Protein AF-A0A960WEB8-F1 (afdb_monomer)

Mean predicted aligned error: 15.89 Å

Secondary structure (DSSP, 8-state):
---------S---S----S---------------------------------EEEES-SEEEB-TTT-SS-B--EEEEEEESS-BSSTTSB--BTTTEEEEESPPPTTEEEEEEE-SSSEEEEEEEE--S---GGG-EEEEEEEE-GGGBTTSS--SBSTT-EEEEEPPPPPEEEEEE-SEEEEPTT-SS-EE--EEEEEES--BSSSSB--BTTTEEE-TT-SPTTEEEEEEEEETTEEEEEEEE--SS-SGGG-EEEEEEEE-GGGBTT----SSSTTEEEEEEE--PPP-EEES-SEEEBPTT-SSBB--EEEEEESSS-BSSPTTPBPPBTTTEEEE--TT---SPTTEEEEEEEEETTEEEEEEEEB-S--SGGG-EEEEEEEEPGGGBSSPPP-SSTTEEEEEEE----PEEEEEEEEE-S-S-HHHHHHHHHHHT--TTT--SEEEE----BTTB-GGGHHHHH---SSSPEEETTT--EEESSHHHHHHH--SS-TTTTTSSS---S--EEE--B-TTS-B-TTSBHHHHT---TTSEEEEEESS--SSTTTTT-SEEEETTS-EEEEEEEE-

Radius of gyration: 60.45 Å; Cα contacts (8 Å, |Δi|>4): 1415; chains: 1; bounding box: 107×54×196 Å

Structure (mmCIF, N/CA/C/O backbone):
data_AF-A0A960WEB8-F1
#
_entry.id   AF-A0A960WEB8-F1
#
loop_
_atom_site.group_PDB
_atom_site.id
_atom_site.type_symbol
_atom_site.label_atom_id
_atom_site.label_alt_id
_atom_site.label_comp_id
_atom_site.label_asym_id
_atom_site.label_entity_id
_atom_site.label_seq_id
_atom_site.pdbx_PDB_ins_code
_atom_site.Cartn_x
_atom_site.Cartn_y
_atom_site.Cartn_z
_atom_site.occupancy
_atom_site.B_iso_or_equiv
_atom_site.auth_seq_id
_atom_site.auth_comp_id
_atom_site.auth_asym_id
_atom_site.auth_atom_id
_atom_site.pdbx_PDB_model_num
ATOM 1 N N . MET A 1 1 ? -35.438 -27.545 57.971 1.00 30.61 1 MET A N 1
ATOM 2 C CA . MET A 1 1 ? -35.703 -28.799 58.713 1.00 30.61 1 MET A CA 1
ATOM 3 C C . MET A 1 1 ? -35.019 -28.722 60.070 1.00 30.61 1 MET A C 1
ATOM 5 O O . MET A 1 1 ? -33.815 -28.538 60.112 1.00 30.61 1 MET A O 1
ATOM 9 N N . ASN A 1 2 ? -35.829 -28.821 61.127 1.00 32.38 2 ASN A N 1
ATOM 10 C CA . ASN A 1 2 ? -35.524 -29.119 62.533 1.00 32.38 2 ASN A CA 1
ATOM 11 C C . ASN A 1 2 ? -34.357 -28.394 63.227 1.00 32.38 2 ASN A C 1
ATOM 13 O O . ASN A 1 2 ? -33.226 -28.864 63.203 1.00 32.38 2 ASN A O 1
ATOM 17 N N . ASN A 1 3 ? -34.694 -27.369 64.019 1.00 25.25 3 ASN A N 1
ATOM 18 C CA . ASN A 1 3 ? -34.356 -27.363 65.449 1.00 25.25 3 ASN A CA 1
ATOM 19 C C . ASN A 1 3 ? -35.201 -26.325 66.203 1.00 25.25 3 ASN A C 1
ATOM 21 O O . ASN A 1 3 ? -34.857 -25.152 66.298 1.00 25.25 3 ASN A O 1
ATOM 25 N N . ILE A 1 4 ? -36.318 -26.801 66.754 1.00 27.22 4 ILE A N 1
ATOM 26 C CA . ILE A 1 4 ? -37.097 -26.119 67.786 1.00 27.22 4 ILE A CA 1
ATOM 27 C C . ILE A 1 4 ? -36.297 -26.237 69.088 1.00 27.22 4 ILE A C 1
ATOM 29 O O . ILE A 1 4 ? -36.149 -27.333 69.629 1.00 27.22 4 ILE A O 1
ATOM 33 N N . ARG A 1 5 ? -35.770 -25.118 69.591 1.00 26.83 5 ARG A N 1
ATOM 34 C CA . ARG A 1 5 ? -35.387 -24.973 71.000 1.00 26.83 5 ARG A CA 1
ATOM 35 C C . ARG A 1 5 ? -36.355 -24.000 71.657 1.00 26.83 5 ARG A C 1
ATOM 37 O O . ARG A 1 5 ? -36.309 -22.798 71.441 1.00 26.83 5 ARG A O 1
ATOM 44 N N . THR A 1 6 ? -37.237 -24.589 72.448 1.00 27.61 6 THR A N 1
ATOM 45 C CA . THR A 1 6 ? -38.124 -23.965 73.423 1.00 27.61 6 THR A CA 1
ATOM 46 C C . THR A 1 6 ? -37.350 -23.074 74.398 1.00 27.61 6 THR A C 1
ATOM 48 O O . THR A 1 6 ? -36.546 -23.579 75.184 1.00 27.61 6 THR A O 1
ATOM 51 N N . TYR A 1 7 ? -37.652 -21.776 74.396 1.00 27.28 7 TYR A N 1
ATOM 52 C CA . TYR A 1 7 ? -37.424 -20.876 75.524 1.00 27.28 7 TYR A CA 1
ATOM 53 C C . TYR A 1 7 ? -38.786 -20.517 76.119 1.00 27.28 7 TYR A C 1
ATOM 55 O O . TYR A 1 7 ? -39.431 -19.563 75.710 1.00 27.28 7 TYR A O 1
ATOM 63 N N . THR A 1 8 ? -39.240 -21.311 77.084 1.00 29.34 8 THR A N 1
ATOM 64 C CA . THR A 1 8 ? -40.312 -20.925 78.006 1.00 29.34 8 THR A CA 1
ATOM 65 C C . THR A 1 8 ? -39.700 -20.888 79.387 1.00 29.34 8 THR A C 1
ATOM 67 O O . THR A 1 8 ? -39.464 -21.943 79.974 1.00 29.34 8 THR A O 1
ATOM 70 N N . ASN A 1 9 ? -39.393 -19.695 79.887 1.00 28.92 9 ASN A N 1
ATOM 71 C CA . ASN A 1 9 ? -39.291 -19.455 81.318 1.00 28.92 9 ASN A CA 1
ATOM 72 C C . ASN A 1 9 ? -39.294 -17.960 81.619 1.00 28.92 9 ASN A C 1
ATOM 74 O O . ASN A 1 9 ? -38.601 -17.190 80.964 1.00 28.92 9 ASN A O 1
ATOM 78 N N . ILE A 1 10 ? -39.989 -17.650 82.714 1.00 29.81 10 ILE A N 1
ATOM 79 C CA . ILE A 1 10 ? -40.100 -16.365 83.410 1.00 29.81 10 ILE A CA 1
ATOM 80 C C . ILE A 1 10 ? -41.269 -15.511 82.908 1.00 29.81 10 ILE A C 1
ATOM 82 O O . ILE A 1 10 ? -41.151 -14.775 81.939 1.00 29.81 10 ILE A O 1
ATOM 86 N N . LEU A 1 11 ? -42.394 -15.632 83.627 1.00 25.94 11 LEU A N 1
ATOM 87 C CA . LEU A 1 11 ? -43.092 -14.538 84.328 1.00 25.94 11 LEU A CA 1
ATOM 88 C C . LEU A 1 11 ? -44.610 -14.787 84.447 1.00 25.94 11 LEU A C 1
ATOM 90 O O . LEU A 1 11 ? -45.409 -13.996 83.976 1.00 25.94 11 LEU A O 1
ATOM 94 N N . TRP A 1 12 ? -45.021 -15.858 85.132 1.00 26.42 12 TRP A N 1
ATOM 95 C CA . TRP A 1 12 ? -46.357 -15.942 85.745 1.00 26.42 12 TRP A CA 1
ATOM 96 C C . TRP A 1 12 ? -46.245 -16.612 87.118 1.00 26.42 12 TRP A C 1
ATOM 98 O O . TRP A 1 12 ? -46.559 -17.783 87.297 1.00 26.42 12 TRP A O 1
ATOM 108 N N . VAL A 1 13 ? -45.749 -15.859 88.101 1.00 28.42 13 VAL A N 1
ATOM 109 C CA . VAL A 1 13 ? -46.033 -16.101 89.522 1.00 28.42 13 VAL A CA 1
ATOM 110 C C . VAL A 1 13 ? -46.246 -14.739 90.159 1.00 28.42 13 VAL A C 1
ATOM 112 O O . VAL A 1 13 ? -45.296 -14.116 90.607 1.00 28.42 13 VAL A O 1
ATOM 115 N N . ILE A 1 14 ? -47.488 -14.271 90.136 1.00 31.83 14 ILE A N 1
ATOM 116 C CA . ILE A 1 14 ? -48.151 -13.467 91.168 1.00 31.83 14 ILE A CA 1
ATOM 117 C C . ILE A 1 14 ? -49.648 -13.567 90.828 1.00 31.83 14 ILE A C 1
ATOM 119 O O . ILE A 1 14 ? -50.030 -13.499 89.666 1.00 31.83 14 ILE A O 1
ATOM 123 N N . ILE A 1 15 ? -50.470 -13.765 91.861 1.00 30.16 15 ILE A N 1
ATOM 124 C CA . ILE A 1 15 ? -51.908 -14.103 91.849 1.00 30.16 15 ILE A CA 1
ATOM 125 C C . ILE A 1 15 ? -52.190 -15.618 91.820 1.00 30.16 15 ILE A C 1
ATOM 127 O O . ILE A 1 15 ? -52.879 -16.162 90.966 1.00 30.16 15 ILE A O 1
ATOM 131 N N . LEU A 1 16 ? -51.723 -16.300 92.867 1.00 28.66 16 LEU A N 1
ATOM 132 C CA . LEU A 1 16 ? -52.507 -17.369 93.491 1.00 28.66 16 LEU A CA 1
ATOM 133 C C . LEU A 1 16 ? -52.384 -17.248 95.013 1.00 28.66 16 LEU A C 1
ATOM 135 O O . LEU A 1 16 ? -51.761 -18.056 95.692 1.00 28.66 16 LEU A O 1
ATOM 139 N N . ALA A 1 17 ? -52.954 -16.174 95.549 1.00 30.06 17 ALA A N 1
ATOM 140 C CA . ALA A 1 17 ? -53.193 -16.025 96.975 1.00 30.06 17 ALA A CA 1
ATOM 141 C C . ALA A 1 17 ? -54.653 -15.637 97.159 1.00 30.06 17 ALA A C 1
ATOM 143 O O . ALA A 1 17 ? -54.950 -14.464 97.303 1.00 30.06 17 ALA A O 1
ATOM 144 N N . LEU A 1 18 ? -55.547 -16.622 97.068 1.00 29.75 18 LEU A N 1
ATOM 145 C CA . LEU A 1 18 ? -56.852 -16.689 97.736 1.00 29.75 18 LEU A CA 1
ATOM 146 C C . LEU A 1 18 ? -57.626 -17.850 97.110 1.00 29.75 18 LEU A C 1
ATOM 148 O O . LEU A 1 18 ? -58.288 -17.673 96.102 1.00 29.75 18 LEU A O 1
ATOM 152 N N . GLN A 1 19 ? -57.488 -19.048 97.681 1.00 28.28 19 GLN A N 1
ATOM 153 C CA . GLN A 1 19 ? -58.632 -19.883 98.059 1.00 28.28 19 GLN A CA 1
ATOM 154 C C . GLN A 1 19 ? -58.118 -21.123 98.824 1.00 28.28 19 GLN A C 1
ATOM 156 O O . GLN A 1 19 ? -57.594 -22.060 98.239 1.00 28.28 19 GLN A O 1
ATOM 161 N N . ILE A 1 20 ? -58.316 -21.094 100.146 1.00 33.22 20 ILE A N 1
ATOM 162 C CA . ILE A 1 20 ? -58.666 -22.239 101.008 1.00 33.22 20 ILE A CA 1
ATOM 163 C C . ILE A 1 20 ? -57.638 -23.380 101.119 1.00 33.22 20 ILE A C 1
ATOM 165 O O . ILE A 1 20 ? -57.519 -24.236 100.250 1.00 33.22 20 ILE A O 1
ATOM 169 N N . GLY A 1 21 ? -57.015 -23.483 102.297 1.00 31.48 21 GLY A N 1
ATOM 170 C CA . GLY A 1 21 ? -56.318 -24.709 102.689 1.00 31.48 21 GLY A CA 1
ATOM 171 C C . GLY A 1 21 ? -55.399 -24.595 103.900 1.00 31.48 21 GLY A C 1
ATOM 172 O O . GLY A 1 21 ? -54.303 -25.137 103.863 1.00 31.48 21 GLY A O 1
ATOM 173 N N . CYS A 1 22 ? -55.802 -23.904 104.973 1.00 29.31 22 CYS A N 1
ATOM 174 C CA . CYS A 1 22 ? -55.112 -24.048 106.257 1.00 29.31 22 CYS A CA 1
ATOM 175 C C . CYS A 1 22 ? -55.366 -25.462 106.802 1.00 29.31 22 CYS A C 1
ATOM 177 O O . CYS A 1 22 ? -56.405 -25.710 107.413 1.00 29.31 22 CYS A O 1
ATOM 179 N N . SER A 1 23 ? -54.427 -26.385 106.597 1.00 32.59 23 SER A N 1
ATOM 180 C CA . SER A 1 23 ? -54.306 -27.576 107.435 1.00 32.59 23 SER A CA 1
ATOM 181 C C . SER A 1 23 ? -53.511 -27.213 108.685 1.00 32.59 23 SER A C 1
ATOM 183 O O . SER A 1 23 ? -52.345 -26.823 108.614 1.00 32.59 23 SER A O 1
ATOM 185 N N . TYR A 1 24 ? -54.179 -27.329 109.826 1.00 32.78 24 TYR A N 1
ATOM 186 C CA . TYR A 1 24 ? -53.577 -27.350 111.149 1.00 32.78 24 TYR A CA 1
ATOM 187 C C . TYR A 1 24 ? -52.563 -28.499 111.239 1.00 32.78 24 TYR A C 1
ATOM 189 O O . TYR A 1 24 ? -52.911 -29.633 110.931 1.00 32.78 24 TYR A O 1
ATOM 197 N N . GLU A 1 25 ? -51.328 -28.212 111.648 1.00 33.31 25 GLU A N 1
ATOM 198 C CA . GLU A 1 25 ? -50.754 -28.650 112.931 1.00 33.31 25 GLU A CA 1
ATOM 199 C C . GLU A 1 25 ? -49.258 -28.284 113.010 1.00 33.31 25 GLU A C 1
ATOM 201 O O . GLU A 1 25 ? -48.499 -28.470 112.063 1.00 33.31 25 GLU A O 1
ATOM 206 N N . ASN A 1 26 ? -48.860 -27.803 114.196 1.00 37.53 26 ASN A N 1
ATOM 207 C CA . ASN A 1 26 ? -47.494 -27.620 114.716 1.00 37.53 26 ASN A CA 1
ATOM 208 C C . ASN A 1 26 ? -46.785 -26.268 114.488 1.00 37.53 26 ASN A C 1
ATOM 210 O O . ASN A 1 26 ? -45.844 -26.162 113.708 1.00 37.53 26 ASN A O 1
ATOM 214 N N . ASN A 1 27 ? -47.120 -25.267 115.316 1.00 36.06 27 ASN A N 1
ATOM 215 C CA . ASN A 1 27 ? -46.116 -24.318 115.827 1.00 36.06 27 ASN A CA 1
ATOM 216 C C . ASN A 1 27 ? -46.504 -23.801 117.238 1.00 36.06 27 ASN A C 1
ATOM 218 O O . ASN A 1 27 ? -47.595 -23.244 117.391 1.00 36.06 27 ASN A O 1
ATOM 222 N N . PRO A 1 28 ? -45.661 -23.990 118.275 1.00 39.88 28 PRO A N 1
ATOM 223 C CA . PRO A 1 28 ? -45.987 -23.651 119.655 1.00 39.88 28 PRO A CA 1
ATOM 224 C C . PRO A 1 28 ? -45.503 -22.244 120.022 1.00 39.88 28 PRO A C 1
ATOM 226 O O . PRO A 1 28 ? -44.426 -22.106 120.579 1.00 39.88 28 PRO A O 1
ATOM 229 N N . TRP A 1 29 ? -46.304 -21.204 119.789 1.00 36.00 29 TRP A N 1
ATOM 230 C CA . TRP A 1 29 ? -46.131 -19.912 120.472 1.00 36.00 29 TRP A CA 1
ATOM 231 C C . TRP A 1 29 ? -47.493 -19.249 120.693 1.00 36.00 29 TRP A C 1
ATOM 233 O O . TRP A 1 29 ? -48.044 -18.583 119.821 1.00 36.00 29 TRP A O 1
ATOM 243 N N . GLN A 1 30 ? -48.048 -19.460 121.887 1.00 36.44 30 GLN A N 1
ATOM 244 C CA . GLN A 1 30 ? -49.101 -18.608 122.429 1.00 36.44 30 GLN A CA 1
ATOM 245 C C . GLN A 1 30 ? -48.492 -17.305 122.957 1.00 36.44 30 GLN A C 1
ATOM 247 O O . GLN A 1 30 ? -47.491 -17.337 123.669 1.00 36.44 30 GLN A O 1
ATOM 252 N N . GLY A 1 31 ? -49.188 -16.193 122.711 1.00 35.47 31 GLY A N 1
ATOM 253 C CA . GLY A 1 31 ? -49.184 -15.044 123.616 1.00 35.47 31 GLY A CA 1
ATOM 254 C C . GLY A 1 31 ? -48.669 -13.733 123.031 1.00 35.47 31 GLY A C 1
ATOM 255 O O . GLY A 1 31 ? -47.515 -13.389 123.241 1.00 35.47 31 GLY A O 1
ATOM 256 N N . ALA A 1 32 ? -49.559 -12.957 122.406 1.00 35.25 32 ALA A N 1
ATOM 257 C CA . ALA A 1 32 ? -49.603 -11.499 122.565 1.00 35.25 32 ALA A CA 1
ATOM 258 C C . ALA A 1 32 ? -50.881 -10.932 121.929 1.00 35.25 32 ALA A C 1
ATOM 260 O O . ALA A 1 32 ? -51.061 -10.938 120.713 1.00 35.25 32 ALA A O 1
ATOM 261 N N . SER A 1 33 ? -51.771 -10.424 122.775 1.00 42.84 33 SER A N 1
ATOM 262 C CA . SER A 1 33 ? -52.917 -9.609 122.389 1.00 42.84 33 SER A CA 1
ATOM 263 C C . SER A 1 33 ? -52.420 -8.238 121.924 1.00 42.84 33 SER A C 1
ATOM 265 O O . SER A 1 33 ? -51.788 -7.534 122.708 1.00 42.84 33 SER A O 1
ATOM 267 N N . TYR A 1 34 ? -52.732 -7.830 120.691 1.00 36.78 34 TYR A N 1
ATOM 268 C CA . TYR A 1 34 ? -52.603 -6.434 120.267 1.00 36.78 34 TYR A CA 1
ATOM 269 C C . TYR A 1 34 ? -53.976 -5.888 119.867 1.00 36.78 34 TYR A C 1
ATOM 271 O O . TYR A 1 34 ? -54.580 -6.297 118.879 1.00 36.78 34 TYR A O 1
ATOM 279 N N . THR A 1 35 ? -54.475 -4.968 120.688 1.00 47.44 35 THR A N 1
ATOM 280 C CA . THR A 1 35 ? -55.669 -4.152 120.466 1.00 47.44 35 THR A CA 1
ATOM 281 C C . THR A 1 35 ? -55.253 -2.848 119.786 1.00 47.44 35 THR A C 1
ATOM 283 O O . THR A 1 35 ? -54.746 -1.940 120.442 1.00 47.44 35 THR A O 1
ATOM 286 N N . GLY A 1 36 ? -55.464 -2.756 118.473 1.00 41.81 36 GLY A N 1
ATOM 287 C CA . GLY A 1 36 ? -55.382 -1.523 117.684 1.00 41.81 36 GLY A CA 1
ATOM 288 C C . GLY A 1 36 ? -56.623 -1.392 116.788 1.00 41.81 36 GLY A C 1
ATOM 289 O O . GLY A 1 36 ? -57.265 -2.407 116.507 1.00 41.81 36 GLY A O 1
ATOM 290 N N . PRO A 1 37 ? -57.025 -0.175 116.381 1.00 39.12 37 PRO A N 1
ATOM 291 C CA . PRO A 1 37 ? -58.306 0.048 115.721 1.00 39.12 37 PRO A CA 1
ATOM 292 C C . PRO A 1 37 ? -58.357 -0.641 114.355 1.00 39.12 37 PRO A C 1
ATOM 294 O O . PRO A 1 37 ? -57.418 -0.576 113.563 1.00 39.12 37 PRO A O 1
ATOM 297 N N . LYS A 1 38 ? -59.495 -1.280 114.076 1.00 38.66 38 LYS A N 1
ATOM 298 C CA . LYS A 1 38 ? -59.843 -1.865 112.781 1.00 38.66 38 LYS A CA 1
ATOM 299 C C . LYS A 1 38 ? -59.913 -0.727 111.752 1.00 38.66 38 LYS A C 1
ATOM 301 O O . LYS A 1 38 ? -60.907 -0.007 111.706 1.00 38.66 38 LYS A O 1
ATOM 306 N N . LYS A 1 39 ? -58.859 -0.532 110.954 1.00 39.34 39 LYS A N 1
ATOM 307 C CA . LYS A 1 39 ? -58.954 0.273 109.730 1.00 39.34 39 LYS A CA 1
ATOM 308 C C . LYS A 1 39 ? -59.847 -0.503 108.763 1.00 39.34 39 LYS A C 1
ATOM 310 O O . LYS A 1 39 ? -59.510 -1.610 108.354 1.00 39.34 39 LYS A O 1
ATOM 315 N N . THR A 1 40 ? -61.014 0.051 108.464 1.00 47.84 40 THR A N 1
ATOM 316 C CA . THR A 1 40 ? -61.787 -0.290 107.272 1.00 47.84 40 THR A CA 1
ATOM 317 C C . THR A 1 40 ? -60.961 0.145 106.074 1.00 47.84 40 THR A C 1
ATOM 319 O O . THR A 1 40 ? -60.964 1.330 105.741 1.00 47.84 40 THR A O 1
ATOM 322 N N . ASP A 1 41 ? -60.200 -0.780 105.496 1.00 45.84 41 ASP A N 1
ATOM 323 C CA . ASP A 1 41 ? -59.578 -0.532 104.206 1.00 45.84 41 ASP A CA 1
ATOM 324 C C . ASP A 1 41 ? -60.636 -0.743 103.127 1.00 45.84 41 ASP A C 1
ATOM 326 O O . ASP A 1 41 ? -61.292 -1.789 103.048 1.00 45.84 41 ASP A O 1
ATOM 330 N N . THR A 1 42 ? -60.884 0.328 102.391 1.00 45.38 42 THR A N 1
ATOM 331 C CA . THR A 1 42 ? -61.705 0.351 101.193 1.00 45.38 42 THR A CA 1
ATOM 332 C C . THR A 1 42 ? -61.142 -0.645 100.192 1.00 45.38 42 THR A C 1
ATOM 334 O O . THR A 1 42 ? -59.937 -0.819 100.082 1.00 45.38 42 THR A O 1
ATOM 337 N N . LYS A 1 43 ? -62.038 -1.321 99.478 1.00 48.00 43 LYS A N 1
ATOM 338 C CA . LYS A 1 43 ? -61.722 -2.207 98.363 1.00 48.00 43 LYS A CA 1
ATOM 339 C C . LYS A 1 43 ? -60.887 -1.429 97.333 1.00 48.00 43 LYS A C 1
ATOM 341 O O . LYS A 1 43 ? -61.466 -0.710 96.525 1.00 48.00 43 LYS A O 1
ATOM 346 N N . ASP A 1 44 ? -59.563 -1.554 97.394 1.00 49.84 44 ASP A N 1
ATOM 347 C CA . ASP A 1 44 ? -58.680 -1.212 96.284 1.00 49.84 44 ASP A CA 1
ATOM 348 C C . ASP A 1 44 ? -59.048 -2.159 95.142 1.00 49.84 44 ASP A C 1
ATOM 350 O O . ASP A 1 44 ? -58.821 -3.372 95.192 1.00 49.84 44 ASP A O 1
ATOM 354 N N . ASP A 1 45 ? -59.743 -1.604 94.157 1.00 54.59 45 ASP A N 1
ATOM 355 C CA . ASP A 1 45 ? -60.099 -2.286 92.927 1.00 54.59 45 ASP A CA 1
ATOM 356 C C . ASP A 1 45 ? -58.803 -2.461 92.128 1.00 54.59 45 ASP A C 1
ATOM 358 O O . ASP A 1 45 ? -58.294 -1.525 91.515 1.00 54.59 45 ASP A O 1
ATOM 362 N N . PHE A 1 46 ? -58.200 -3.647 92.214 1.00 59.88 46 PHE A N 1
ATOM 363 C CA . PHE A 1 46 ? -57.012 -3.982 91.439 1.00 59.88 46 PHE A CA 1
ATOM 364 C C . PHE A 1 46 ? -57.452 -4.200 89.985 1.00 59.88 46 PHE A C 1
ATOM 366 O O . PHE A 1 46 ? -57.797 -5.312 89.585 1.00 59.88 46 PHE A O 1
ATOM 373 N N . THR A 1 47 ? -57.506 -3.127 89.195 1.00 65.62 47 THR A N 1
ATOM 374 C CA . THR A 1 47 ? -57.761 -3.222 87.756 1.00 65.62 47 THR A CA 1
ATOM 375 C C . THR A 1 47 ? -56.554 -3.868 87.087 1.00 65.62 47 THR A C 1
ATOM 377 O O . THR A 1 47 ? -55.506 -3.243 86.924 1.00 65.62 47 THR A O 1
ATOM 380 N N . LEU A 1 48 ? -56.697 -5.142 86.721 1.00 76.94 48 LEU A N 1
ATOM 381 C CA . LEU A 1 48 ? -55.733 -5.856 85.894 1.00 76.94 48 LEU A CA 1
ATOM 382 C C . LEU A 1 48 ? -55.756 -5.256 84.483 1.00 76.94 48 LEU A C 1
ATOM 384 O O . LEU A 1 48 ? -56.697 -5.482 83.725 1.00 76.94 48 LEU A O 1
ATOM 388 N N . VAL A 1 49 ? -54.722 -4.493 84.134 1.00 80.88 49 VAL A N 1
ATOM 389 C CA . VAL A 1 49 ? -54.514 -4.013 82.765 1.00 80.88 49 VAL A CA 1
ATOM 390 C C . VAL A 1 49 ? -53.831 -5.127 81.978 1.00 80.88 49 VAL A C 1
ATOM 392 O O . VAL A 1 49 ? -52.672 -5.453 82.232 1.00 80.88 49 VAL A O 1
ATOM 395 N N . VAL A 1 50 ? -54.563 -5.742 81.051 1.00 84.50 50 VAL A N 1
ATOM 396 C CA . VAL A 1 50 ? -54.003 -6.720 80.108 1.00 84.50 50 VAL A CA 1
ATOM 397 C C . VAL A 1 50 ? -53.417 -5.942 78.926 1.00 84.50 50 VAL A C 1
ATOM 399 O O . VAL A 1 50 ? -54.192 -5.228 78.285 1.00 84.50 50 VAL A O 1
ATOM 402 N N . PRO A 1 51 ? -52.103 -6.019 78.646 1.00 88.44 51 PRO A N 1
ATOM 403 C CA . PRO A 1 51 ? -51.503 -5.326 77.506 1.00 88.44 51 PRO A CA 1
ATOM 404 C C . PRO A 1 51 ? -52.049 -5.877 76.182 1.00 88.44 51 PRO A C 1
ATOM 406 O O . PRO A 1 51 ? -52.445 -7.041 76.122 1.00 88.44 51 PRO A O 1
ATOM 409 N N . GLY A 1 52 ? -52.070 -5.045 75.137 1.00 92.12 52 GLY A N 1
ATOM 410 C CA . GLY A 1 52 ? -52.376 -5.504 73.779 1.00 92.12 52 GLY A CA 1
ATOM 411 C C . GLY A 1 52 ? -51.290 -6.420 73.203 1.00 92.12 52 GLY A C 1
ATOM 412 O O . GLY A 1 52 ? -50.253 -6.665 73.833 1.00 92.12 52 GLY A O 1
ATOM 413 N N . THR A 1 53 ? -51.508 -6.894 71.981 1.00 95.50 53 THR A N 1
ATOM 414 C CA . THR A 1 53 ? -50.544 -7.698 71.210 1.00 95.50 53 THR A CA 1
ATOM 415 C C . THR A 1 53 ? -50.295 -7.060 69.846 1.00 95.50 53 THR A C 1
ATOM 417 O O . THR A 1 53 ? -51.213 -6.539 69.213 1.00 95.50 53 THR A O 1
ATOM 420 N N . LEU A 1 54 ? -49.039 -7.070 69.391 1.00 97.44 54 LEU A N 1
ATOM 421 C CA . LEU A 1 54 ? -48.670 -6.620 68.049 1.00 97.44 54 LEU A CA 1
ATOM 422 C C . LEU A 1 54 ? -48.369 -7.817 67.156 1.00 97.44 54 LEU A C 1
ATOM 424 O O . LEU A 1 54 ? -47.655 -8.739 67.545 1.00 97.44 54 LEU A O 1
ATOM 428 N N . SER A 1 55 ? -48.865 -7.764 65.926 1.00 96.44 55 SER A N 1
ATOM 429 C CA . SER A 1 55 ? -48.516 -8.706 64.866 1.00 96.44 55 SER A CA 1
ATOM 430 C C . SER A 1 55 ? -48.091 -7.966 63.601 1.00 96.44 55 SER A C 1
ATOM 432 O O . SER A 1 55 ? -48.514 -6.836 63.350 1.00 96.44 55 SER A O 1
ATOM 434 N N . TYR A 1 56 ? -47.243 -8.615 62.802 1.00 97.56 56 TYR A N 1
ATOM 435 C CA . TYR A 1 56 ? -46.670 -8.053 61.581 1.00 97.56 56 TYR A CA 1
ATOM 436 C C . TYR A 1 56 ? -46.838 -9.049 60.441 1.00 97.56 56 TYR A C 1
ATOM 438 O O . TYR A 1 56 ? -46.604 -10.246 60.613 1.00 97.56 56 TYR A O 1
ATOM 446 N N . ASN A 1 57 ? -47.220 -8.563 59.263 1.00 97.06 57 ASN A N 1
ATOM 447 C CA . ASN A 1 57 ? -47.326 -9.410 58.072 1.00 97.06 57 ASN A CA 1
ATOM 448 C C . ASN A 1 57 ? -45.954 -9.829 57.510 1.00 97.06 57 ASN A C 1
ATOM 450 O O . ASN A 1 57 ? -45.863 -10.845 56.823 1.00 97.06 57 ASN A O 1
ATOM 454 N N . LEU A 1 58 ? -44.910 -9.040 57.775 1.00 94.19 58 LEU A N 1
ATOM 455 C CA . LEU A 1 58 ? -43.553 -9.201 57.264 1.00 94.19 58 LEU A CA 1
ATOM 456 C C . LEU A 1 58 ? -42.537 -8.781 58.334 1.00 94.19 58 LEU A C 1
ATOM 458 O O . LEU A 1 58 ? -42.821 -7.941 59.182 1.00 94.19 58 LEU A O 1
ATOM 462 N N . GLN A 1 59 ? -41.337 -9.354 58.265 1.00 94.06 59 GLN A N 1
ATOM 463 C CA . GLN A 1 59 ? -40.200 -9.024 59.142 1.00 94.06 59 GLN A CA 1
ATOM 464 C C . GLN A 1 59 ? -38.928 -8.717 58.337 1.00 94.06 59 GLN A C 1
ATOM 466 O O . GLN A 1 59 ? -37.813 -8.703 58.857 1.00 94.06 59 GLN A O 1
ATOM 471 N N . THR A 1 60 ? -39.062 -8.527 57.027 1.00 94.94 60 THR A N 1
ATOM 472 C CA . THR A 1 60 ? -37.942 -8.256 56.129 1.00 94.94 60 THR A CA 1
ATOM 473 C C . THR A 1 60 ? -38.379 -7.242 55.091 1.00 94.94 60 THR A C 1
ATOM 475 O O . THR A 1 60 ? -39.439 -7.407 54.496 1.00 94.94 60 THR A O 1
ATOM 478 N N . PHE A 1 61 ? -37.555 -6.218 54.901 1.00 96.19 61 PHE A N 1
ATOM 479 C CA . PHE A 1 61 ? -37.611 -5.326 53.753 1.00 96.19 61 PHE A CA 1
ATOM 480 C C . PHE A 1 61 ? -36.602 -5.827 52.728 1.00 96.19 61 PHE A C 1
ATOM 482 O O . PHE A 1 61 ? -35.434 -6.024 53.078 1.00 96.19 61 PHE A O 1
ATOM 489 N N . LEU A 1 62 ? -37.038 -6.041 51.492 1.00 93.50 62 LEU A N 1
ATOM 490 C CA . LEU A 1 62 ? -36.156 -6.334 50.373 1.00 93.50 62 LEU A CA 1
ATOM 491 C C . LEU A 1 62 ? -36.028 -5.099 49.491 1.00 93.50 62 LEU A C 1
ATOM 493 O O . LEU A 1 62 ? -36.996 -4.376 49.232 1.00 93.50 62 LEU A O 1
ATOM 497 N N . GLU A 1 63 ? -34.802 -4.840 49.062 1.00 92.31 63 GLU A N 1
ATOM 498 C CA . GLU A 1 63 ? -34.517 -3.786 48.108 1.00 92.31 63 GLU A CA 1
ATOM 499 C C . GLU A 1 63 ? -35.336 -3.981 46.829 1.00 92.31 63 GLU A C 1
ATOM 501 O O . GLU A 1 63 ? -35.588 -5.096 46.367 1.00 92.31 63 GLU A O 1
ATOM 506 N N . ASN A 1 64 ? -35.761 -2.866 46.239 1.00 86.44 64 ASN A N 1
ATOM 507 C CA . ASN A 1 64 ? -36.463 -2.888 44.972 1.00 86.44 64 ASN A CA 1
ATOM 508 C C . ASN A 1 64 ? -35.539 -3.395 43.856 1.00 86.44 64 ASN A C 1
ATOM 510 O O . ASN A 1 64 ? -34.748 -2.636 43.297 1.00 86.44 64 ASN A O 1
ATOM 514 N N . SER A 1 65 ? -35.701 -4.661 43.479 1.00 77.88 65 SER A N 1
ATOM 515 C CA . SER A 1 65 ? -34.915 -5.314 42.428 1.00 77.88 65 SER A CA 1
ATOM 516 C C . SER A 1 65 ? -35.030 -4.648 41.053 1.00 77.88 65 SER A C 1
ATOM 518 O O . SER A 1 65 ? -34.113 -4.768 40.247 1.00 77.88 65 SER A O 1
ATOM 520 N N . ALA A 1 66 ? -36.111 -3.905 40.780 1.00 73.38 66 ALA A N 1
ATOM 521 C CA . ALA A 1 66 ? -36.278 -3.184 39.518 1.00 73.38 66 ALA A CA 1
ATOM 522 C C . ALA A 1 66 ? -35.400 -1.929 39.412 1.00 73.38 66 ALA A C 1
ATOM 524 O O . ALA A 1 66 ? -35.215 -1.406 38.318 1.00 73.38 66 ALA A O 1
ATOM 525 N N . THR A 1 67 ? -34.910 -1.402 40.536 1.00 77.00 67 THR A N 1
ATOM 526 C CA . THR A 1 67 ? -34.051 -0.211 40.546 1.00 77.00 67 THR A CA 1
ATOM 527 C C . THR A 1 67 ? -32.673 -0.474 41.130 1.00 77.00 67 THR A C 1
ATOM 529 O O . THR A 1 67 ? -31.753 0.238 40.743 1.00 77.00 67 THR A O 1
ATOM 532 N N . ASN A 1 68 ? -32.538 -1.452 42.037 1.00 81.75 68 ASN A N 1
ATOM 533 C CA . ASN A 1 68 ? -31.291 -1.888 42.680 1.00 81.75 68 ASN A CA 1
ATOM 534 C C . ASN A 1 68 ? -30.361 -0.706 43.022 1.00 81.75 68 ASN A C 1
ATOM 536 O O . ASN A 1 68 ? -29.221 -0.619 42.569 1.00 81.75 68 ASN A O 1
ATOM 540 N N . ASN A 1 69 ? -30.942 0.301 43.679 1.00 82.38 69 ASN A N 1
ATOM 541 C CA . ASN A 1 69 ? -30.340 1.611 43.933 1.00 82.38 69 ASN A CA 1
ATOM 542 C C . ASN A 1 69 ? -30.432 2.023 45.411 1.00 82.38 69 ASN A C 1
ATOM 544 O O . ASN A 1 69 ? -30.404 3.207 45.743 1.00 82.38 69 ASN A O 1
ATOM 548 N N . GLY A 1 70 ? -30.591 1.054 46.302 1.00 88.88 70 GLY A N 1
ATOM 549 C CA . GLY A 1 70 ? -30.761 1.215 47.737 1.00 88.88 70 GLY A CA 1
ATOM 550 C C . GLY A 1 70 ? -32.149 1.691 48.157 1.00 88.88 70 GLY A C 1
ATOM 551 O O . GLY A 1 70 ? -32.294 2.122 49.300 1.00 88.88 70 GLY A O 1
ATOM 552 N N . SER A 1 71 ? -33.149 1.673 47.265 1.00 91.94 71 SER A N 1
ATOM 553 C CA . SER A 1 71 ? -34.537 2.040 47.588 1.00 91.94 71 SER A CA 1
ATOM 554 C C . SER A 1 71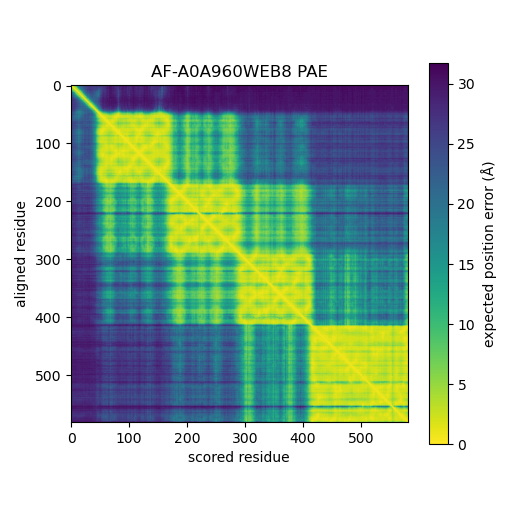 ? -35.416 0.823 47.878 1.00 91.94 71 SER A C 1
ATOM 556 O O . SER A 1 71 ? -35.193 -0.270 47.360 1.00 91.94 71 SER A O 1
ATOM 558 N N . PHE A 1 72 ? -36.450 1.030 48.694 1.00 94.25 72 PHE A N 1
ATOM 559 C CA . PHE A 1 72 ? -37.378 -0.008 49.137 1.00 94.25 72 PHE A CA 1
ATOM 560 C C . PHE A 1 72 ? -38.806 0.380 48.758 1.00 94.25 72 PHE A C 1
ATOM 562 O O . PHE A 1 72 ? -39.179 1.551 48.815 1.00 94.25 72 PHE A O 1
ATOM 569 N N . THR A 1 73 ? -39.605 -0.610 48.364 1.00 92.69 73 THR A N 1
ATOM 570 C CA . THR A 1 73 ? -41.049 -0.431 48.108 1.00 92.69 73 THR A CA 1
ATOM 571 C C . THR A 1 73 ? -41.922 -1.282 49.029 1.00 92.69 73 THR A C 1
ATOM 573 O O . THR A 1 73 ? -43.134 -1.075 49.093 1.00 92.69 73 THR A O 1
ATOM 576 N N . ASP A 1 74 ? -41.304 -2.197 49.779 1.00 92.38 74 ASP A N 1
ATOM 577 C CA . ASP A 1 74 ? -41.973 -3.024 50.772 1.00 92.38 74 ASP A CA 1
ATOM 578 C C . ASP A 1 74 ? -42.520 -2.185 51.927 1.00 92.38 74 ASP A C 1
ATOM 580 O O . ASP A 1 74 ? -41.903 -1.224 52.394 1.00 92.38 74 ASP A O 1
ATOM 584 N N . THR A 1 75 ? -43.677 -2.604 52.433 1.00 95.56 75 THR A N 1
ATOM 585 C CA . THR A 1 75 ? -44.289 -2.033 53.631 1.00 95.56 75 THR A CA 1
ATOM 586 C C . THR A 1 75 ? -44.722 -3.145 54.576 1.00 95.56 75 THR A C 1
ATOM 588 O O . THR A 1 75 ? -45.230 -4.186 54.150 1.00 95.56 75 THR A O 1
ATOM 591 N N . VAL A 1 76 ? -44.528 -2.930 55.875 1.00 97.31 76 VAL A N 1
ATOM 592 C CA . VAL A 1 76 ? -44.994 -3.845 56.920 1.00 97.31 76 VAL A CA 1
ATOM 593 C C . VAL A 1 76 ? -46.297 -3.304 57.489 1.00 97.31 76 VAL A C 1
ATOM 595 O O . VAL A 1 76 ? -46.344 -2.190 58.008 1.00 97.31 76 VAL A O 1
ATOM 598 N N . LEU A 1 77 ? -47.354 -4.107 57.426 1.00 97.62 77 LEU A N 1
ATOM 599 C CA . LEU A 1 77 ? -48.601 -3.859 58.134 1.00 97.62 77 LEU A CA 1
ATOM 600 C C . LEU A 1 77 ? -48.474 -4.396 59.562 1.00 97.62 77 LEU A C 1
ATOM 602 O O . LEU A 1 77 ? -48.388 -5.607 59.777 1.00 97.62 77 LEU A O 1
ATOM 606 N N . MET A 1 78 ? -48.498 -3.480 60.523 1.00 97.38 78 MET A N 1
ATOM 607 C CA . MET A 1 78 ? -48.589 -3.753 61.950 1.00 97.38 78 MET A CA 1
ATOM 608 C C . MET A 1 78 ? -50.060 -3.735 62.381 1.00 97.38 78 MET A C 1
ATOM 610 O O . MET A 1 78 ? -50.769 -2.765 62.105 1.00 97.38 78 MET A O 1
ATOM 614 N N . THR A 1 79 ? -50.511 -4.783 63.073 1.00 97.62 79 THR A N 1
ATOM 615 C CA . THR A 1 79 ? -51.864 -4.878 63.647 1.00 97.62 79 THR A CA 1
ATOM 616 C C . THR A 1 79 ? -51.782 -4.995 65.164 1.00 97.62 79 THR A C 1
ATOM 618 O O . THR A 1 79 ? -51.059 -5.847 65.679 1.00 97.62 79 THR A O 1
ATOM 621 N N . LEU A 1 80 ? -52.522 -4.130 65.855 1.00 96.94 80 LEU A N 1
ATOM 622 C CA . LEU A 1 80 ? -52.697 -4.118 67.301 1.00 96.94 80 LEU A CA 1
ATOM 623 C C . LEU A 1 80 ? -54.024 -4.789 67.657 1.00 96.94 80 LEU A C 1
ATOM 625 O O . LEU A 1 80 ? -55.079 -4.373 67.178 1.00 96.94 80 LEU A O 1
ATOM 629 N N . GLU A 1 81 ? -53.969 -5.805 68.510 1.00 96.06 81 GLU A N 1
ATOM 630 C CA . GLU A 1 81 ? -55.153 -6.445 69.082 1.00 96.06 81 GLU A CA 1
ATOM 631 C C . GLU A 1 81 ? -55.282 -6.114 70.572 1.00 96.06 81 GLU A C 1
ATOM 633 O O . GLU A 1 81 ? -54.299 -5.834 71.266 1.00 96.06 81 GLU A O 1
ATOM 638 N N . ASP A 1 82 ? -56.527 -6.131 71.052 1.00 94.06 82 ASP A N 1
ATOM 639 C CA . ASP A 1 82 ? -56.906 -5.867 72.441 1.00 94.06 82 ASP A CA 1
ATOM 640 C C . ASP A 1 82 ? -56.463 -4.502 73.002 1.00 94.06 82 ASP A C 1
ATOM 642 O O . ASP A 1 82 ? -56.454 -4.318 74.214 1.00 94.06 82 ASP A O 1
ATOM 646 N N . ASP A 1 83 ? -56.144 -3.515 72.168 1.00 95.12 83 ASP A N 1
ATOM 647 C CA . ASP A 1 83 ? -55.853 -2.127 72.557 1.00 95.12 83 ASP A CA 1
ATOM 648 C C . ASP A 1 83 ? -56.091 -1.192 71.352 1.00 95.12 83 ASP A C 1
ATOM 650 O O . ASP A 1 83 ? -56.410 -1.665 70.259 1.00 95.12 83 ASP A O 1
ATOM 654 N N . ILE A 1 84 ? -55.948 0.121 71.533 1.00 95.19 84 ILE A N 1
ATOM 655 C CA . ILE A 1 84 ? -55.987 1.107 70.445 1.00 95.19 84 ILE A CA 1
ATOM 656 C C . ILE A 1 84 ? -54.786 2.055 70.510 1.00 95.19 84 ILE A C 1
ATOM 658 O O . ILE A 1 84 ? -54.255 2.359 71.581 1.00 95.19 84 ILE A O 1
ATOM 662 N N . PHE A 1 85 ? -54.372 2.558 69.349 1.00 97.25 85 PHE A N 1
ATOM 663 C CA . PHE A 1 85 ? -53.369 3.609 69.247 1.00 97.25 85 PHE A CA 1
ATOM 664 C C . PHE A 1 85 ? -53.943 4.952 69.712 1.00 97.25 85 PHE A C 1
ATOM 666 O O . PHE A 1 85 ? -54.959 5.417 69.194 1.00 97.25 85 PHE A O 1
ATOM 673 N N . THR A 1 86 ? -53.238 5.641 70.612 1.00 95.44 86 THR A N 1
ATOM 674 C CA . THR A 1 86 ? -53.600 7.000 71.071 1.00 95.44 86 THR A CA 1
ATOM 675 C C . THR A 1 86 ? -53.440 8.055 69.971 1.00 95.44 86 THR A C 1
ATOM 677 O O . THR A 1 86 ? -54.020 9.140 70.035 1.00 95.44 86 THR A O 1
ATOM 680 N N . LYS A 1 87 ? -52.671 7.725 68.928 1.00 93.12 87 LYS A N 1
ATOM 681 C CA . LYS A 1 87 ? -52.424 8.543 67.740 1.00 93.12 87 LYS A CA 1
ATOM 682 C C . LYS A 1 87 ? -52.935 7.823 66.498 1.00 93.12 87 LYS A C 1
ATOM 684 O O . LYS A 1 87 ? -52.145 7.196 65.806 1.00 93.12 87 LYS A O 1
ATOM 689 N N . SER A 1 88 ? -54.229 7.893 66.196 1.00 90.12 88 SER A N 1
ATOM 690 C CA . SER A 1 88 ? -54.776 7.335 64.949 1.00 90.12 88 SER A CA 1
ATOM 691 C C . SER A 1 88 ? -54.559 8.282 63.759 1.00 90.12 88 SER A C 1
ATOM 693 O O . SER A 1 88 ? -54.611 9.505 63.917 1.00 90.12 88 SER A O 1
ATOM 695 N N . ASN A 1 89 ? -54.323 7.716 62.568 1.00 92.94 89 ASN A N 1
ATOM 696 C CA . ASN A 1 89 ? -54.099 8.445 61.308 1.00 92.94 89 ASN A CA 1
ATOM 697 C C . ASN A 1 89 ? -52.940 9.457 61.355 1.00 92.94 89 ASN A C 1
ATOM 699 O O . ASN A 1 89 ? -53.052 10.560 60.816 1.00 92.94 89 ASN A O 1
ATOM 703 N N . GLN A 1 90 ? -51.847 9.112 62.037 1.00 95.94 90 GLN A N 1
ATOM 704 C CA . GLN A 1 90 ? -50.718 10.011 62.286 1.00 95.94 90 GLN A CA 1
ATOM 705 C C . GLN A 1 90 ? -49.372 9.304 62.100 1.00 95.94 90 GLN A C 1
ATOM 707 O O . GLN A 1 90 ? -49.231 8.112 62.368 1.00 95.94 90 GLN A O 1
ATOM 712 N N . THR A 1 91 ? -48.364 10.067 61.675 1.00 96.75 91 THR A N 1
ATOM 713 C CA . THR A 1 91 ? -46.966 9.622 61.656 1.00 96.75 91 THR A CA 1
ATOM 714 C C . THR A 1 91 ? -46.413 9.596 63.078 1.00 96.75 91 THR A C 1
ATOM 716 O O . THR A 1 91 ? -46.557 10.564 63.829 1.00 96.75 91 THR A O 1
ATOM 719 N N . LEU A 1 92 ? -45.771 8.491 63.442 1.00 97.50 92 LEU A N 1
ATOM 720 C CA . LEU A 1 92 ? -45.116 8.316 64.731 1.00 97.50 92 LEU A CA 1
ATOM 721 C C . LEU A 1 92 ? -43.722 8.950 64.720 1.00 97.50 92 LEU A C 1
ATOM 723 O O . LEU A 1 92 ? -43.020 8.928 63.710 1.00 97.50 92 LEU A O 1
ATOM 727 N N . ILE A 1 93 ? -43.309 9.494 65.861 1.00 96.25 93 ILE A N 1
ATOM 728 C CA . ILE A 1 93 ? -42.050 10.223 66.025 1.00 96.25 93 ILE A CA 1
ATOM 729 C C . ILE A 1 93 ? -41.057 9.360 66.811 1.00 96.25 93 ILE A C 1
ATOM 731 O O . ILE A 1 93 ? -41.331 8.975 67.951 1.00 96.25 93 ILE A O 1
ATOM 735 N N . GLU A 1 94 ? -39.886 9.092 66.230 1.00 95.38 94 GLU A N 1
ATOM 736 C CA . GLU A 1 94 ? -38.791 8.399 66.921 1.00 95.38 94 GLU A CA 1
ATOM 737 C C . GLU A 1 94 ? -38.326 9.188 68.161 1.00 95.38 94 GLU A C 1
ATOM 739 O O . GLU A 1 94 ? -38.250 10.417 68.151 1.00 95.38 94 GLU A O 1
ATOM 744 N N . GLY A 1 95 ? -38.036 8.482 69.254 1.00 93.19 95 GLY A N 1
ATOM 745 C CA . GLY A 1 95 ? -37.688 9.037 70.564 1.00 93.19 95 GLY A CA 1
ATOM 746 C C . GLY A 1 95 ? -38.890 9.490 71.400 1.00 93.19 95 GLY A C 1
ATOM 747 O O . GLY A 1 95 ? -38.723 9.805 72.578 1.00 93.19 95 GLY A O 1
ATOM 748 N N . LEU A 1 96 ? -40.097 9.514 70.823 1.00 95.31 96 LEU A N 1
ATOM 749 C CA . LEU A 1 96 ? -41.345 9.795 71.539 1.00 95.31 96 LEU A CA 1
ATOM 750 C C . LEU A 1 96 ? -42.286 8.586 71.518 1.00 95.31 96 LEU A C 1
ATOM 752 O O . LEU A 1 96 ? -42.694 8.098 72.569 1.00 95.31 96 LEU A O 1
ATOM 756 N N . ASP A 1 97 ? -42.621 8.109 70.323 1.00 96.88 97 ASP A N 1
ATOM 757 C CA . ASP A 1 97 ? -43.599 7.038 70.101 1.00 96.88 97 ASP A CA 1
ATOM 758 C C . ASP A 1 97 ? -42.939 5.662 69.999 1.00 96.88 97 ASP A C 1
ATOM 760 O O . ASP A 1 97 ? -43.537 4.640 70.335 1.00 96.88 97 ASP A O 1
ATOM 764 N N . TYR A 1 98 ? -41.688 5.633 69.548 1.00 96.38 98 TYR A N 1
ATOM 765 C CA . TYR A 1 98 ? -40.876 4.430 69.454 1.00 96.38 98 TYR A CA 1
ATOM 766 C C . TYR A 1 98 ? -39.388 4.769 69.543 1.00 96.38 98 TYR A C 1
ATOM 768 O O . TYR A 1 98 ? -38.986 5.904 69.303 1.00 96.38 98 TYR A O 1
ATOM 776 N N . GLU A 1 99 ? -38.569 3.771 69.845 1.00 96.06 99 GLU A N 1
ATOM 777 C CA . GLU A 1 99 ? -37.112 3.828 69.760 1.00 96.06 99 GLU A CA 1
ATOM 778 C C . GLU A 1 99 ? -36.609 2.717 68.838 1.00 96.06 99 GLU A C 1
ATOM 780 O O . GLU A 1 99 ? -37.098 1.582 68.887 1.00 96.06 99 GLU A O 1
ATOM 785 N N . VAL A 1 100 ? -35.609 3.027 68.011 1.00 95.75 100 VAL A N 1
ATOM 786 C CA . VAL A 1 100 ? -34.888 2.018 67.232 1.00 95.75 100 VAL A CA 1
ATOM 787 C C . VAL A 1 100 ? -33.660 1.557 68.014 1.00 95.75 100 VAL A C 1
ATOM 789 O O . VAL A 1 100 ? -32.891 2.351 68.552 1.00 95.75 100 VAL A O 1
ATOM 792 N N . SER A 1 101 ? -33.465 0.245 68.092 1.00 94.12 101 SER A N 1
ATOM 793 C CA . SER A 1 101 ? -32.321 -0.377 68.760 1.00 94.12 101 SER A CA 1
ATOM 794 C C . SER A 1 101 ? -31.817 -1.594 67.980 1.00 94.12 101 SER A C 1
ATOM 796 O O . SER A 1 101 ? -32.388 -1.985 66.965 1.00 94.12 101 SER A O 1
ATOM 798 N N . GLY A 1 102 ? -30.731 -2.213 68.448 1.00 94.75 102 GLY A N 1
ATOM 799 C CA . GLY A 1 102 ? -30.110 -3.345 67.759 1.00 94.75 102 GLY A CA 1
ATOM 800 C C . GLY A 1 102 ? -29.213 -2.889 66.608 1.00 94.75 102 GLY A C 1
ATOM 801 O O . GLY A 1 102 ? -28.318 -2.071 66.822 1.00 94.75 102 GLY A O 1
ATOM 802 N N . SER A 1 103 ? -29.417 -3.450 65.417 1.00 95.19 103 SER A N 1
ATOM 803 C CA . SER A 1 103 ? -28.657 -3.071 64.221 1.00 95.19 103 SER A CA 1
ATOM 804 C C . SER A 1 103 ? -29.112 -1.704 63.701 1.00 95.19 103 SER A C 1
ATOM 806 O O . SER A 1 103 ? -30.314 -1.428 63.705 1.00 95.19 103 SER A O 1
ATOM 808 N N . PRO A 1 104 ? -28.182 -0.841 63.256 1.00 93.44 104 PRO A N 1
ATOM 809 C CA . PRO A 1 104 ? -28.538 0.478 62.754 1.00 93.44 104 PRO A CA 1
ATOM 810 C C . PRO A 1 104 ? -29.307 0.370 61.435 1.00 93.44 104 PRO A C 1
ATOM 812 O O . PRO A 1 104 ? -29.030 -0.506 60.613 1.00 93.44 104 PRO A O 1
ATOM 815 N N . ILE A 1 105 ? -30.232 1.305 61.212 1.00 95.12 105 ILE A N 1
ATOM 816 C CA . ILE A 1 105 ? -30.796 1.539 59.880 1.00 95.12 105 ILE A CA 1
ATOM 817 C C . ILE A 1 105 ? -29.650 1.994 58.954 1.00 95.12 105 ILE A C 1
ATOM 819 O O . ILE A 1 105 ? -28.890 2.887 59.349 1.00 95.12 105 ILE A O 1
ATOM 823 N N . PRO A 1 106 ? -29.487 1.402 57.754 1.00 96.62 106 PRO A N 1
ATOM 824 C CA . PRO A 1 106 ? -28.454 1.811 56.808 1.00 96.62 106 PRO A CA 1
ATOM 825 C C . PRO A 1 106 ? -28.494 3.313 56.511 1.00 96.62 106 PRO A C 1
ATOM 827 O O . PRO A 1 106 ? -29.562 3.912 56.373 1.00 96.62 106 PRO A O 1
ATOM 830 N N . ALA A 1 107 ? -27.317 3.933 56.407 1.00 95.62 107 ALA A N 1
ATOM 831 C CA . ALA A 1 107 ? -27.207 5.366 56.155 1.00 95.62 107 ALA A CA 1
ATOM 832 C C . ALA A 1 107 ? -27.937 5.756 54.858 1.00 95.62 107 ALA A C 1
ATOM 834 O O . ALA A 1 107 ? -27.791 5.075 53.847 1.00 95.62 107 ALA A O 1
ATOM 835 N N . GLY A 1 108 ? -28.696 6.854 54.891 1.00 94.75 108 GLY A N 1
ATOM 836 C CA . GLY A 1 108 ? -29.511 7.321 53.759 1.00 94.75 108 GLY A CA 1
ATOM 837 C C . GLY A 1 108 ? -30.957 6.807 53.764 1.00 94.75 108 GLY A C 1
ATOM 838 O O . GLY A 1 108 ? -31.803 7.372 53.069 1.00 94.75 108 GLY A O 1
ATOM 839 N N . LEU A 1 109 ? -31.264 5.810 54.600 1.00 96.88 109 LEU A N 1
ATOM 840 C CA . LEU A 1 109 ? -32.629 5.381 54.889 1.00 96.88 109 LEU A CA 1
ATOM 841 C C . LEU A 1 109 ? -33.142 6.003 56.190 1.00 96.88 109 LEU A C 1
ATOM 843 O O . LEU A 1 109 ? -32.382 6.373 57.087 1.00 96.88 109 LEU A O 1
ATOM 847 N N . SER A 1 110 ? -34.458 6.105 56.307 1.00 95.19 110 SER A N 1
ATOM 848 C CA . SER A 1 110 ? -35.158 6.466 57.538 1.00 95.19 110 SER A CA 1
ATOM 849 C C . SER A 1 110 ? -36.404 5.606 57.683 1.00 95.19 110 SER A C 1
ATOM 851 O O . SER A 1 110 ? -36.986 5.172 56.689 1.00 95.19 110 SER A O 1
ATOM 853 N N . LEU A 1 111 ? -36.799 5.341 58.923 1.00 96.12 111 LEU A N 1
ATOM 854 C CA . LEU A 1 111 ? -38.019 4.607 59.213 1.00 96.12 111 LEU A CA 1
ATOM 855 C C . LEU A 1 111 ? -39.201 5.579 59.228 1.00 96.12 111 LEU A C 1
ATOM 857 O O . LEU A 1 111 ? -39.166 6.591 59.926 1.00 96.12 111 LEU A O 1
ATOM 861 N N . GLU A 1 112 ? -40.256 5.262 58.489 1.00 97.38 112 GLU A N 1
ATOM 862 C CA . GLU A 1 112 ? -41.528 5.971 58.560 1.00 97.38 112 GLU A CA 1
ATOM 863 C C . GLU A 1 112 ? -42.604 5.007 59.062 1.00 97.38 112 GLU A C 1
ATOM 865 O O . GLU A 1 112 ? -42.851 3.968 58.451 1.00 97.38 112 GLU A O 1
ATOM 870 N N . ILE A 1 113 ? -43.237 5.338 60.193 1.00 97.81 113 ILE A N 1
ATOM 871 C CA . ILE A 1 113 ? -44.354 4.568 60.749 1.00 97.81 113 ILE A CA 1
ATOM 872 C C . ILE A 1 113 ? -45.584 5.464 60.796 1.00 97.81 113 ILE A C 1
ATOM 874 O O . ILE A 1 113 ? -45.560 6.508 61.446 1.00 97.81 113 ILE A O 1
ATOM 878 N N . VAL A 1 114 ? -46.666 5.051 60.143 1.00 97.94 114 VAL A N 1
ATOM 879 C CA . VAL A 1 114 ? -47.926 5.803 60.085 1.00 97.94 114 VAL A CA 1
ATOM 880 C C . VAL A 1 114 ? -49.059 4.914 60.563 1.00 97.94 114 VAL A C 1
ATOM 882 O O . VAL A 1 114 ? -49.313 3.866 59.973 1.00 97.94 114 VAL A O 1
ATOM 885 N N . THR A 1 115 ? -49.770 5.317 61.613 1.00 97.81 115 THR A N 1
ATOM 886 C CA . THR A 1 115 ? -51.017 4.641 61.989 1.00 97.81 115 THR A CA 1
ATOM 887 C C . THR A 1 115 ? -52.070 4.927 60.925 1.00 97.81 115 THR A C 1
ATOM 889 O O . THR A 1 115 ? -52.268 6.069 60.523 1.00 97.81 115 THR A O 1
ATOM 892 N N . THR A 1 116 ? -52.744 3.896 60.432 1.00 96.75 116 THR A N 1
ATOM 893 C CA . THR A 1 116 ? -53.770 3.999 59.378 1.00 96.75 116 THR A CA 1
ATOM 894 C C . THR A 1 116 ? -55.182 3.801 59.921 1.00 96.75 116 THR A C 1
ATOM 896 O O . THR A 1 116 ? -56.165 4.067 59.234 1.00 96.75 116 THR A O 1
ATOM 899 N N . SER A 1 117 ? -55.298 3.330 61.163 1.00 96.56 117 SER A N 1
ATOM 900 C CA . SER A 1 117 ? -56.536 3.280 61.936 1.00 96.56 117 SER A CA 1
ATOM 901 C C . SER A 1 117 ? -56.211 3.251 63.434 1.00 96.56 117 SER A C 1
ATOM 903 O O . SER A 1 117 ? -55.059 3.426 63.830 1.00 96.56 117 SER A O 1
ATOM 905 N N . GLU A 1 118 ? -57.216 3.034 64.282 1.00 96.50 118 GLU A N 1
ATOM 906 C CA . GLU A 1 118 ? -57.018 2.838 65.725 1.00 96.50 118 GLU A CA 1
ATOM 907 C C . GLU A 1 118 ? -56.276 1.531 66.055 1.00 96.50 118 GLU A C 1
ATOM 909 O O . GLU A 1 118 ? -55.715 1.424 67.138 1.00 96.50 118 GLU A O 1
ATOM 914 N N . THR A 1 119 ? -56.218 0.562 65.135 1.00 96.75 119 THR A N 1
ATOM 915 C CA . THR A 1 119 ? -55.609 -0.762 65.372 1.00 96.75 119 THR A CA 1
ATOM 916 C C . THR A 1 119 ? -54.588 -1.176 64.314 1.00 96.75 119 THR A C 1
ATOM 918 O O . THR A 1 119 ? -54.053 -2.280 64.372 1.00 96.75 119 THR A O 1
ATOM 921 N N . GLN A 1 120 ? -54.284 -0.318 63.337 1.00 98.12 120 GLN A N 1
ATOM 922 C CA . GLN A 1 120 ? -53.319 -0.628 62.279 1.00 98.12 120 GLN A CA 1
ATOM 923 C C . GLN A 1 120 ? -52.315 0.497 62.064 1.0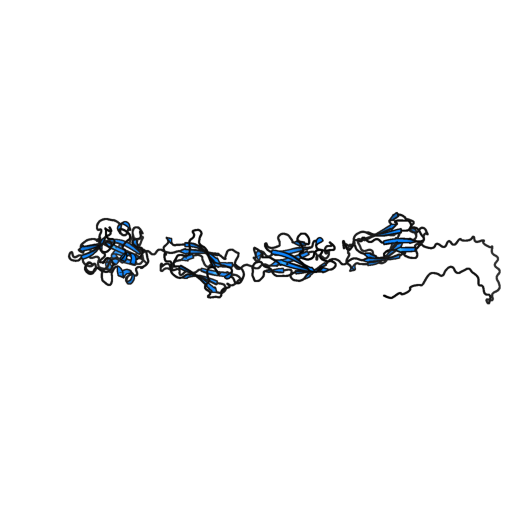0 98.12 120 GLN A C 1
ATOM 925 O O . GLN A 1 120 ? -52.657 1.677 62.158 1.00 98.12 120 GLN A O 1
ATOM 930 N N . ALA A 1 121 ? -51.088 0.117 61.716 1.00 97.88 121 ALA A N 1
ATOM 931 C CA . ALA A 1 121 ? -50.057 1.023 61.238 1.00 97.88 121 ALA A CA 1
ATOM 932 C C . ALA A 1 121 ? -49.254 0.398 60.099 1.00 97.88 121 ALA A C 1
ATOM 934 O O . ALA A 1 121 ? -49.163 -0.821 59.977 1.00 97.88 121 ALA A O 1
ATOM 935 N N . VAL A 1 122 ? -48.654 1.245 59.276 1.00 97.88 122 VAL A N 1
ATOM 936 C CA . VAL A 1 122 ? -47.761 0.859 58.189 1.00 97.88 122 VAL A CA 1
ATOM 937 C C . VAL A 1 122 ? -46.359 1.340 58.523 1.00 97.88 122 VAL A C 1
ATOM 939 O O . VAL A 1 122 ? -46.179 2.502 58.878 1.00 97.88 122 VAL A O 1
ATOM 942 N N . ILE A 1 123 ? -45.383 0.446 58.408 1.00 97.75 123 ILE A N 1
ATOM 943 C CA . ILE A 1 123 ? -43.956 0.729 58.562 1.00 97.75 123 ILE A CA 1
ATOM 944 C C . ILE A 1 123 ? -43.316 0.652 57.174 1.00 97.75 123 ILE A C 1
ATOM 946 O O . ILE A 1 123 ? -43.488 -0.342 56.465 1.00 97.75 123 ILE A O 1
ATOM 950 N N . ALA A 1 124 ? -42.565 1.680 56.798 1.00 97.12 124 ALA A N 1
ATOM 951 C CA . ALA A 1 124 ? -41.837 1.769 55.540 1.00 97.12 124 ALA A CA 1
ATOM 952 C C . ALA A 1 124 ? -40.404 2.268 55.770 1.00 97.12 124 ALA A C 1
ATOM 954 O O . ALA A 1 124 ? -40.124 2.978 56.738 1.00 97.12 124 ALA A O 1
ATOM 955 N N . LEU A 1 125 ? -39.503 1.918 54.852 1.00 97.62 125 LEU A N 1
ATOM 956 C CA . LEU A 1 125 ? -38.194 2.557 54.731 1.00 97.62 125 LEU A CA 1
ATOM 957 C C . LEU A 1 125 ? -38.273 3.615 53.634 1.00 97.62 125 LEU A C 1
ATOM 959 O O . LEU A 1 125 ? -38.642 3.311 52.502 1.00 97.62 125 LEU A O 1
ATOM 963 N N . VAL A 1 126 ? -37.909 4.849 53.967 1.00 95.94 126 VAL A N 1
ATOM 964 C CA . VAL A 1 126 ? -37.881 5.974 53.027 1.00 95.94 126 VAL A CA 1
ATOM 965 C C . VAL A 1 126 ? -36.456 6.463 52.804 1.00 95.94 126 VAL A C 1
ATOM 967 O O . VAL A 1 126 ? -35.618 6.398 53.702 1.00 95.94 126 VAL A O 1
ATOM 970 N N . GLY A 1 127 ? -36.186 6.967 51.600 1.00 95.56 127 GLY A N 1
ATOM 97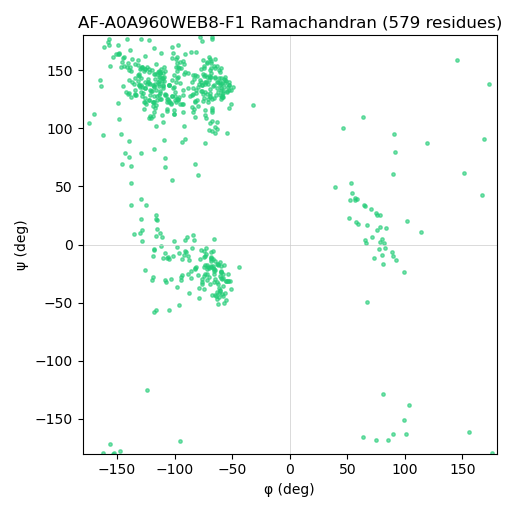1 C CA . GLY A 1 127 ? -34.852 7.389 51.169 1.00 95.56 127 GLY A CA 1
ATOM 972 C C . GLY A 1 127 ? -34.156 6.359 50.276 1.00 95.56 127 GLY A C 1
ATOM 973 O O . GLY A 1 127 ? -34.796 5.483 49.696 1.00 95.56 127 GLY A O 1
ATOM 974 N N . GLN A 1 128 ? -32.840 6.509 50.134 1.00 93.25 128 GLN A N 1
ATOM 975 C CA . GLN A 1 128 ? -31.966 5.598 49.391 1.00 93.25 128 GLN A CA 1
ATOM 976 C C . GLN A 1 128 ? -30.727 5.336 50.234 1.00 93.25 128 GLN A C 1
ATOM 978 O O . GLN A 1 128 ? -30.091 6.281 50.704 1.00 93.25 128 GLN A O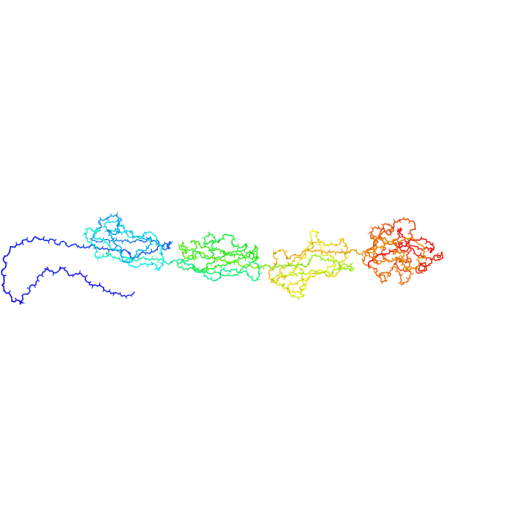 1
ATOM 983 N N . ALA A 1 129 ? -30.380 4.067 50.423 1.00 94.19 129 ALA A N 1
ATOM 984 C CA . ALA A 1 129 ? -29.167 3.713 51.139 1.00 94.19 129 ALA A CA 1
ATOM 985 C C . ALA A 1 129 ? -27.922 4.220 50.393 1.00 94.19 129 ALA A C 1
ATOM 987 O O . ALA A 1 129 ? -27.793 4.038 49.183 1.00 94.19 129 ALA A O 1
ATOM 988 N N . THR A 1 130 ? -26.979 4.821 51.122 1.00 89.25 130 THR A N 1
ATOM 989 C CA . THR A 1 130 ? -25.709 5.312 50.560 1.00 89.25 130 THR A CA 1
ATOM 990 C C . THR A 1 130 ? -24.829 4.169 50.039 1.00 89.25 130 THR A C 1
ATOM 992 O O . THR A 1 130 ? -24.047 4.369 49.114 1.00 89.25 130 THR A O 1
ATOM 995 N N . SER A 1 131 ? -24.950 2.982 50.641 1.00 86.88 131 SER A N 1
ATOM 996 C CA . SER A 1 131 ? -24.332 1.727 50.202 1.00 86.88 131 SER A CA 1
ATOM 997 C C . SER A 1 131 ? -25.388 0.628 50.268 1.00 86.88 131 SER A C 1
ATOM 999 O O . SER A 1 131 ? -26.115 0.553 51.260 1.00 86.88 131 SER A O 1
ATOM 1001 N N . HIS A 1 132 ? -25.491 -0.173 49.211 1.00 88.75 132 HIS A N 1
ATOM 1002 C CA . HIS A 1 132 ? -26.522 -1.203 49.038 1.00 88.75 132 HIS A CA 1
ATOM 1003 C C . HIS A 1 132 ? -25.945 -2.503 48.461 1.00 88.75 132 HIS A C 1
ATOM 1005 O O . HIS A 1 132 ? -26.576 -3.184 47.669 1.00 88.75 132 HIS A O 1
ATOM 1011 N N . GLN A 1 133 ? -24.707 -2.859 48.795 1.00 87.06 133 GLN A N 1
ATOM 1012 C CA . GLN A 1 133 ? -24.184 -4.163 48.392 1.00 87.06 133 GLN A CA 1
ATOM 1013 C C . GLN A 1 133 ? -24.920 -5.266 49.158 1.00 87.06 133 GLN A C 1
ATOM 1015 O O . GLN A 1 133 ? -25.294 -5.069 50.311 1.00 87.06 133 GLN A O 1
ATOM 1020 N N . ALA A 1 134 ? -25.036 -6.472 48.597 1.00 87.62 134 ALA A N 1
ATOM 1021 C CA . ALA A 1 134 ? -25.630 -7.606 49.318 1.00 87.62 134 ALA A CA 1
ATOM 1022 C C . ALA A 1 134 ? -24.984 -7.843 50.705 1.00 87.62 134 ALA A C 1
ATOM 1024 O O . ALA A 1 134 ? -25.660 -8.252 51.652 1.00 87.62 134 ALA A O 1
ATOM 1025 N N . SER A 1 135 ? -23.686 -7.540 50.851 1.00 88.06 135 SER A N 1
ATOM 1026 C CA . SER A 1 135 ? -22.947 -7.584 52.123 1.00 88.06 135 SER A CA 1
ATOM 1027 C C . SER A 1 135 ? -23.358 -6.521 53.147 1.00 88.06 135 SER A C 1
ATOM 1029 O O . SER A 1 135 ? -23.065 -6.690 54.327 1.00 88.06 135 SER A O 1
ATOM 1031 N N . ASP A 1 136 ? -24.015 -5.448 52.709 1.00 91.06 136 ASP A N 1
ATOM 1032 C CA . ASP A 1 136 ? -24.513 -4.350 53.546 1.00 91.06 136 ASP A CA 1
ATOM 1033 C C . ASP A 1 136 ? -25.889 -4.665 54.152 1.00 91.06 136 ASP A C 1
ATOM 1035 O O . ASP A 1 136 ? -26.424 -3.873 54.929 1.00 91.06 136 ASP A O 1
ATOM 1039 N N . SER A 1 137 ? -26.468 -5.824 53.815 1.00 95.00 137 SER A N 1
ATOM 1040 C CA . SER A 1 137 ? -27.723 -6.294 54.398 1.00 95.00 137 SER A CA 1
ATOM 1041 C C . SER A 1 137 ? -27.596 -6.398 55.916 1.00 95.00 137 SER A C 1
ATOM 1043 O O . SER A 1 137 ? -26.672 -7.026 56.440 1.00 95.00 137 SER A O 1
ATOM 1045 N N . VAL A 1 138 ? -28.557 -5.825 56.638 1.00 95.62 138 VAL A N 1
ATOM 1046 C CA . VAL A 1 138 ? -28.572 -5.842 58.102 1.00 95.62 138 VAL A CA 1
ATOM 1047 C C . VAL A 1 138 ? -29.684 -6.739 58.624 1.00 95.62 138 VAL A C 1
ATOM 1049 O O . VAL A 1 138 ? -30.822 -6.708 58.166 1.00 95.62 138 VAL A O 1
ATOM 1052 N N . ASN A 1 139 ? -29.359 -7.525 59.643 1.00 95.62 139 ASN A N 1
ATOM 1053 C CA . ASN A 1 139 ? -30.331 -8.247 60.456 1.00 95.62 139 ASN A CA 1
ATOM 1054 C C . ASN A 1 139 ? -30.226 -7.716 61.887 1.00 95.62 139 ASN A C 1
ATOM 1056 O O . ASN A 1 139 ? -29.115 -7.484 62.368 1.00 95.62 139 ASN A O 1
ATOM 1060 N N . GLY A 1 140 ? -31.352 -7.504 62.567 1.00 93.81 140 GLY A N 1
ATOM 1061 C CA . GLY A 1 140 ? -31.355 -7.088 63.970 1.00 93.81 140 GLY A CA 1
ATOM 1062 C C . GLY A 1 140 ? -31.914 -5.696 64.234 1.00 93.81 140 GLY A C 1
ATOM 1063 O O . GLY A 1 140 ? -31.734 -5.208 65.348 1.00 93.81 140 GLY A O 1
ATOM 1064 N N . VAL A 1 141 ? -32.551 -5.046 63.255 1.00 96.69 141 VAL A N 1
ATOM 1065 C CA . VAL A 1 141 ? -33.213 -3.751 63.468 1.00 96.69 141 VAL A CA 1
ATOM 1066 C C . VAL A 1 141 ? -34.408 -3.985 64.383 1.00 96.69 141 VAL A C 1
ATOM 1068 O O . VAL A 1 141 ? -35.315 -4.731 64.031 1.00 96.69 141 VAL A O 1
ATOM 1071 N N . ARG A 1 142 ? -34.416 -3.383 65.569 1.00 96.44 142 ARG A N 1
ATOM 1072 C CA . ARG A 1 142 ? -35.478 -3.571 66.559 1.00 96.44 142 ARG A CA 1
ATOM 1073 C C . ARG A 1 142 ? -36.257 -2.281 66.751 1.00 96.44 142 ARG A C 1
ATOM 1075 O O . ARG A 1 142 ? -35.655 -1.259 67.062 1.00 96.44 142 ARG A O 1
ATOM 1082 N N . ILE A 1 143 ? -37.581 -2.357 66.652 1.00 96.12 143 ILE A N 1
ATOM 1083 C CA . ILE A 1 143 ? -38.485 -1.226 66.906 1.00 96.12 143 ILE A CA 1
ATOM 1084 C C . ILE A 1 143 ? -39.194 -1.462 68.239 1.00 96.12 143 ILE A C 1
ATOM 1086 O O . ILE A 1 143 ? -39.931 -2.437 68.382 1.00 96.12 143 ILE A O 1
ATOM 1090 N N . LEU A 1 144 ? -38.962 -0.589 69.218 1.00 95.56 144 LEU A N 1
ATOM 1091 C CA . LEU A 1 144 ? -39.589 -0.651 70.536 1.00 95.56 144 LEU A CA 1
ATOM 1092 C C . LEU A 1 144 ? -40.566 0.515 70.705 1.00 95.56 144 LEU A C 1
ATOM 1094 O O . LEU A 1 144 ? -40.146 1.661 70.817 1.00 95.56 144 LEU A O 1
ATOM 1098 N N . PHE A 1 145 ? -41.861 0.230 70.759 1.00 96.81 145 PHE A N 1
ATOM 1099 C CA . PHE A 1 145 ? -42.901 1.234 70.965 1.00 96.81 145 PHE A CA 1
ATOM 1100 C C . PHE A 1 145 ? -43.003 1.640 72.436 1.00 96.81 145 PHE A C 1
ATOM 1102 O O . PHE A 1 145 ? -42.950 0.795 73.340 1.00 96.81 145 PHE A O 1
ATOM 1109 N N . THR A 1 146 ? -43.167 2.941 72.678 1.00 96.25 146 THR A N 1
ATOM 1110 C CA . THR A 1 146 ? -43.330 3.481 74.028 1.00 96.25 146 THR A CA 1
ATOM 1111 C C . THR A 1 146 ? -44.748 3.234 74.533 1.00 96.25 146 THR A C 1
ATOM 1113 O O . THR A 1 146 ? -45.713 3.158 73.776 1.00 96.25 146 THR A O 1
ATOM 1116 N N . LYS A 1 147 ? -44.898 3.104 75.854 1.00 94.81 147 LYS A N 1
ATOM 1117 C CA . LYS A 1 147 ? -46.193 2.807 76.487 1.00 94.81 147 LYS A CA 1
ATOM 1118 C C . LYS A 1 147 ? -47.279 3.862 76.216 1.00 94.81 147 LYS A C 1
ATOM 1120 O O . LYS A 1 147 ? -48.454 3.542 76.322 1.00 94.81 147 LYS A O 1
ATOM 1125 N N . ASP A 1 148 ? -46.887 5.100 75.903 1.00 94.25 148 ASP A N 1
ATOM 1126 C CA . ASP A 1 148 ? -47.803 6.236 75.715 1.00 94.25 148 ASP A CA 1
ATOM 1127 C C . ASP A 1 148 ? -48.500 6.203 74.340 1.00 94.25 148 ASP A C 1
ATOM 1129 O O . ASP A 1 148 ? -49.489 6.907 74.119 1.00 94.25 148 ASP A O 1
ATOM 1133 N N . LEU A 1 149 ? -48.020 5.354 73.426 1.00 96.69 149 LEU A N 1
ATOM 1134 C CA . LEU A 1 149 ? -48.661 5.098 72.138 1.00 96.69 149 LEU A CA 1
ATOM 1135 C C . LEU A 1 149 ? -49.966 4.285 72.272 1.00 96.69 149 LEU A C 1
ATOM 1137 O O . LEU A 1 149 ? -50.782 4.283 71.351 1.00 96.69 149 LEU A O 1
ATOM 1141 N N . PHE A 1 150 ? -50.180 3.620 73.409 1.00 96.31 150 PHE A N 1
ATOM 1142 C CA . PHE A 1 150 ? -51.281 2.683 73.641 1.00 96.31 150 PHE A CA 1
ATOM 1143 C C . PHE A 1 150 ? -52.255 3.232 74.690 1.00 96.31 150 PHE A C 1
ATOM 1145 O O . PHE A 1 150 ? -51.821 3.757 75.717 1.00 96.31 150 PHE A O 1
ATOM 1152 N N . ASP A 1 151 ? -53.565 3.120 74.453 1.00 95.31 151 ASP A N 1
ATOM 1153 C CA . ASP A 1 151 ? -54.600 3.721 75.317 1.00 95.31 151 ASP A CA 1
ATOM 1154 C C . ASP A 1 151 ? -54.581 3.149 76.738 1.00 95.31 151 ASP A C 1
ATOM 1156 O O . ASP A 1 151 ? -54.737 3.874 77.723 1.00 95.31 151 ASP A O 1
ATOM 1160 N N . LYS A 1 152 ? -54.249 1.861 76.875 1.00 93.12 152 LYS A N 1
ATOM 1161 C CA . LYS A 1 152 ? -54.059 1.223 78.185 1.00 93.12 152 LYS A CA 1
ATOM 1162 C C . LYS A 1 152 ? -52.828 1.718 78.955 1.00 93.12 152 LYS A C 1
ATOM 1164 O O . LYS A 1 152 ? -52.630 1.314 80.103 1.00 93.12 152 LYS A O 1
ATOM 1169 N N . GLY A 1 153 ? -51.983 2.558 78.354 1.00 91.94 153 GLY A N 1
ATOM 1170 C CA . GLY A 1 153 ? -50.794 3.139 78.983 1.00 91.94 153 GLY A CA 1
ATOM 1171 C C . GLY A 1 153 ? -49.693 2.124 79.311 1.00 91.94 153 GLY A C 1
ATOM 1172 O O . GLY A 1 153 ? -48.802 2.415 80.116 1.00 91.94 153 GLY A O 1
ATOM 1173 N N . VAL A 1 154 ? -49.758 0.932 78.712 1.00 92.12 154 VAL A N 1
ATOM 1174 C CA . VAL A 1 154 ? -48.772 -0.149 78.812 1.00 92.12 154 VAL A CA 1
ATOM 1175 C C . VAL A 1 154 ? -48.429 -0.623 77.406 1.00 92.12 154 VAL A C 1
ATOM 1177 O O . VAL A 1 154 ? -49.315 -0.800 76.578 1.00 92.12 154 VAL A O 1
ATOM 1180 N N . ALA A 1 155 ? -47.143 -0.827 77.120 1.00 92.44 155 ALA A N 1
ATOM 1181 C CA . ALA A 1 155 ? -46.750 -1.340 75.815 1.00 92.44 155 ALA A CA 1
ATOM 1182 C C . ALA A 1 155 ? -47.102 -2.840 75.690 1.00 92.44 155 ALA A C 1
ATOM 1184 O O . ALA A 1 155 ? -46.986 -3.563 76.687 1.00 92.44 155 ALA A O 1
ATOM 1185 N N . PRO A 1 156 ? -47.487 -3.320 74.494 1.00 93.81 156 PRO A N 1
ATOM 1186 C CA . PRO A 1 156 ? -47.725 -4.730 74.211 1.00 93.81 156 PRO A CA 1
ATOM 1187 C C . PRO A 1 156 ? -46.579 -5.622 74.692 1.00 93.81 156 PRO A C 1
ATOM 1189 O O . PRO A 1 156 ? -45.406 -5.298 74.499 1.00 93.81 156 PRO A O 1
ATOM 1192 N N . SER A 1 157 ? -46.904 -6.744 75.336 1.00 83.06 157 SER A N 1
ATOM 1193 C CA . SER A 1 157 ? -45.896 -7.711 75.801 1.00 83.06 157 SER A CA 1
ATOM 1194 C C . SER A 1 157 ? -45.434 -8.663 74.698 1.00 83.06 157 SER A C 1
ATOM 1196 O O . SER A 1 157 ? -44.371 -9.266 74.811 1.00 83.06 157 SER A O 1
ATOM 1198 N N . GLU A 1 158 ? -46.240 -8.804 73.647 1.00 90.81 158 GLU A N 1
ATOM 1199 C CA . GLU A 1 158 ? -45.970 -9.633 72.477 1.00 90.81 158 GLU A CA 1
ATOM 1200 C C . GLU A 1 158 ? -45.899 -8.747 71.230 1.00 90.81 158 GLU A C 1
ATOM 1202 O O . GLU A 1 158 ? -46.693 -7.817 71.073 1.00 90.81 158 GLU A O 1
ATOM 1207 N N . GLY A 1 159 ? -44.897 -8.994 70.385 1.00 89.25 159 GLY A N 1
ATOM 1208 C CA . GLY A 1 159 ? -44.626 -8.230 69.165 1.00 89.25 159 GLY A CA 1
ATOM 1209 C C . GLY A 1 159 ? -44.036 -6.829 69.374 1.00 89.25 159 GLY A C 1
ATOM 1210 O O . GLY A 1 159 ? -43.556 -6.225 68.416 1.00 89.25 159 GLY A O 1
ATOM 1211 N N . ASN A 1 160 ? -44.006 -6.284 70.594 1.00 94.38 160 ASN A N 1
ATOM 1212 C CA . ASN A 1 160 ? -43.231 -5.071 70.858 1.00 94.38 160 ASN A CA 1
ATOM 1213 C C . ASN A 1 160 ? -41.735 -5.401 70.934 1.00 94.38 160 ASN A C 1
ATOM 1215 O O . ASN A 1 160 ? -41.330 -6.304 71.668 1.00 94.38 160 ASN A O 1
ATOM 1219 N N . GLY A 1 161 ? -40.903 -4.665 70.197 1.00 92.50 161 GLY A N 1
ATOM 1220 C CA . GLY A 1 161 ? -39.494 -5.012 70.062 1.00 92.50 161 GLY A CA 1
ATOM 1221 C C . GLY A 1 161 ? -39.243 -6.146 69.070 1.00 92.50 161 GLY A C 1
ATOM 1222 O O . GLY A 1 161 ? -38.239 -6.840 69.228 1.00 92.50 161 GLY A O 1
ATOM 1223 N N . GLU A 1 162 ? -40.112 -6.365 68.081 1.00 94.88 162 GLU A N 1
ATOM 1224 C CA . GLU A 1 162 ? -39.862 -7.339 67.009 1.00 94.88 162 GLU A CA 1
ATOM 1225 C C . GLU A 1 162 ? -38.584 -6.987 66.223 1.00 94.88 162 GLU A C 1
ATOM 1227 O O . GLU A 1 162 ? -38.169 -5.823 66.166 1.00 94.88 162 GLU A O 1
ATOM 1232 N N . ILE A 1 163 ? -37.924 -8.004 65.657 1.00 95.00 163 ILE A N 1
ATOM 1233 C CA . ILE A 1 163 ? -36.687 -7.839 64.886 1.00 95.00 163 ILE A CA 1
ATOM 1234 C C . ILE A 1 163 ? -37.004 -7.849 63.392 1.00 95.00 163 ILE A C 1
ATOM 1236 O O . ILE A 1 163 ? -37.585 -8.799 62.877 1.00 95.00 163 ILE A O 1
ATOM 1240 N N . PHE A 1 164 ? -36.519 -6.830 62.695 1.00 96.44 164 PHE A N 1
ATOM 1241 C CA . PHE A 1 164 ? -36.598 -6.684 61.253 1.00 96.44 164 PHE A CA 1
ATOM 1242 C C . PHE A 1 164 ? -35.226 -6.881 60.606 1.00 96.44 164 PHE A C 1
ATOM 1244 O O . PHE A 1 164 ? -34.172 -6.579 61.182 1.00 96.44 164 PHE A O 1
ATOM 1251 N N . SER A 1 165 ? -35.254 -7.393 59.379 1.00 96.88 165 SER A N 1
ATOM 1252 C CA . SER A 1 165 ? -34.102 -7.449 58.480 1.00 96.88 165 SER A CA 1
ATOM 1253 C C . SER A 1 165 ? -34.292 -6.487 57.310 1.00 96.88 165 SER A C 1
ATOM 1255 O O . SER A 1 165 ? -35.411 -6.274 56.850 1.00 96.88 165 SER A O 1
ATOM 1257 N N . ILE A 1 166 ? -33.194 -5.923 56.824 1.00 97.19 166 ILE A N 1
ATOM 1258 C CA . ILE A 1 166 ? -33.138 -5.092 55.622 1.00 97.19 166 ILE A CA 1
ATOM 1259 C C . ILE A 1 166 ? -32.145 -5.777 54.687 1.00 97.19 166 ILE A C 1
ATOM 1261 O O . ILE A 1 166 ? -30.956 -5.857 55.002 1.00 97.19 166 ILE A O 1
ATOM 1265 N N . GLY A 1 167 ? -32.650 -6.339 53.593 1.00 94.25 167 GLY A N 1
ATOM 1266 C CA . GLY A 1 167 ? -31.862 -7.052 52.594 1.00 94.25 167 GLY A CA 1
ATOM 1267 C C . GLY A 1 167 ? -31.618 -6.191 51.361 1.00 94.25 167 GLY A C 1
ATOM 1268 O O . GLY A 1 167 ? -32.577 -5.685 50.780 1.00 94.25 167 GLY A O 1
ATOM 1269 N N . PHE A 1 168 ? -30.353 -6.064 50.969 1.00 92.00 168 PHE A N 1
ATOM 1270 C CA . PHE A 1 168 ? -29.943 -5.487 49.690 1.00 92.00 168 PHE A CA 1
ATOM 1271 C C . PHE A 1 168 ? -29.649 -6.584 48.668 1.00 92.00 168 PHE A C 1
ATOM 1273 O O . PHE A 1 168 ? -29.209 -7.684 49.025 1.00 92.00 168 PHE A O 1
ATOM 1280 N N . GLU A 1 169 ? -29.884 -6.275 47.400 1.00 85.62 169 GLU A N 1
ATOM 1281 C CA . GLU A 1 169 ? -29.606 -7.169 46.285 1.00 85.62 169 GLU A CA 1
ATOM 1282 C C . GLU A 1 169 ? -28.118 -7.119 45.893 1.00 85.62 169 GLU A C 1
ATOM 1284 O O . GLU A 1 169 ? -27.333 -6.267 46.318 1.00 85.62 169 GLU A O 1
ATOM 1289 N N . ALA A 1 170 ? -27.671 -8.094 45.104 1.00 82.06 170 ALA A N 1
ATOM 1290 C CA . ALA A 1 170 ? -26.325 -8.039 44.541 1.00 82.06 170 ALA A CA 1
ATOM 1291 C C . ALA A 1 170 ? -26.253 -6.941 43.464 1.00 82.06 170 ALA A C 1
ATOM 1293 O O . ALA A 1 170 ? -27.159 -6.823 42.638 1.00 82.06 170 ALA A O 1
ATOM 1294 N N . THR A 1 171 ? -25.171 -6.158 43.428 1.00 80.75 171 THR A N 1
ATOM 1295 C CA . THR A 1 171 ? -25.004 -5.138 42.385 1.00 80.75 171 THR A CA 1
ATOM 1296 C C . THR A 1 171 ? -24.561 -5.753 41.067 1.00 80.75 171 THR A C 1
ATOM 1298 O O . THR A 1 171 ? -23.716 -6.650 41.041 1.00 80.75 171 THR A O 1
ATOM 1301 N N . LEU A 1 172 ? -25.102 -5.228 39.967 1.00 86.38 172 LEU A N 1
ATOM 1302 C CA . LEU A 1 172 ? -24.678 -5.586 38.619 1.00 86.38 172 LEU A CA 1
ATOM 1303 C C . LEU A 1 172 ? -23.192 -5.258 38.422 1.00 86.38 172 LEU A C 1
ATOM 1305 O O . LEU A 1 172 ? -22.777 -4.113 38.588 1.00 86.38 172 LEU A O 1
ATOM 1309 N N . THR A 1 173 ? -22.420 -6.259 38.005 1.00 91.56 173 THR A N 1
ATOM 1310 C CA . THR A 1 173 ? -21.007 -6.124 37.629 1.00 91.56 173 THR A CA 1
ATOM 1311 C C . THR A 1 173 ? -20.775 -6.764 36.267 1.00 91.56 173 THR A C 1
ATOM 1313 O O . THR A 1 173 ? -21.246 -7.874 36.002 1.00 91.56 173 THR A O 1
ATOM 1316 N N . ILE A 1 174 ? -19.992 -6.092 35.421 1.00 96.44 174 ILE A N 1
ATOM 1317 C CA . ILE A 1 174 ? -19.520 -6.623 34.142 1.00 96.44 174 ILE A CA 1
ATOM 1318 C C . ILE A 1 174 ? -18.080 -7.106 34.307 1.00 96.44 174 ILE A C 1
ATOM 1320 O O . ILE A 1 174 ? -17.151 -6.331 34.537 1.00 96.44 174 ILE A O 1
ATOM 1324 N N . VAL A 1 175 ? -17.868 -8.408 34.151 1.00 96.88 175 VAL A N 1
ATOM 1325 C CA . VAL A 1 175 ? -16.536 -9.009 34.184 1.00 96.88 175 VAL A CA 1
ATOM 1326 C C . VAL A 1 175 ? -16.010 -9.148 32.761 1.00 96.88 175 VAL A C 1
ATOM 1328 O O . VAL A 1 175 ? -16.600 -9.847 31.939 1.00 96.88 175 VAL A O 1
ATOM 1331 N N . TYR A 1 176 ? -14.870 -8.517 32.484 1.00 97.19 176 TYR A N 1
ATOM 1332 C CA . TYR A 1 176 ? -14.199 -8.568 31.185 1.00 97.19 176 TYR A CA 1
ATOM 1333 C C . TYR A 1 176 ? -13.059 -9.590 31.184 1.00 97.19 176 TYR A C 1
ATOM 1335 O O . TYR A 1 176 ? -12.274 -9.663 32.128 1.00 97.19 176 TYR A O 1
ATOM 1343 N N . SER A 1 177 ? -12.915 -10.338 30.092 1.00 96.56 177 SER A N 1
ATOM 1344 C CA . SER A 1 177 ? -11.779 -11.237 29.851 1.00 96.56 177 SER A CA 1
ATOM 1345 C C . SER A 1 177 ? -11.387 -11.251 28.371 1.00 96.56 177 SER A C 1
ATOM 1347 O O . SER A 1 177 ? -12.170 -10.841 27.521 1.00 96.56 177 SER A O 1
ATOM 1349 N N . GLY A 1 178 ? -10.174 -11.704 28.045 1.00 95.50 178 GLY A N 1
ATOM 1350 C CA . GLY A 1 178 ? -9.628 -11.635 26.683 1.00 95.50 178 GLY A CA 1
ATOM 1351 C C . GLY A 1 178 ? -8.679 -10.449 26.492 1.00 95.50 178 GLY A C 1
ATOM 1352 O O . GLY A 1 178 ? -8.014 -10.039 27.443 1.00 95.50 178 GLY A O 1
ATOM 1353 N N . THR A 1 179 ? -8.586 -9.927 25.266 1.00 94.50 179 THR A N 1
ATOM 1354 C CA . THR A 1 179 ? -7.727 -8.774 24.941 1.00 94.50 179 THR A CA 1
ATOM 1355 C C . THR A 1 179 ? -8.532 -7.482 24.862 1.00 94.50 179 THR A C 1
ATOM 1357 O O . THR A 1 179 ? -9.673 -7.478 24.406 1.00 94.50 179 THR A O 1
ATOM 1360 N N . THR A 1 180 ? -7.917 -6.377 25.276 1.00 94.50 180 THR A N 1
ATOM 1361 C CA . THR A 1 180 ? -8.417 -5.018 25.029 1.00 94.50 180 THR A CA 1
ATOM 1362 C C . THR A 1 180 ? -7.688 -4.335 23.878 1.00 94.50 180 THR A C 1
ATOM 1364 O O . THR A 1 180 ? -8.146 -3.295 23.436 1.00 94.50 180 THR A O 1
ATOM 1367 N N . ASN A 1 181 ? -6.591 -4.909 23.373 1.00 95.38 181 ASN A N 1
ATOM 1368 C CA . ASN A 1 181 ? -5.897 -4.417 22.187 1.00 95.38 181 ASN A CA 1
ATOM 1369 C C . ASN A 1 181 ? -6.165 -5.358 21.006 1.00 95.38 181 ASN A C 1
ATOM 1371 O O . ASN A 1 181 ? -5.770 -6.531 21.035 1.00 95.38 181 ASN A O 1
ATOM 1375 N N . PHE A 1 182 ? -6.857 -4.841 19.996 1.00 96.88 182 PHE A N 1
ATOM 1376 C CA . PHE A 1 182 ? -7.125 -5.515 18.734 1.00 96.88 182 PHE A CA 1
ATOM 1377 C C . PHE A 1 182 ? -6.038 -5.128 17.741 1.00 96.88 182 PHE A C 1
ATOM 1379 O O . PHE A 1 182 ? -5.920 -3.972 17.347 1.00 96.88 182 PHE A O 1
ATOM 1386 N N . ILE A 1 183 ? -5.228 -6.103 17.346 1.00 95.62 183 ILE A N 1
ATOM 1387 C CA . ILE A 1 183 ? -4.045 -5.867 16.517 1.00 95.62 183 ILE A CA 1
ATOM 1388 C C . ILE A 1 183 ? -4.371 -6.275 15.086 1.00 95.62 183 ILE A C 1
ATOM 1390 O O . ILE A 1 183 ? -5.055 -7.276 14.872 1.00 95.62 183 ILE A O 1
ATOM 1394 N N . GLU A 1 184 ? -3.893 -5.522 14.107 1.00 94.62 184 GLU A N 1
ATOM 1395 C CA . GLU A 1 184 ? -3.992 -5.887 12.700 1.00 94.62 184 GLU A CA 1
ATOM 1396 C C . GLU A 1 184 ? -3.380 -7.266 12.429 1.00 94.62 184 GLU A C 1
ATOM 1398 O O . GLU A 1 184 ? -2.371 -7.680 13.009 1.00 94.62 184 GLU A O 1
ATOM 1403 N N . LYS A 1 185 ? -4.042 -8.032 11.567 1.00 91.44 185 LYS A N 1
ATOM 1404 C CA . LYS A 1 185 ? -3.576 -9.354 11.166 1.00 91.44 185 LYS A CA 1
ATOM 1405 C C . LYS A 1 185 ? -2.304 -9.233 10.320 1.00 91.44 185 LYS A C 1
ATOM 1407 O O . LYS A 1 185 ? -2.130 -8.237 9.626 1.00 91.44 185 LYS A O 1
ATOM 1412 N N . PRO A 1 186 ? -1.491 -10.301 10.231 1.00 83.94 186 PRO A N 1
ATOM 1413 C CA . PRO A 1 186 ? -0.309 -10.322 9.364 1.00 83.94 186 PRO A CA 1
ATOM 1414 C C . PRO A 1 186 ? -0.579 -10.042 7.877 1.00 83.94 186 PRO A C 1
ATOM 1416 O O . PRO A 1 186 ? 0.349 -9.732 7.147 1.00 83.94 186 PRO A O 1
ATOM 1419 N N . ALA A 1 187 ? -1.832 -10.160 7.420 1.00 82.69 187 ALA A N 1
ATOM 1420 C CA . ALA A 1 187 ? -2.222 -9.795 6.059 1.00 82.69 187 ALA A CA 1
ATOM 1421 C C . ALA A 1 187 ? -2.155 -8.278 5.782 1.00 82.69 187 ALA A C 1
ATOM 1423 O O . ALA A 1 187 ? -2.230 -7.901 4.617 1.00 82.69 187 ALA A O 1
ATOM 1424 N N . ASN A 1 188 ? -2.047 -7.440 6.826 1.00 87.50 188 ASN A N 1
ATOM 1425 C CA . ASN A 1 188 ? -1.837 -5.989 6.746 1.00 87.50 188 ASN A CA 1
ATOM 1426 C C . ASN A 1 188 ? -2.851 -5.254 5.840 1.00 87.50 188 ASN A C 1
ATOM 1428 O O . ASN A 1 188 ? -2.521 -4.372 5.058 1.00 87.50 188 ASN A O 1
ATOM 1432 N N . ASN A 1 189 ? -4.109 -5.693 5.878 1.00 85.62 189 ASN A N 1
ATOM 1433 C CA . ASN A 1 189 ? -5.191 -5.215 5.011 1.00 85.62 189 ASN A CA 1
ATOM 1434 C C . ASN A 1 189 ? -6.315 -4.518 5.795 1.00 85.62 189 ASN A C 1
ATOM 1436 O O . ASN A 1 189 ? -7.482 -4.563 5.411 1.00 85.62 189 ASN A O 1
ATOM 1440 N N . GLY A 1 190 ? -5.993 -3.981 6.964 1.00 91.88 190 GLY A N 1
ATOM 1441 C CA . GLY A 1 190 ? -6.906 -3.329 7.888 1.00 91.88 190 GLY A CA 1
ATOM 1442 C C . GLY A 1 190 ? -7.772 -4.280 8.710 1.00 91.88 190 GLY A C 1
ATOM 1443 O O . GLY A 1 190 ? -8.527 -3.808 9.557 1.00 91.88 190 GLY A O 1
ATOM 1444 N N . GLN A 1 191 ? -7.717 -5.603 8.502 1.00 94.38 191 GLN A N 1
ATOM 1445 C CA . GLN A 1 191 ? -8.429 -6.549 9.368 1.00 94.38 191 GLN A CA 1
ATOM 1446 C C . GLN A 1 191 ? -7.708 -6.720 10.699 1.00 94.38 191 GLN A C 1
ATOM 1448 O O . GLN A 1 191 ? -6.530 -7.063 10.727 1.00 94.38 191 GLN A O 1
ATOM 1453 N N . VAL A 1 192 ? -8.445 -6.633 11.802 1.00 96.38 192 VAL A N 1
ATOM 1454 C CA . VAL A 1 192 ? -7.895 -6.847 13.146 1.00 96.38 192 VAL A CA 1
ATOM 1455 C C . VAL A 1 192 ? -8.246 -8.222 13.712 1.00 96.38 192 VAL A C 1
ATOM 1457 O O . VAL A 1 192 ? -9.160 -8.911 13.249 1.00 96.38 192 VAL A O 1
ATOM 1460 N N . GLN A 1 193 ? -7.483 -8.647 14.712 1.00 95.06 193 GLN A N 1
ATOM 1461 C CA . GLN A 1 193 ? -7.700 -9.860 15.488 1.00 95.06 193 GLN A CA 1
ATOM 1462 C C . GLN A 1 193 ? -7.739 -9.549 16.984 1.00 95.06 193 GLN A C 1
ATOM 1464 O O . GLN A 1 193 ? -7.071 -8.641 17.475 1.00 95.06 193 GLN A O 1
ATOM 1469 N N . GLY A 1 194 ? -8.519 -10.342 17.707 1.00 92.56 194 GLY A N 1
ATOM 1470 C CA . GLY A 1 194 ? -8.761 -10.177 19.132 1.00 92.56 194 GLY A CA 1
ATOM 1471 C C . GLY A 1 194 ? -10.189 -10.580 19.472 1.00 92.56 194 GLY A C 1
ATOM 1472 O O . GLY A 1 194 ? -11.059 -10.619 18.602 1.00 92.56 194 GLY A O 1
ATOM 1473 N N . ALA A 1 195 ? -10.416 -10.905 20.736 1.00 90.69 195 ALA A N 1
ATOM 1474 C CA . ALA A 1 195 ? -11.744 -11.125 21.280 1.00 90.69 195 ALA A CA 1
ATOM 1475 C C . ALA A 1 195 ? -11.772 -10.612 22.719 1.00 90.69 195 ALA A C 1
ATOM 1477 O O . ALA A 1 195 ? -10.846 -10.871 23.498 1.00 90.69 195 ALA A O 1
ATOM 1478 N N . LEU A 1 196 ? -12.848 -9.906 23.048 1.00 97.00 196 LEU A N 1
ATOM 1479 C CA . LEU A 1 196 ? -13.173 -9.499 24.406 1.00 97.00 196 LEU A CA 1
ATOM 1480 C C . LEU A 1 196 ? -14.474 -10.195 24.800 1.00 97.00 196 LEU A C 1
ATOM 1482 O O . LEU A 1 196 ? -15.470 -10.127 24.083 1.00 97.00 196 LEU A O 1
ATOM 1486 N N . HIS A 1 197 ? -14.467 -10.869 25.937 1.00 97.12 197 HIS A N 1
ATOM 1487 C CA . HIS A 1 197 ? -15.623 -11.560 26.486 1.00 97.12 197 HIS A CA 1
ATOM 1488 C C . HIS A 1 197 ? -16.121 -10.833 27.726 1.00 97.12 197 HIS A C 1
ATOM 1490 O O . HIS A 1 197 ? -15.328 -10.334 28.526 1.00 97.12 197 HIS A O 1
ATOM 1496 N N . LEU A 1 198 ? -17.437 -10.816 27.886 1.00 97.44 198 LEU A N 1
ATOM 1497 C CA . LEU A 1 198 ? -18.141 -10.181 28.983 1.00 97.44 198 LEU A CA 1
ATOM 1498 C C . LEU A 1 198 ? -18.991 -11.222 29.705 1.00 97.44 198 LEU A C 1
ATOM 1500 O O . LEU A 1 198 ? -19.646 -12.042 29.057 1.00 97.44 198 LEU A O 1
ATOM 1504 N N . ALA A 1 199 ? -19.007 -11.163 31.031 1.00 97.38 199 ALA A N 1
ATOM 1505 C CA . ALA A 1 199 ? -19.923 -11.917 31.873 1.00 97.38 199 ALA A CA 1
ATOM 1506 C C . ALA A 1 199 ? -20.634 -10.967 32.839 1.00 97.38 199 ALA A C 1
ATOM 1508 O O . ALA A 1 199 ? -19.982 -10.167 33.508 1.00 97.38 199 ALA A O 1
ATOM 1509 N N . LEU A 1 200 ? -21.959 -11.062 32.903 1.00 95.31 200 LEU A N 1
ATOM 1510 C CA . LEU A 1 200 ? -22.776 -10.324 33.857 1.00 95.31 200 LEU A CA 1
ATOM 1511 C C . LEU A 1 200 ? -22.909 -11.124 35.150 1.00 95.31 200 LEU A C 1
ATOM 1513 O O . LEU A 1 200 ? -23.187 -12.327 35.131 1.00 95.31 200 LEU A O 1
ATOM 1517 N N . LEU A 1 201 ? -22.735 -10.436 36.272 1.00 91.00 201 LEU A N 1
ATOM 1518 C CA . LEU A 1 201 ? -23.089 -10.921 37.599 1.00 91.00 201 LEU A CA 1
ATOM 1519 C C . LEU A 1 201 ? -24.298 -10.128 38.099 1.00 91.00 201 LEU A C 1
ATOM 1521 O O . LEU A 1 201 ? -24.366 -8.925 37.870 1.00 91.00 201 LEU A O 1
ATOM 1525 N N . ALA A 1 202 ? -25.227 -10.812 38.772 1.00 87.56 202 ALA A N 1
ATOM 1526 C CA . ALA A 1 202 ? -26.458 -10.253 39.350 1.00 87.56 202 ALA A CA 1
ATOM 1527 C C . ALA A 1 202 ? -27.524 -9.710 38.366 1.00 87.56 202 ALA A C 1
ATOM 1529 O O . ALA A 1 202 ? -28.585 -9.297 38.818 1.00 87.56 202 ALA A O 1
ATOM 1530 N N . ASP A 1 203 ? -27.311 -9.787 37.046 1.00 89.44 203 ASP A N 1
ATOM 1531 C CA . ASP A 1 203 ? -28.337 -9.495 36.027 1.00 89.44 203 ASP A CA 1
ATOM 1532 C C . ASP A 1 203 ? -28.144 -10.369 34.766 1.00 89.44 203 ASP A C 1
ATOM 1534 O O . ASP A 1 203 ? -27.268 -11.238 34.696 1.00 89.44 203 ASP A O 1
ATOM 1538 N N . THR A 1 204 ? -28.986 -10.148 33.761 1.00 92.88 204 THR A N 1
ATOM 1539 C CA . THR A 1 204 ? -28.994 -10.782 32.442 1.00 92.88 204 THR A CA 1
ATOM 1540 C C . THR A 1 204 ? -29.119 -9.722 31.348 1.00 92.88 204 THR A C 1
ATOM 1542 O O . THR A 1 204 ? -29.592 -8.615 31.595 1.00 92.88 204 THR A O 1
ATOM 1545 N N . PHE A 1 205 ? -28.715 -10.054 30.123 1.00 96.06 205 PHE A N 1
ATOM 1546 C CA . PHE A 1 205 ? -28.944 -9.196 28.965 1.00 96.06 205 PHE A CA 1
ATOM 1547 C C . PHE A 1 205 ? -30.437 -9.153 28.618 1.00 96.06 205 PHE A C 1
ATOM 1549 O O . PHE A 1 205 ? -31.080 -10.201 28.523 1.00 96.06 205 PHE A O 1
ATOM 1556 N N . ALA A 1 206 ? -30.967 -7.951 28.376 1.00 94.31 206 ALA A N 1
ATOM 1557 C CA . ALA A 1 206 ? -32.372 -7.747 28.012 1.00 94.31 206 ALA A CA 1
ATOM 1558 C C . ALA A 1 206 ? -32.718 -8.367 26.647 1.00 94.31 206 ALA A C 1
ATOM 1560 O O . ALA A 1 206 ? -33.831 -8.850 26.433 1.00 94.31 206 ALA A O 1
ATOM 1561 N N . ASN A 1 207 ? -31.747 -8.375 25.729 1.00 92.81 207 ASN A N 1
ATOM 1562 C CA . ASN A 1 207 ? -31.882 -8.888 24.372 1.00 92.81 207 ASN A CA 1
ATOM 1563 C C . ASN A 1 207 ? -30.866 -10.004 24.110 1.00 92.81 207 ASN A C 1
ATOM 1565 O O . ASN A 1 207 ? -29.695 -9.895 24.468 1.00 92.81 207 ASN A O 1
ATOM 1569 N N . GLN A 1 208 ? -31.310 -11.068 23.435 1.00 94.50 208 GLN A N 1
ATOM 1570 C CA . GLN A 1 208 ? -30.436 -12.146 22.972 1.00 94.50 208 GLN A CA 1
ATOM 1571 C C . GLN A 1 208 ? -30.005 -11.911 21.520 1.00 94.50 208 GLN A C 1
ATOM 1573 O O . GLN A 1 208 ? -30.831 -11.562 20.678 1.00 94.50 208 GLN A O 1
ATOM 1578 N N . GLY A 1 209 ? -28.735 -12.169 21.209 1.00 95.38 209 GLY A N 1
ATOM 1579 C CA . GLY A 1 209 ? -28.157 -11.949 19.885 1.00 95.38 209 GLY A CA 1
ATOM 1580 C C . GLY A 1 209 ? -27.292 -10.692 19.833 1.00 95.38 209 GLY A C 1
ATOM 1581 O O . GLY A 1 209 ? -26.475 -10.471 20.720 1.00 95.38 209 GLY A O 1
ATOM 1582 N N . VAL A 1 210 ? -27.408 -9.910 18.759 1.00 95.62 210 VAL A N 1
ATOM 1583 C CA . VAL A 1 210 ? -26.577 -8.716 18.544 1.00 95.62 210 VAL A CA 1
ATOM 1584 C C . VAL A 1 210 ? -27.133 -7.547 19.354 1.00 95.62 210 VAL A C 1
ATOM 1586 O O . VAL A 1 210 ? -28.295 -7.187 19.176 1.00 95.62 210 VAL A O 1
ATOM 1589 N N . LEU A 1 211 ? -26.299 -6.951 20.204 1.00 96.25 211 LEU A N 1
ATOM 1590 C CA . LEU A 1 211 ? -26.623 -5.703 20.894 1.00 96.25 211 LEU A CA 1
ATOM 1591 C C . LEU A 1 211 ? -26.512 -4.521 19.921 1.00 96.25 211 LEU A C 1
ATOM 1593 O O . LEU A 1 211 ? -25.669 -4.522 19.022 1.00 96.25 211 LEU A O 1
ATOM 1597 N N . VAL A 1 212 ? -27.349 -3.506 20.104 1.00 95.56 212 VAL A N 1
ATOM 1598 C CA . VAL A 1 212 ? -27.502 -2.372 19.189 1.00 95.56 212 VAL A CA 1
ATOM 1599 C C . VAL A 1 212 ? -26.832 -1.122 19.759 1.00 95.56 212 VAL A C 1
ATOM 1601 O O . VAL A 1 212 ? -27.180 -0.640 20.839 1.00 95.56 212 VAL A O 1
ATOM 1604 N N . GLU A 1 213 ? -25.896 -0.548 19.003 1.00 94.69 213 GLU A N 1
ATOM 1605 C CA . GLU A 1 213 ? -25.271 0.734 19.342 1.00 94.69 213 GLU A CA 1
ATOM 1606 C C . GLU A 1 213 ? -26.319 1.862 19.438 1.00 94.69 213 GLU A C 1
ATOM 1608 O O . GLU A 1 213 ? -27.279 1.921 18.671 1.00 94.69 213 GLU A O 1
ATOM 1613 N N . ASN A 1 214 ? -26.126 2.778 20.385 1.00 94.56 214 ASN A N 1
ATOM 1614 C CA . ASN A 1 214 ? -27.039 3.846 20.802 1.00 94.56 214 ASN A CA 1
ATOM 1615 C C . ASN A 1 214 ? -28.354 3.372 21.445 1.00 94.56 214 ASN A C 1
ATOM 1617 O O . ASN A 1 214 ? -29.191 4.205 21.785 1.00 94.56 214 ASN A O 1
ATOM 1621 N N . THR A 1 215 ? -28.532 2.063 21.641 1.00 95.88 215 THR A N 1
ATOM 1622 C CA . THR A 1 215 ? -29.650 1.492 22.411 1.00 95.88 215 THR A CA 1
ATOM 1623 C C . THR A 1 215 ? -29.129 0.738 23.629 1.00 95.88 215 THR A C 1
ATOM 1625 O O . THR A 1 215 ? -29.439 1.112 24.755 1.00 95.88 215 THR A O 1
ATOM 1628 N N . ASP A 1 216 ? -28.283 -0.266 23.408 1.00 96.69 216 ASP A N 1
ATOM 1629 C CA . ASP A 1 216 ? -27.713 -1.117 24.456 1.00 96.69 216 ASP A CA 1
ATOM 1630 C C . ASP A 1 216 ? -26.339 -0.604 24.923 1.00 96.69 216 ASP A C 1
ATOM 1632 O O . ASP A 1 216 ? -25.954 -0.754 26.078 1.00 96.69 216 ASP A O 1
ATOM 1636 N N . TYR A 1 217 ? -25.571 0.031 24.040 1.00 95.81 217 TYR A N 1
ATOM 1637 C CA . TYR A 1 217 ? -24.257 0.590 24.364 1.00 95.81 217 TYR A CA 1
ATOM 1638 C C . TYR A 1 217 ? -23.946 1.803 23.492 1.00 95.81 217 TYR A C 1
ATOM 1640 O O . TYR A 1 217 ? -24.565 1.996 22.450 1.00 95.81 217 TYR A O 1
ATOM 1648 N N . VAL A 1 218 ? -22.963 2.605 23.888 1.00 95.50 218 VAL A N 1
ATOM 1649 C CA . VAL A 1 218 ? -22.396 3.689 23.072 1.00 95.50 218 VAL A CA 1
ATOM 1650 C C . VAL A 1 218 ? -20.888 3.526 22.952 1.00 95.50 218 VAL A C 1
ATOM 1652 O O . VAL A 1 218 ? -20.246 2.977 23.850 1.00 95.50 218 VAL A O 1
ATOM 1655 N N . ILE A 1 219 ? -20.333 4.013 21.845 1.00 93.69 219 ILE A N 1
ATOM 1656 C CA . ILE A 1 219 ? -18.891 4.092 21.604 1.00 93.69 219 ILE A CA 1
ATOM 1657 C C . ILE A 1 219 ? -18.475 5.567 21.623 1.00 93.69 219 ILE A C 1
ATOM 1659 O O . ILE A 1 219 ? -19.218 6.433 21.152 1.00 93.69 219 ILE A O 1
ATOM 1663 N N . SER A 1 220 ? -17.296 5.882 22.163 1.00 89.25 220 SER A N 1
ATOM 1664 C CA . SER A 1 220 ? -16.760 7.246 22.114 1.00 89.25 220 SER A CA 1
ATOM 1665 C C . SER A 1 220 ? -16.612 7.734 20.661 1.00 89.25 220 SER A C 1
ATOM 1667 O O . SER A 1 220 ? -16.026 7.066 19.809 1.00 89.25 220 SER A O 1
ATOM 1669 N N . ALA A 1 221 ? -17.176 8.904 20.344 1.00 70.25 221 ALA A N 1
ATOM 1670 C CA . ALA A 1 221 ? -17.282 9.386 18.966 1.00 70.25 221 ALA A CA 1
ATOM 1671 C C . ALA A 1 221 ? -15.912 9.556 18.276 1.00 70.25 221 ALA A C 1
ATOM 1673 O O . ALA A 1 221 ? -14.980 10.103 18.860 1.00 70.25 221 ALA A O 1
ATOM 1674 N N . GLY A 1 222 ? -15.819 9.144 17.004 1.00 65.69 222 GLY A N 1
ATOM 1675 C CA . GLY A 1 222 ? -14.644 9.374 16.148 1.00 65.69 222 GLY A CA 1
ATOM 1676 C C . GLY A 1 222 ? -13.448 8.446 16.394 1.00 65.69 222 GLY A C 1
ATOM 1677 O O . GLY A 1 222 ? -12.354 8.754 15.934 1.00 65.69 222 GLY A O 1
ATOM 1678 N N . THR A 1 223 ? -13.640 7.336 17.112 1.00 77.56 223 THR A N 1
ATOM 1679 C CA . THR A 1 223 ? -12.553 6.437 17.540 1.00 77.56 223 THR A CA 1
ATOM 1680 C C . THR A 1 223 ? -12.517 5.090 16.811 1.00 77.56 223 THR A C 1
ATOM 1682 O O . THR A 1 223 ? -11.568 4.335 16.972 1.00 77.56 223 THR A O 1
ATOM 1685 N N . VAL A 1 224 ? -13.510 4.748 15.986 1.00 91.56 224 VAL A N 1
ATOM 1686 C CA . VAL A 1 224 ? -13.436 3.526 15.165 1.00 91.56 224 VAL A CA 1
ATOM 1687 C C . VAL A 1 224 ? -12.854 3.895 13.797 1.00 91.56 224 VAL A C 1
ATOM 1689 O O . VAL A 1 224 ? -13.461 4.724 13.112 1.00 91.56 224 VAL A O 1
ATOM 1692 N N . PRO A 1 225 ? -11.717 3.307 13.370 1.00 94.19 225 PRO A N 1
ATOM 1693 C CA . PRO A 1 225 ? -11.199 3.501 12.020 1.00 94.19 225 PRO A CA 1
ATOM 1694 C C . PRO A 1 225 ? -12.266 3.202 10.965 1.00 94.19 225 PRO A C 1
ATOM 1696 O O . PRO A 1 225 ? -13.009 2.223 11.069 1.00 94.19 225 PRO A O 1
ATOM 1699 N N . SER A 1 226 ? -12.344 4.047 9.937 1.00 92.56 226 SER A N 1
ATOM 1700 C CA . SER A 1 226 ? -13.323 3.890 8.859 1.00 92.56 226 SER A CA 1
ATOM 1701 C C . SER A 1 226 ? -13.220 2.495 8.233 1.00 92.56 226 SER A C 1
ATOM 1703 O O . SER A 1 226 ? -12.126 2.037 7.917 1.00 92.56 226 SER A O 1
ATOM 1705 N N . GLY A 1 227 ? -14.361 1.821 8.066 1.00 93.69 227 GLY A N 1
ATOM 1706 C CA . GLY A 1 227 ? -14.450 0.456 7.534 1.00 93.69 227 GLY A CA 1
ATOM 1707 C C . GLY A 1 227 ? -14.373 -0.663 8.582 1.00 93.69 227 GLY A C 1
ATOM 1708 O O . GLY A 1 227 ? -14.680 -1.812 8.254 1.00 93.69 227 GLY A O 1
ATOM 1709 N N . LEU A 1 228 ? -14.041 -0.347 9.840 1.00 95.31 228 LEU A N 1
ATOM 1710 C CA . LEU A 1 228 ? -14.210 -1.263 10.968 1.00 95.31 228 LEU A CA 1
ATOM 1711 C C . LEU A 1 228 ? -15.576 -1.088 11.639 1.00 95.31 228 LEU A C 1
ATOM 1713 O O . LEU A 1 228 ? -16.130 0.009 11.714 1.00 95.31 228 LEU A O 1
ATOM 1717 N N . HIS A 1 229 ? -16.103 -2.190 12.170 1.00 92.69 229 HIS A N 1
ATOM 1718 C CA . HIS A 1 229 ? -17.361 -2.228 12.909 1.00 92.69 229 HIS A CA 1
ATOM 1719 C C . HIS A 1 229 ? -17.210 -3.057 14.180 1.00 92.69 229 HIS A C 1
ATOM 1721 O O . HIS A 1 229 ? -16.776 -4.210 14.133 1.00 92.69 229 HIS A O 1
ATOM 1727 N N . ILE A 1 230 ? -17.611 -2.484 15.312 1.00 93.06 230 ILE A N 1
ATOM 1728 C CA . ILE A 1 230 ? -17.707 -3.201 16.583 1.00 93.06 230 ILE A CA 1
ATOM 1729 C C . ILE A 1 230 ? -19.032 -3.963 16.608 1.00 93.06 230 ILE A C 1
ATOM 1731 O O . ILE A 1 230 ? -20.091 -3.408 16.328 1.00 93.06 230 ILE A O 1
ATOM 1735 N N . THR A 1 231 ? -18.978 -5.247 16.942 1.00 92.88 231 THR A N 1
ATOM 1736 C CA . THR A 1 231 ? -20.154 -6.104 17.094 1.00 92.88 231 THR A CA 1
ATOM 1737 C C . THR A 1 231 ? -20.107 -6.772 18.458 1.00 92.88 231 THR A C 1
ATOM 1739 O O . THR A 1 231 ? -19.149 -7.482 18.763 1.00 92.88 231 THR A O 1
ATOM 1742 N N . LEU A 1 232 ? -21.147 -6.569 19.268 1.00 95.88 232 LEU A N 1
ATOM 1743 C CA . LEU A 1 232 ? -21.354 -7.291 20.522 1.00 95.88 232 LEU A CA 1
ATOM 1744 C C . LEU A 1 232 ? -22.472 -8.310 20.333 1.00 95.88 232 LEU A C 1
ATOM 1746 O O . LEU A 1 232 ? -23.577 -7.952 19.931 1.00 95.88 232 LEU A O 1
ATOM 1750 N N . VAL A 1 233 ? -22.192 -9.574 20.638 1.00 96.62 233 VAL A N 1
ATOM 1751 C CA . VAL A 1 233 ? -23.155 -10.671 20.513 1.00 96.62 233 VAL A CA 1
ATOM 1752 C C . VAL A 1 233 ? -23.268 -11.404 21.837 1.00 96.62 233 VAL A C 1
ATOM 1754 O O . VAL A 1 233 ? -22.259 -11.869 22.371 1.00 96.62 233 VAL A O 1
ATOM 1757 N N . THR A 1 234 ? -24.481 -11.549 22.364 1.00 97.31 234 THR A N 1
ATOM 1758 C CA . THR A 1 234 ? -24.721 -12.378 23.543 1.00 97.31 234 THR A CA 1
ATOM 1759 C C . THR A 1 234 ? -24.564 -13.855 23.175 1.00 97.31 234 THR A C 1
ATOM 1761 O O . THR A 1 234 ? -25.161 -14.366 22.227 1.00 97.31 234 THR A O 1
ATOM 1764 N N . ALA A 1 235 ? -23.700 -14.554 23.908 1.00 94.88 235 ALA A N 1
ATOM 1765 C CA . ALA A 1 235 ? -23.498 -15.995 23.781 1.00 94.88 235 ALA A CA 1
ATOM 1766 C C . ALA A 1 235 ? -24.472 -16.774 24.682 1.00 94.88 235 ALA A C 1
ATOM 1768 O O . ALA A 1 235 ? -24.809 -17.924 24.404 1.00 94.88 235 ALA A O 1
ATOM 1769 N N . SER A 1 236 ? -24.932 -16.144 25.762 1.00 96.31 236 SER A N 1
ATOM 1770 C CA . SER A 1 236 ? -25.978 -16.637 26.654 1.00 96.31 236 SER A CA 1
ATOM 1771 C C . SER A 1 236 ? -26.671 -15.453 27.334 1.00 96.31 236 SER A C 1
ATOM 1773 O O . SER A 1 236 ? -26.287 -14.307 27.120 1.00 96.31 236 SER A O 1
ATOM 1775 N N . ILE A 1 237 ? -27.660 -15.720 28.190 1.00 95.44 237 ILE A N 1
ATOM 1776 C CA . ILE A 1 237 ? -28.376 -14.667 28.927 1.00 95.44 237 ILE A CA 1
ATOM 1777 C C . ILE A 1 237 ? -27.469 -13.818 29.831 1.00 95.44 237 ILE A C 1
ATOM 1779 O O . ILE A 1 237 ? -27.868 -12.732 30.222 1.00 95.44 237 ILE A O 1
ATOM 1783 N N . ASN A 1 238 ? -26.268 -14.285 30.184 1.00 95.56 238 ASN A N 1
ATOM 1784 C CA . ASN A 1 238 ? -25.339 -13.561 31.053 1.00 95.56 238 ASN A CA 1
ATOM 1785 C C . ASN A 1 238 ? -23.916 -13.472 30.485 1.00 95.56 238 ASN A C 1
ATOM 1787 O O . ASN A 1 238 ? -23.010 -13.046 31.195 1.00 95.56 238 ASN A O 1
ATOM 1791 N N . THR A 1 239 ? -23.689 -13.854 29.224 1.00 97.75 239 THR A N 1
ATOM 1792 C CA . THR A 1 239 ? -22.374 -13.709 28.584 1.00 97.75 239 THR A CA 1
ATOM 1793 C C . THR A 1 239 ? -22.485 -13.128 27.188 1.00 97.75 239 THR A C 1
ATOM 1795 O O . THR A 1 239 ? -23.402 -13.457 26.438 1.00 97.75 239 THR A O 1
ATOM 1798 N N . ALA A 1 240 ? -21.521 -12.290 26.818 1.00 97.94 240 ALA A N 1
ATOM 1799 C CA . ALA A 1 240 ? -21.406 -11.711 25.488 1.00 97.94 240 ALA A CA 1
ATOM 1800 C C . ALA A 1 240 ? -19.957 -11.721 25.000 1.00 97.94 240 ALA A C 1
ATOM 1802 O O . ALA A 1 240 ? -19.012 -11.835 25.782 1.00 97.94 240 ALA A O 1
ATOM 1803 N N . ALA A 1 241 ? -19.782 -11.619 23.691 1.00 96.56 241 ALA A N 1
ATOM 1804 C CA . ALA A 1 241 ? -18.492 -11.468 23.050 1.00 96.56 241 ALA A CA 1
ATOM 1805 C C . ALA A 1 241 ? -18.516 -10.237 22.152 1.00 96.56 241 ALA A C 1
ATOM 1807 O O . ALA A 1 241 ? -19.456 -10.027 21.387 1.00 96.56 241 ALA A O 1
ATOM 1808 N N . LEU A 1 242 ? -17.455 -9.450 22.244 1.00 96.25 242 LEU A N 1
ATOM 1809 C CA . LEU A 1 242 ? -17.168 -8.349 21.353 1.00 96.25 242 LEU A CA 1
ATOM 1810 C C . LEU A 1 242 ? -16.147 -8.796 20.311 1.00 96.25 242 LEU A C 1
ATOM 1812 O O . LEU A 1 242 ? -15.092 -9.345 20.645 1.00 96.25 242 LEU A O 1
ATOM 1816 N N . ALA A 1 243 ? -16.454 -8.501 19.054 1.00 92.44 243 ALA A N 1
ATOM 1817 C CA . ALA A 1 243 ? -15.549 -8.640 17.928 1.00 92.44 243 ALA A CA 1
ATOM 1818 C C . ALA A 1 243 ? -15.503 -7.337 17.124 1.00 92.44 243 ALA A C 1
ATOM 1820 O O . ALA A 1 243 ? -16.478 -6.587 17.077 1.00 92.44 243 ALA A O 1
ATOM 1821 N N . ILE A 1 244 ? -14.376 -7.098 16.457 1.00 95.12 244 ILE A N 1
ATOM 1822 C CA . ILE A 1 244 ? -14.242 -6.045 15.451 1.00 95.12 244 ILE A CA 1
ATOM 1823 C C . ILE A 1 244 ? -14.196 -6.723 14.084 1.00 95.12 244 ILE A C 1
ATOM 1825 O O . ILE A 1 244 ? -13.404 -7.638 13.856 1.00 95.12 244 ILE A O 1
ATOM 1829 N N . THR A 1 245 ? -15.081 -6.302 13.191 1.00 93.25 245 THR A N 1
ATOM 1830 C CA . THR A 1 245 ? -15.211 -6.826 11.827 1.00 93.25 245 THR A CA 1
ATOM 1831 C C . THR A 1 245 ? -14.939 -5.726 10.804 1.00 93.25 245 THR A C 1
ATOM 1833 O O . THR A 1 245 ? -14.834 -4.556 11.165 1.00 93.25 245 THR A O 1
ATOM 1836 N N . GLY A 1 246 ? -14.808 -6.095 9.528 1.00 95.44 246 GLY A N 1
ATOM 1837 C CA . GLY A 1 246 ? -14.475 -5.156 8.453 1.00 95.44 246 GLY A CA 1
ATOM 1838 C C . GLY A 1 246 ? -12.969 -5.003 8.218 1.00 95.44 246 GLY A C 1
ATOM 1839 O O . GLY A 1 246 ? -12.183 -5.867 8.614 1.00 95.44 246 GLY A O 1
ATOM 1840 N N . GLN A 1 247 ? -12.594 -3.936 7.512 1.00 94.25 247 GLN A N 1
ATOM 1841 C CA . GLN A 1 247 ? -11.217 -3.571 7.156 1.00 94.25 247 GLN A CA 1
ATOM 1842 C C . GLN A 1 247 ? -11.045 -2.066 7.343 1.00 94.25 247 GLN A C 1
ATOM 1844 O O . GLN A 1 247 ? -11.837 -1.300 6.797 1.00 94.25 247 GLN A O 1
ATOM 1849 N N . ALA A 1 248 ? -10.028 -1.648 8.094 1.00 94.62 248 ALA A N 1
ATOM 1850 C CA . ALA A 1 248 ? -9.677 -0.238 8.204 1.00 94.62 248 ALA A CA 1
ATOM 1851 C C . ALA A 1 248 ? -9.265 0.341 6.836 1.00 94.62 248 ALA A C 1
ATOM 1853 O O . ALA A 1 248 ? -8.574 -0.311 6.057 1.00 94.62 248 ALA A O 1
ATOM 1854 N N . SER A 1 249 ? -9.694 1.567 6.546 1.00 89.88 249 SER A N 1
ATOM 1855 C CA . SER A 1 249 ? -9.285 2.340 5.374 1.00 89.88 249 SER A CA 1
ATOM 1856 C C . SER A 1 249 ? -9.293 3.833 5.724 1.00 89.88 249 SER A C 1
ATOM 1858 O O . SER A 1 249 ? -10.382 4.415 5.812 1.00 89.88 249 SER A O 1
ATOM 1860 N N . PRO A 1 250 ? -8.127 4.489 5.868 1.00 88.75 250 PRO A N 1
ATOM 1861 C CA . PRO A 1 250 ? -6.765 3.947 5.724 1.00 88.75 250 PRO A CA 1
ATOM 1862 C C . PRO A 1 250 ? -6.365 2.975 6.856 1.00 88.75 250 PRO A C 1
ATOM 1864 O O . PRO A 1 250 ? -7.014 2.948 7.902 1.00 88.75 250 PRO A O 1
ATOM 1867 N N . ASN A 1 251 ? -5.333 2.151 6.627 1.00 89.31 251 ASN A N 1
ATOM 1868 C CA . ASN A 1 251 ? -4.857 1.126 7.570 1.00 89.31 251 ASN A CA 1
ATOM 1869 C C . ASN A 1 251 ? -3.363 1.231 7.934 1.00 89.31 251 ASN A C 1
ATOM 1871 O O . ASN A 1 251 ? -2.713 0.209 8.092 1.00 89.31 251 ASN A O 1
ATOM 1875 N N . ASN A 1 252 ? -2.780 2.428 8.023 1.00 89.62 252 ASN A N 1
ATOM 1876 C CA . ASN A 1 252 ? -1.388 2.558 8.469 1.00 89.62 252 ASN A CA 1
ATOM 1877 C C . ASN A 1 252 ? -1.294 2.626 9.997 1.00 89.62 252 ASN A C 1
ATOM 1879 O O . ASN A 1 252 ? -2.268 2.931 10.682 1.00 89.62 252 ASN A O 1
ATOM 1883 N N . ALA A 1 253 ? -0.091 2.455 10.556 1.00 91.69 253 ALA A N 1
ATOM 1884 C CA . ALA A 1 253 ? 0.102 2.543 12.005 1.00 91.69 253 ALA A CA 1
ATOM 1885 C C . ALA A 1 253 ? -0.316 3.906 12.588 1.00 91.69 253 ALA A C 1
ATOM 1887 O O . ALA A 1 253 ? -0.760 3.973 13.733 1.00 91.69 253 ALA A O 1
ATOM 1888 N N . ALA A 1 254 ? -0.215 4.980 11.796 1.00 91.06 254 ALA A N 1
ATOM 1889 C CA . ALA A 1 254 ? -0.679 6.319 12.165 1.00 91.06 254 ALA A CA 1
ATOM 1890 C C . ALA A 1 254 ? -2.207 6.417 12.339 1.00 91.06 254 ALA A C 1
ATOM 1892 O O . ALA A 1 254 ? -2.674 7.318 13.030 1.00 91.06 254 ALA A O 1
ATOM 1893 N N . ASP A 1 255 ? -2.961 5.485 11.753 1.00 91.50 255 ASP A N 1
ATOM 1894 C CA . ASP A 1 255 ? -4.422 5.401 11.828 1.00 91.50 255 ASP A CA 1
ATOM 1895 C C . ASP A 1 255 ? -4.898 4.527 13.008 1.00 91.50 255 ASP A C 1
ATOM 1897 O O . ASP A 1 255 ? -6.096 4.294 13.180 1.00 91.50 255 ASP A O 1
ATOM 1901 N N . SER A 1 256 ? -3.963 4.034 13.832 1.00 94.69 256 SER A N 1
ATOM 1902 C CA . SER A 1 256 ? -4.269 3.316 15.073 1.00 94.69 256 SER A CA 1
ATOM 1903 C C . SER A 1 256 ? -5.048 4.200 16.043 1.00 94.69 256 SER A C 1
ATOM 1905 O O . SER A 1 256 ? -4.819 5.408 16.138 1.00 94.69 256 SER A O 1
ATOM 1907 N N . VAL A 1 257 ? -5.915 3.580 16.841 1.00 94.56 257 VAL A N 1
ATOM 1908 C CA . VAL A 1 257 ? -6.697 4.279 17.860 1.00 94.56 257 VAL A CA 1
ATOM 1909 C C . VAL A 1 257 ? -6.388 3.716 19.233 1.00 94.56 257 VAL A C 1
ATOM 1911 O O . VAL A 1 257 ? -6.426 2.509 19.440 1.00 94.56 257 VAL A O 1
ATOM 1914 N N . ASN A 1 258 ? -6.138 4.615 20.182 1.00 92.94 258 ASN A N 1
ATOM 1915 C CA . ASN A 1 258 ? -5.956 4.277 21.586 1.00 92.94 258 ASN A CA 1
ATOM 1916 C C . ASN A 1 258 ? -7.102 4.864 22.412 1.00 92.94 258 ASN A C 1
ATOM 1918 O O . ASN A 1 258 ? -7.511 6.005 22.178 1.00 92.94 258 ASN A O 1
ATOM 1922 N N . GLY A 1 259 ? -7.584 4.112 23.398 1.00 90.62 259 GLY A N 1
ATOM 1923 C CA . GLY A 1 259 ? -8.600 4.582 24.339 1.00 90.62 259 GLY A CA 1
ATOM 1924 C C . GLY A 1 259 ? -9.998 4.746 23.736 1.00 90.62 259 GLY A C 1
ATOM 1925 O O . GLY A 1 259 ? -10.762 5.597 24.196 1.00 90.62 259 GLY A O 1
ATOM 1926 N N . LEU A 1 260 ? -10.354 3.943 22.727 1.00 93.12 260 LEU A N 1
ATOM 1927 C CA . LEU A 1 260 ? -11.751 3.791 22.315 1.00 93.12 260 LEU A CA 1
ATOM 1928 C C . LEU A 1 260 ? -12.545 3.276 23.515 1.00 93.12 260 LEU A C 1
ATOM 1930 O O . LEU A 1 260 ? -12.171 2.271 24.107 1.00 93.12 260 LEU A O 1
ATOM 1934 N N . GLU A 1 261 ? -13.636 3.933 23.889 1.00 94.62 261 GLU A N 1
ATOM 1935 C CA . 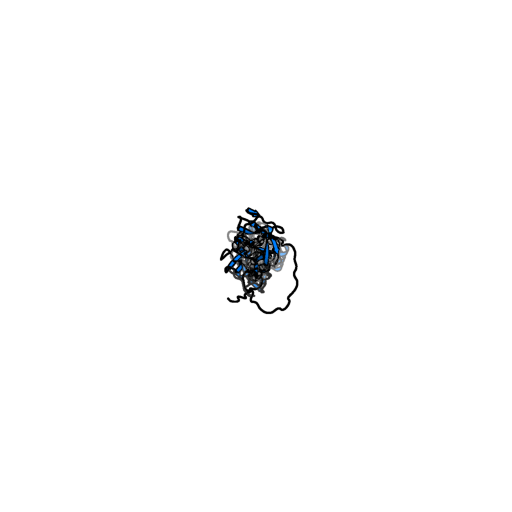GLU A 1 261 ? -14.410 3.562 25.073 1.00 94.62 261 GLU A CA 1
ATOM 1936 C C . GLU A 1 261 ? -15.777 3.027 24.668 1.00 94.62 261 GLU A C 1
ATOM 1938 O O . GLU A 1 261 ? -16.477 3.638 23.862 1.00 94.62 261 GLU A O 1
ATOM 1943 N N . ILE A 1 262 ? -16.154 1.893 25.253 1.00 95.62 262 ILE A N 1
ATOM 1944 C CA . ILE A 1 262 ? -17.499 1.327 25.164 1.00 95.62 262 ILE A CA 1
ATOM 1945 C C . ILE A 1 262 ? -18.167 1.501 26.512 1.00 95.62 262 ILE A C 1
ATOM 1947 O O . ILE A 1 262 ? -17.596 1.091 27.519 1.00 95.62 262 ILE A O 1
ATOM 1951 N N . THR A 1 263 ? -19.378 2.050 26.518 1.00 95.75 263 THR A N 1
ATOM 1952 C CA . THR A 1 263 ? -20.181 2.265 27.727 1.00 95.75 263 THR A CA 1
ATOM 1953 C C . THR A 1 263 ? -21.549 1.621 27.553 1.00 95.75 263 THR A C 1
ATOM 1955 O O . THR A 1 263 ? -22.275 1.952 26.614 1.00 95.75 263 THR A O 1
ATOM 1958 N N . PHE A 1 264 ? -21.911 0.706 28.453 1.00 96.25 264 PHE A N 1
ATOM 1959 C CA . PHE A 1 264 ? -23.223 0.058 28.429 1.00 96.25 264 PHE A CA 1
ATOM 1960 C C . PHE A 1 264 ? -24.324 0.987 28.946 1.00 96.25 264 PHE A C 1
ATOM 1962 O O . PHE A 1 264 ? -24.167 1.676 29.958 1.00 96.25 264 PHE A O 1
ATOM 1969 N N . LEU A 1 265 ? -25.456 0.986 28.248 1.00 95.69 265 LEU A N 1
ATOM 1970 C CA . LEU A 1 265 ? -26.661 1.719 28.613 1.00 95.69 265 LEU A CA 1
ATOM 1971 C C . LEU A 1 265 ? -27.589 0.829 29.458 1.00 95.69 265 LEU A C 1
ATOM 1973 O O . LEU A 1 265 ? -27.544 -0.392 29.319 1.00 95.69 265 LEU A O 1
ATOM 1977 N N . PRO A 1 266 ? -28.474 1.415 30.290 1.00 91.75 266 PRO A N 1
ATOM 1978 C CA . PRO A 1 266 ? -29.418 0.652 31.112 1.00 91.75 266 PRO A CA 1
ATOM 1979 C C . PRO A 1 266 ? -30.226 -0.391 30.325 1.00 91.75 266 PRO A C 1
ATOM 1981 O O . PRO A 1 266 ? -30.434 -1.500 30.803 1.00 91.75 266 PRO A O 1
ATOM 1984 N N . ALA A 1 267 ? -30.627 -0.056 29.093 1.00 93.81 267 ALA A N 1
ATOM 1985 C CA . ALA A 1 267 ? -31.458 -0.913 28.248 1.00 93.81 267 ALA A CA 1
ATOM 1986 C C . ALA A 1 267 ? -30.778 -2.227 27.817 1.00 93.81 267 ALA A C 1
ATOM 1988 O O . ALA A 1 267 ? -31.474 -3.144 27.386 1.00 93.81 267 ALA A O 1
ATOM 1989 N N . ALA A 1 268 ? -29.453 -2.353 27.971 1.00 95.62 268 ALA A N 1
ATOM 1990 C CA . ALA A 1 268 ? -28.756 -3.615 27.728 1.00 95.62 268 ALA A CA 1
ATOM 1991 C C . ALA A 1 268 ? -29.126 -4.712 28.736 1.00 95.62 268 ALA A C 1
ATOM 1993 O O . ALA A 1 268 ? -28.900 -5.893 28.455 1.00 95.62 268 ALA A O 1
ATOM 1994 N N . PHE A 1 269 ? -29.664 -4.347 29.902 1.00 93.44 269 PHE A N 1
ATOM 1995 C CA . PHE A 1 269 ? -29.849 -5.241 31.042 1.00 93.44 269 PHE A CA 1
ATOM 1996 C C . PHE A 1 269 ? -31.325 -5.413 31.394 1.00 93.44 269 PHE A C 1
ATOM 1998 O O . PHE A 1 269 ? -32.104 -4.460 31.344 1.00 93.44 269 PHE A O 1
ATOM 2005 N N . THR A 1 270 ? -31.722 -6.626 31.783 1.00 91.06 270 THR A N 1
ATOM 2006 C CA . THR A 1 270 ? -33.115 -6.935 32.141 1.00 91.06 270 THR A CA 1
ATOM 2007 C C . THR A 1 270 ? -33.594 -6.093 33.326 1.00 91.06 270 THR A C 1
ATOM 2009 O O . THR A 1 270 ? -34.731 -5.616 33.315 1.00 91.06 270 THR A O 1
ATOM 2012 N N . GLY A 1 271 ? -32.732 -5.860 34.322 1.00 82.69 271 GLY A N 1
ATOM 2013 C CA . GLY A 1 271 ? -33.031 -5.009 35.472 1.00 82.69 271 GLY A CA 1
ATOM 2014 C C . GLY A 1 271 ? -33.060 -3.508 35.169 1.00 82.69 271 GLY A C 1
ATOM 2015 O O . GLY A 1 271 ? -33.457 -2.735 36.032 1.00 82.69 271 GLY A O 1
ATOM 2016 N N . ASN A 1 272 ? -32.657 -3.065 33.968 1.00 83.75 272 ASN A N 1
ATOM 2017 C CA . ASN A 1 272 ? -32.462 -1.649 33.619 1.00 83.75 272 ASN A CA 1
ATOM 2018 C C . ASN A 1 272 ? -31.563 -0.870 34.607 1.00 83.75 272 ASN A C 1
ATOM 2020 O O . ASN A 1 272 ? -31.635 0.358 34.689 1.00 83.75 272 ASN A O 1
ATOM 2024 N N . ALA A 1 273 ? -30.709 -1.573 35.354 1.00 81.44 273 ALA A N 1
ATOM 2025 C CA . ALA A 1 273 ? -29.716 -0.990 36.246 1.00 81.44 273 ALA A CA 1
ATOM 2026 C C . ALA A 1 273 ? -28.373 -0.831 35.518 1.00 81.44 273 ALA A C 1
ATOM 2028 O O . ALA A 1 273 ? -28.100 -1.523 34.541 1.00 81.44 273 ALA A O 1
ATOM 2029 N N . ILE A 1 274 ? -27.515 0.071 35.997 1.00 84.75 274 ILE A N 1
ATOM 2030 C CA . ILE A 1 274 ? -26.136 0.214 35.504 1.00 84.75 274 ILE A CA 1
ATOM 2031 C C . ILE A 1 274 ? -25.140 -0.201 36.592 1.00 84.75 274 ILE A C 1
ATOM 2033 O O . ILE A 1 274 ? -25.415 0.030 37.771 1.00 84.75 274 ILE A O 1
ATOM 2037 N N . PRO A 1 275 ? -23.977 -0.772 36.228 1.00 86.56 275 PRO A N 1
ATOM 2038 C CA . PRO A 1 275 ? -22.933 -1.064 37.202 1.00 86.56 275 PRO A CA 1
ATOM 2039 C C . PRO A 1 275 ? -22.436 0.207 37.899 1.00 86.56 275 PRO A C 1
ATOM 2041 O O . PRO A 1 275 ? -22.048 1.172 37.240 1.00 86.56 275 PRO A O 1
ATOM 2044 N N . THR A 1 276 ? -22.398 0.201 39.231 1.00 82.31 276 THR A N 1
ATOM 2045 C CA . THR A 1 276 ? -21.888 1.317 40.054 1.00 82.31 276 THR A CA 1
ATOM 2046 C C . THR A 1 276 ? -20.426 1.137 40.469 1.00 82.31 276 THR A C 1
ATOM 2048 O O . THR A 1 276 ? -19.801 2.061 40.985 1.00 82.31 276 THR A O 1
ATOM 2051 N N . ASP A 1 277 ? -19.849 -0.030 40.188 1.00 82.06 277 ASP A N 1
ATOM 2052 C CA . ASP A 1 277 ? -18.461 -0.400 40.480 1.00 82.06 277 ASP A CA 1
ATOM 2053 C C . ASP A 1 277 ? -17.448 0.097 39.426 1.00 82.06 277 ASP A C 1
ATOM 2055 O O . ASP A 1 277 ? -16.259 -0.219 39.495 1.00 82.06 277 ASP A O 1
ATOM 2059 N N . GLY A 1 278 ? -17.912 0.864 38.433 1.00 87.00 278 GLY A N 1
ATOM 2060 C CA . GLY A 1 278 ? -17.104 1.357 37.316 1.00 87.00 278 GLY A CA 1
ATOM 2061 C C . GLY A 1 278 ? -16.915 0.353 36.174 1.00 87.00 278 GLY A C 1
ATOM 2062 O O . GLY A 1 278 ? -16.276 0.689 35.180 1.00 87.00 278 GLY A O 1
ATOM 2063 N N . SER A 1 279 ? -17.491 -0.852 36.256 1.00 93.44 279 SER A N 1
ATOM 2064 C CA . SER A 1 279 ? -17.430 -1.846 35.174 1.00 93.44 279 SER A CA 1
ATOM 2065 C C . SER A 1 279 ? -18.337 -1.526 33.979 1.00 93.44 279 SER A C 1
ATOM 2067 O O . SER A 1 279 ? -18.258 -2.201 32.951 1.00 93.44 279 SER A O 1
ATOM 2069 N N . GLN A 1 280 ? -19.162 -0.475 34.078 1.00 94.44 280 GLN A N 1
ATOM 2070 C CA . GLN A 1 280 ? -20.051 -0.007 33.009 1.00 94.44 280 GLN A CA 1
ATOM 2071 C C . GLN A 1 280 ? -19.310 0.301 31.702 1.00 94.44 280 GLN A C 1
ATOM 2073 O O . GLN A 1 280 ? -19.883 0.124 30.623 1.00 94.44 280 GLN A O 1
ATOM 2078 N N . SER A 1 281 ? -18.053 0.741 31.801 1.00 94.94 281 SER A N 1
ATOM 2079 C CA . SER A 1 281 ? -17.260 1.167 30.653 1.00 94.94 281 SER A CA 1
ATOM 2080 C C . SER A 1 281 ? -15.964 0.380 30.514 1.00 94.94 281 SER A C 1
ATOM 2082 O O . SER A 1 281 ? -15.346 -0.039 31.498 1.00 94.94 281 SER A O 1
ATOM 2084 N N . LYS A 1 282 ? -15.518 0.199 29.269 1.00 95.44 282 LYS A N 1
ATOM 2085 C CA . LYS A 1 282 ? -14.241 -0.441 28.959 1.00 95.44 282 LYS A CA 1
ATOM 2086 C C . LYS A 1 282 ? -13.524 0.255 27.812 1.00 95.44 282 LYS A C 1
ATOM 2088 O O . LYS A 1 282 ? -14.099 0.449 26.745 1.00 95.44 282 LYS A O 1
ATOM 2093 N N . GLN A 1 283 ? -12.247 0.563 28.036 1.00 95.12 283 GLN A N 1
ATOM 2094 C CA . GLN A 1 283 ? -11.351 1.063 26.999 1.00 95.12 283 GLN A CA 1
ATOM 2095 C C . GLN A 1 283 ? -10.729 -0.079 26.197 1.00 95.12 283 GLN A C 1
ATOM 2097 O O . GLN A 1 283 ? -10.332 -1.104 26.764 1.00 95.12 283 GLN A O 1
ATOM 2102 N N . LEU A 1 284 ? -10.641 0.140 24.891 1.00 95.12 284 LEU A N 1
ATOM 2103 C CA . LEU A 1 284 ? -10.059 -0.724 23.884 1.00 95.12 284 LEU A CA 1
ATOM 2104 C C . LEU A 1 284 ? -9.072 0.074 23.033 1.00 95.12 284 LEU A C 1
ATOM 2106 O O . LEU A 1 284 ? -9.254 1.269 22.800 1.00 95.12 284 LEU A O 1
ATOM 2110 N N . ASP A 1 285 ? -8.084 -0.631 22.508 1.00 95.31 285 ASP A N 1
ATOM 2111 C CA . ASP A 1 285 ? -7.128 -0.113 21.544 1.00 95.31 285 ASP A CA 1
ATOM 2112 C C . ASP A 1 285 ? -7.256 -0.899 20.234 1.00 95.31 285 ASP A C 1
ATOM 2114 O O . ASP A 1 285 ? -7.556 -2.099 20.228 1.00 95.31 285 ASP A O 1
ATOM 2118 N N . ILE A 1 286 ? -7.024 -0.213 19.121 1.00 96.19 286 ILE A N 1
ATOM 2119 C CA . ILE A 1 286 ? -6.908 -0.783 17.783 1.00 96.19 286 ILE A CA 1
ATOM 2120 C C . ILE A 1 286 ? -5.518 -0.420 17.265 1.00 96.19 286 ILE A C 1
ATOM 2122 O O . ILE A 1 286 ? -5.252 0.740 16.957 1.00 96.19 286 ILE A O 1
ATOM 2126 N N . THR A 1 287 ? -4.637 -1.414 17.170 1.00 95.69 287 THR A N 1
ATOM 2127 C CA . THR A 1 287 ? -3.265 -1.241 16.679 1.00 95.69 287 THR A CA 1
ATOM 2128 C C . THR A 1 287 ? -3.170 -1.697 15.229 1.00 95.69 287 THR A C 1
ATOM 2130 O O . THR A 1 287 ? -3.263 -2.893 14.950 1.00 95.69 287 THR A O 1
ATOM 2133 N N . LEU A 1 288 ? -2.948 -0.751 14.324 1.00 94.31 288 LEU A N 1
ATOM 2134 C CA . LEU A 1 288 ? -2.657 -0.992 12.913 1.00 94.31 288 LEU A CA 1
ATOM 2135 C C . LEU A 1 288 ? -1.139 -0.983 12.686 1.00 94.31 288 LEU A C 1
ATOM 2137 O O . LEU A 1 288 ? -0.383 -0.422 13.486 1.00 94.31 288 LEU A O 1
ATOM 2141 N N . ILE A 1 289 ? -0.675 -1.630 11.624 1.00 90.38 289 ILE A N 1
ATOM 2142 C CA . ILE A 1 289 ? 0.742 -1.679 11.243 1.00 90.38 289 ILE A CA 1
ATOM 2143 C C . ILE A 1 289 ? 0.965 -0.893 9.942 1.00 90.38 289 ILE A C 1
ATOM 2145 O O . ILE A 1 289 ? 0.029 -0.462 9.284 1.00 90.38 289 ILE A O 1
ATOM 2149 N N . ASN A 1 290 ? 2.217 -0.567 9.613 1.00 88.38 290 ASN A N 1
ATOM 2150 C CA . ASN A 1 290 ? 2.500 0.213 8.404 1.00 88.38 290 ASN A CA 1
ATOM 2151 C C . ASN A 1 290 ? 2.319 -0.648 7.152 1.00 88.38 290 ASN A C 1
ATOM 2153 O O . ASN A 1 290 ? 2.795 -1.783 7.123 1.00 88.38 290 ASN A O 1
ATOM 2157 N N . ASN A 1 291 ? 1.714 -0.082 6.107 1.00 82.88 291 ASN A N 1
ATOM 2158 C CA . ASN A 1 291 ? 1.696 -0.714 4.791 1.00 82.88 291 ASN A CA 1
ATOM 2159 C C . ASN A 1 291 ? 3.103 -0.710 4.166 1.00 82.88 291 ASN A C 1
ATOM 2161 O O . ASN A 1 291 ? 3.895 0.200 4.442 1.00 82.88 291 ASN A O 1
ATOM 2165 N N . PRO A 1 292 ? 3.431 -1.710 3.328 1.00 86.88 292 PRO A N 1
ATOM 2166 C CA . PRO A 1 292 ? 4.656 -1.681 2.543 1.00 86.88 292 PRO A CA 1
ATOM 2167 C C . PRO A 1 292 ? 4.637 -0.504 1.560 1.00 86.88 292 PRO A C 1
ATOM 2169 O O . PRO A 1 292 ? 3.576 -0.071 1.115 1.00 86.88 292 PRO A O 1
ATOM 2172 N N . SER A 1 293 ? 5.819 -0.023 1.184 1.00 89.81 293 SER A N 1
ATOM 2173 C CA . SER A 1 293 ? 6.001 1.019 0.167 1.00 89.81 293 SER A CA 1
ATOM 2174 C C . SER A 1 293 ? 7.052 0.612 -0.857 1.00 89.81 293 SER A C 1
ATOM 2176 O O . SER A 1 293 ? 8.016 -0.082 -0.516 1.00 89.81 293 SER A O 1
ATOM 2178 N N . LEU A 1 294 ? 6.868 1.040 -2.109 1.00 94.38 294 LEU A N 1
ATOM 2179 C CA . LEU A 1 294 ? 7.856 0.873 -3.173 1.00 94.38 294 LEU A CA 1
ATOM 2180 C C . LEU A 1 294 ? 8.701 2.132 -3.354 1.00 94.38 294 LEU A C 1
ATOM 2182 O O . LEU A 1 294 ? 8.207 3.257 -3.279 1.00 94.38 294 LEU A O 1
ATOM 2186 N N . SER A 1 295 ? 9.977 1.932 -3.661 1.00 95.31 295 SER A N 1
ATOM 2187 C CA . SER A 1 295 ? 10.882 2.973 -4.140 1.00 95.31 295 SER A CA 1
ATOM 2188 C C . SER A 1 295 ? 11.538 2.553 -5.450 1.00 95.31 295 SER A C 1
ATOM 2190 O O . SER A 1 295 ? 11.728 1.365 -5.710 1.00 95.31 295 SER A O 1
ATOM 2192 N N . TYR A 1 296 ? 11.875 3.543 -6.273 1.00 97.00 296 TYR A N 1
ATOM 2193 C CA . TYR A 1 296 ? 12.387 3.363 -7.629 1.00 97.00 296 TYR A CA 1
ATOM 2194 C C . TYR A 1 296 ? 13.734 4.067 -7.763 1.00 97.00 296 TYR A C 1
ATOM 2196 O O . TYR A 1 296 ? 13.897 5.183 -7.267 1.00 97.00 296 TYR A O 1
ATOM 2204 N N . SER A 1 297 ? 14.701 3.435 -8.429 1.00 96.94 297 SER A N 1
ATOM 2205 C CA . SER A 1 297 ? 16.012 4.053 -8.677 1.00 96.94 297 SER A CA 1
ATOM 2206 C C . SER A 1 297 ? 15.968 5.191 -9.703 1.00 96.94 297 SER A C 1
ATOM 2208 O O . SER A 1 297 ? 16.896 5.993 -9.748 1.00 96.94 297 SER A O 1
ATOM 2210 N N . GLY A 1 298 ? 14.915 5.247 -10.518 1.00 94.94 298 GLY A N 1
ATOM 2211 C CA . GLY A 1 298 ? 14.697 6.242 -11.562 1.00 94.94 298 GLY A CA 1
ATOM 2212 C C . GLY A 1 298 ? 13.437 5.933 -12.370 1.00 94.94 298 GLY A C 1
ATOM 2213 O O . GLY A 1 298 ? 12.739 4.955 -12.095 1.00 94.94 298 GLY A O 1
ATOM 2214 N N . ASP A 1 299 ? 13.166 6.777 -13.356 1.00 95.00 299 ASP A N 1
ATOM 2215 C CA . ASP A 1 299 ? 11.985 6.758 -14.224 1.00 95.00 299 ASP A CA 1
ATOM 2216 C C . ASP A 1 299 ? 12.325 6.973 -15.713 1.00 95.00 299 ASP A C 1
ATOM 2218 O O . ASP A 1 299 ? 11.425 7.111 -16.535 1.00 95.00 299 ASP A O 1
ATOM 2222 N N . LEU A 1 300 ? 13.606 6.959 -16.084 1.00 95.31 300 LEU A N 1
ATOM 2223 C CA . LEU A 1 300 ? 14.075 7.158 -17.456 1.00 95.31 300 LEU A CA 1
ATOM 2224 C C . LEU A 1 300 ? 14.808 5.914 -17.966 1.00 95.31 300 LEU A C 1
ATOM 2226 O O . LEU A 1 300 ? 15.637 5.345 -17.256 1.00 95.31 300 LEU A O 1
ATOM 2230 N N . PHE A 1 301 ? 14.507 5.529 -19.203 1.00 96.31 301 PHE A N 1
ATOM 2231 C CA . PHE A 1 301 ? 15.238 4.531 -19.974 1.00 96.31 301 PHE A CA 1
ATOM 2232 C C . PHE A 1 301 ? 15.831 5.185 -21.224 1.00 96.31 301 PHE A C 1
ATOM 2234 O O . PHE A 1 301 ? 15.084 5.608 -22.112 1.00 96.31 301 PHE A O 1
ATOM 2241 N N . GLU A 1 302 ? 17.158 5.251 -21.303 1.00 93.31 302 GLU A N 1
ATOM 2242 C CA . GLU A 1 302 ? 17.869 5.827 -22.441 1.00 93.31 302 GLU A CA 1
ATOM 2243 C C . GLU A 1 302 ? 18.334 4.740 -23.418 1.00 93.31 302 GLU A C 1
ATOM 2245 O O . GLU A 1 302 ? 18.726 3.628 -23.044 1.00 93.31 302 GLU A O 1
ATOM 2250 N N . GLU A 1 303 ? 18.272 5.062 -24.709 1.00 91.06 303 GLU A N 1
ATOM 2251 C CA . GLU A 1 303 ? 18.871 4.237 -25.746 1.00 91.06 303 GLU A CA 1
ATOM 2252 C C . GLU A 1 303 ? 20.372 4.081 -25.519 1.00 91.06 303 GLU A C 1
ATOM 2254 O O . GLU A 1 303 ? 21.090 5.011 -25.147 1.00 91.06 303 GLU A O 1
ATOM 2259 N N . ASN A 1 304 ? 20.856 2.864 -25.742 1.00 86.69 304 ASN A N 1
ATOM 2260 C CA . ASN A 1 304 ? 22.261 2.567 -25.592 1.00 86.69 304 ASN A CA 1
ATOM 2261 C C . ASN A 1 304 ? 23.104 3.329 -26.624 1.00 86.69 304 ASN A C 1
ATOM 2263 O O . ASN A 1 304 ? 22.649 3.729 -27.694 1.00 86.69 304 ASN A O 1
ATOM 2267 N N . ALA A 1 305 ? 24.395 3.476 -26.327 1.00 78.00 305 ALA A N 1
ATOM 2268 C CA . ALA A 1 305 ? 25.314 4.247 -27.164 1.00 78.00 305 ALA A CA 1
ATOM 2269 C C . ALA A 1 305 ? 25.459 3.713 -28.605 1.00 78.00 305 ALA A C 1
ATOM 2271 O O . ALA A 1 305 ? 25.988 4.417 -29.464 1.00 78.00 305 ALA A O 1
ATOM 2272 N N . ALA A 1 306 ? 25.022 2.477 -28.880 1.00 75.69 306 ALA A N 1
ATOM 2273 C CA . ALA A 1 306 ? 25.026 1.924 -30.229 1.00 75.69 306 ALA A CA 1
ATOM 2274 C C . ALA A 1 306 ? 23.924 2.525 -31.116 1.00 75.69 306 ALA A C 1
ATOM 2276 O O . ALA A 1 306 ? 24.036 2.433 -32.335 1.00 75.69 306 ALA A O 1
ATOM 2277 N N . ASN A 1 307 ? 22.906 3.167 -30.534 1.00 74.44 307 ASN A N 1
ATOM 2278 C CA . ASN A 1 307 ? 21.854 3.881 -31.254 1.00 74.44 307 ASN A CA 1
ATOM 2279 C C . ASN A 1 307 ? 21.090 3.017 -32.278 1.00 74.44 307 ASN A C 1
ATOM 2281 O O . ASN A 1 307 ? 20.816 3.428 -33.411 1.00 74.44 307 ASN A O 1
ATOM 2285 N N . VAL A 1 308 ? 20.818 1.773 -31.889 1.00 75.50 308 VAL A N 1
ATOM 2286 C CA . VAL A 1 308 ? 20.153 0.734 -32.697 1.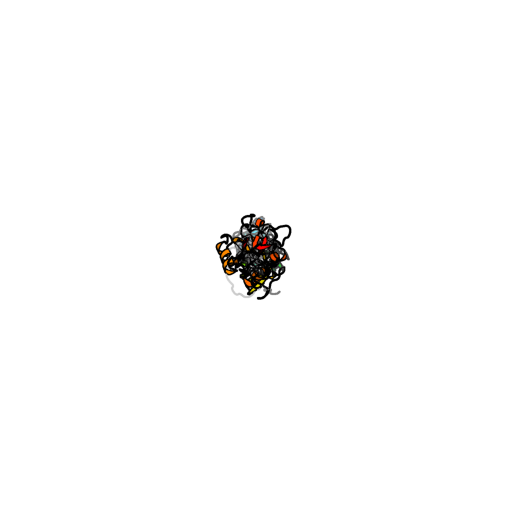00 75.50 308 VAL A CA 1
ATOM 2287 C C . VAL A 1 308 ? 18.799 0.321 -32.108 1.00 75.50 308 VAL A C 1
ATOM 2289 O O . VAL A 1 308 ? 18.325 -0.786 -32.336 1.00 75.50 308 VAL A O 1
ATOM 2292 N N . GLY A 1 309 ? 18.202 1.173 -31.282 1.00 80.94 309 GLY A N 1
ATOM 2293 C CA . GLY A 1 309 ? 16.927 0.967 -30.605 1.00 80.94 309 GLY A CA 1
ATOM 2294 C C . GLY A 1 309 ? 17.006 0.098 -29.355 1.00 80.94 309 GLY A C 1
ATOM 2295 O O . GLY A 1 309 ? 15.961 -0.221 -28.796 1.00 80.94 309 GLY A O 1
ATOM 2296 N N . GLY A 1 310 ? 18.200 -0.318 -28.925 1.00 89.62 310 GLY A N 1
ATOM 2297 C CA . GLY A 1 310 ? 18.397 -1.099 -27.700 1.00 89.62 310 GLY A CA 1
ATOM 2298 C C . GLY A 1 310 ? 18.487 -0.209 -26.461 1.00 89.62 310 GLY A C 1
ATOM 2299 O O . GLY A 1 310 ? 19.033 0.885 -26.539 1.00 89.62 310 GLY A O 1
ATOM 2300 N N . ILE A 1 311 ? 17.986 -0.689 -25.321 1.00 93.75 311 ILE A N 1
ATOM 2301 C CA . ILE A 1 311 ? 18.024 0.006 -24.026 1.00 93.75 311 ILE A CA 1
ATOM 2302 C C . ILE A 1 311 ? 18.865 -0.830 -23.053 1.00 93.75 311 ILE A C 1
ATOM 2304 O O . ILE A 1 311 ? 18.478 -1.951 -22.725 1.00 93.75 311 ILE A O 1
ATOM 2308 N N . ASP A 1 312 ? 19.987 -0.296 -22.566 1.00 89.56 312 ASP A N 1
ATOM 2309 C CA . ASP A 1 312 ? 20.850 -1.011 -21.603 1.00 89.56 312 ASP A CA 1
ATOM 2310 C C . ASP A 1 312 ? 20.514 -0.657 -20.135 1.00 89.56 312 ASP A C 1
ATOM 2312 O O . ASP A 1 312 ? 20.953 -1.336 -19.197 1.00 89.56 312 ASP A O 1
ATOM 2316 N N . ASP A 1 313 ? 19.711 0.392 -19.939 1.00 92.44 313 ASP A N 1
ATOM 2317 C CA . ASP A 1 313 ? 19.288 0.892 -18.636 1.00 92.44 313 ASP A CA 1
ATOM 2318 C C . ASP A 1 313 ? 18.325 -0.046 -17.907 1.00 92.44 313 ASP A C 1
ATOM 2320 O O . ASP A 1 313 ? 17.637 -0.901 -18.476 1.00 92.44 313 ASP A O 1
ATOM 2324 N N . PHE A 1 314 ? 18.253 0.142 -16.591 1.00 96.25 314 PHE A N 1
ATOM 2325 C CA . PHE A 1 314 ? 17.286 -0.546 -15.758 1.00 96.25 314 PHE A CA 1
ATOM 2326 C C . PHE A 1 314 ? 16.823 0.309 -14.585 1.00 96.25 314 PHE A C 1
ATOM 2328 O O . PHE A 1 314 ? 17.575 1.115 -14.038 1.00 96.25 314 PHE A O 1
ATOM 2335 N N . VAL A 1 315 ? 15.605 0.034 -14.129 1.00 97.69 315 VAL A N 1
ATOM 2336 C CA . VAL A 1 315 ? 15.067 0.566 -12.877 1.00 97.69 315 VAL A CA 1
ATOM 2337 C C . VAL A 1 315 ? 15.072 -0.541 -11.829 1.00 97.69 315 VAL A C 1
ATOM 2339 O O . VAL A 1 315 ? 14.496 -1.613 -12.029 1.00 97.69 315 VAL A O 1
ATOM 2342 N N . GLU A 1 316 ? 15.737 -0.297 -10.702 1.00 98.12 316 GLU A N 1
ATOM 2343 C CA . GLU A 1 316 ? 15.601 -1.121 -9.505 1.00 98.12 316 GLU A CA 1
ATOM 2344 C C . GLU A 1 316 ? 14.378 -0.650 -8.715 1.00 98.12 316 GLU A C 1
ATOM 2346 O O . GLU A 1 316 ? 14.233 0.540 -8.427 1.00 98.12 316 GLU A O 1
ATOM 2351 N N . VAL A 1 317 ? 13.512 -1.593 -8.351 1.00 97.69 317 VAL A N 1
ATOM 2352 C CA . VAL A 1 317 ? 12.391 -1.358 -7.437 1.00 97.69 317 VAL A CA 1
ATOM 2353 C C . VAL A 1 317 ? 12.720 -2.019 -6.113 1.00 97.69 317 VAL A C 1
ATOM 2355 O O . VAL A 1 317 ? 13.048 -3.203 -6.108 1.00 97.69 317 VAL A O 1
ATOM 2358 N N . SER A 1 318 ? 12.613 -1.295 -5.003 1.00 96.31 318 SER A N 1
ATOM 2359 C CA . SER A 1 318 ? 12.744 -1.862 -3.655 1.00 96.31 318 SER A CA 1
ATOM 2360 C C . SER A 1 318 ? 11.418 -1.782 -2.908 1.00 96.31 318 SER A C 1
ATOM 2362 O O . SER A 1 318 ? 10.696 -0.800 -3.060 1.00 96.31 318 SER A O 1
ATOM 2364 N N . ILE A 1 319 ? 11.106 -2.789 -2.093 1.00 94.00 319 ILE A N 1
ATOM 2365 C CA . ILE A 1 319 ? 9.933 -2.800 -1.206 1.00 94.00 319 ILE A CA 1
ATOM 2366 C C . ILE A 1 319 ? 10.355 -2.748 0.264 1.00 94.00 319 ILE A C 1
ATOM 2368 O O . ILE A 1 319 ? 11.373 -3.320 0.654 1.00 94.00 319 ILE A O 1
ATOM 2372 N N . THR A 1 320 ? 9.577 -2.051 1.093 1.00 90.81 320 THR A N 1
ATOM 2373 C CA . THR A 1 320 ? 9.756 -2.034 2.551 1.00 90.81 320 THR A CA 1
ATOM 2374 C C . THR A 1 320 ? 8.793 -2.991 3.256 1.00 90.81 320 THR A C 1
ATOM 2376 O O . THR A 1 320 ? 7.689 -3.227 2.778 1.00 90.81 320 THR A O 1
ATOM 2379 N N . LEU A 1 321 ? 9.204 -3.486 4.434 1.00 84.31 321 LEU A N 1
ATOM 2380 C CA . LEU A 1 321 ? 8.428 -4.310 5.384 1.00 84.31 321 LEU A CA 1
ATOM 2381 C C . LEU A 1 321 ? 8.057 -5.724 4.908 1.00 84.31 321 LEU A C 1
ATOM 2383 O O . LEU A 1 321 ? 8.347 -6.677 5.632 1.00 84.31 321 LEU A O 1
ATOM 2387 N N . ASP A 1 322 ? 7.496 -5.864 3.708 1.00 82.88 322 ASP A N 1
ATOM 2388 C CA . ASP A 1 322 ? 7.030 -7.136 3.154 1.00 82.88 322 ASP A CA 1
ATOM 2389 C C . ASP A 1 322 ? 7.874 -7.555 1.939 1.00 82.88 322 ASP A C 1
ATOM 2391 O O . ASP A 1 322 ? 8.178 -6.721 1.086 1.00 82.88 322 ASP A O 1
ATOM 2395 N N . PRO A 1 323 ? 8.248 -8.842 1.804 1.00 89.62 323 PRO A N 1
ATOM 2396 C CA . PRO A 1 323 ? 8.917 -9.324 0.605 1.00 89.62 323 PRO A CA 1
ATOM 2397 C C . PRO A 1 323 ? 7.936 -9.473 -0.566 1.00 89.62 323 PRO A C 1
ATOM 2399 O O . PRO A 1 323 ? 6.726 -9.671 -0.392 1.00 89.62 323 PRO A O 1
ATOM 2402 N N . PHE A 1 324 ? 8.470 -9.478 -1.783 1.00 94.19 324 PHE A N 1
ATOM 2403 C CA . PHE A 1 324 ? 7.737 -9.910 -2.966 1.00 94.19 324 PHE A CA 1
ATOM 2404 C C . PHE A 1 324 ? 7.355 -11.395 -2.856 1.00 94.19 324 PHE A C 1
ATOM 2406 O O . PHE A 1 324 ? 8.135 -12.222 -2.381 1.00 94.19 324 PHE A O 1
ATOM 2413 N N . ALA A 1 325 ? 6.140 -11.742 -3.289 1.00 94.69 325 ALA A N 1
ATOM 2414 C CA . ALA A 1 325 ? 5.638 -13.116 -3.264 1.00 94.69 325 ALA A CA 1
ATOM 2415 C C . ALA A 1 325 ? 6.374 -14.058 -4.233 1.00 94.69 325 ALA A C 1
ATOM 2417 O O . ALA A 1 325 ? 6.665 -15.193 -3.839 1.00 94.69 325 ALA A O 1
ATOM 2418 N N . PRO A 1 326 ? 6.676 -13.663 -5.489 1.00 96.81 326 PRO A N 1
ATOM 2419 C CA . PRO A 1 326 ? 7.381 -14.546 -6.408 1.00 96.81 326 PRO A CA 1
ATOM 2420 C C . PRO A 1 326 ? 8.835 -14.765 -5.972 1.00 96.81 326 PRO A C 1
ATOM 2422 O O . PRO A 1 326 ? 9.503 -13.860 -5.477 1.00 96.81 326 PRO A O 1
ATOM 2425 N N . ALA A 1 327 ? 9.350 -15.978 -6.183 1.00 96.19 327 ALA A N 1
ATOM 2426 C CA . ALA A 1 327 ? 10.711 -16.332 -5.788 1.00 96.19 327 ALA A CA 1
ATOM 2427 C C . ALA A 1 327 ? 11.769 -15.548 -6.586 1.00 96.19 327 ALA A C 1
ATOM 2429 O O . ALA A 1 327 ? 11.555 -15.188 -7.746 1.00 96.19 327 ALA A O 1
ATOM 2430 N N . THR A 1 328 ? 12.950 -15.354 -6.000 1.00 97.06 328 THR A N 1
ATOM 2431 C CA . THR A 1 328 ? 14.098 -14.753 -6.694 1.00 97.06 328 THR A CA 1
ATOM 2432 C C . THR A 1 328 ? 14.420 -15.494 -7.997 1.00 97.06 328 THR A C 1
ATOM 2434 O O . THR A 1 328 ? 14.432 -16.723 -8.042 1.00 97.06 328 THR A O 1
ATOM 2437 N N . GLY A 1 329 ? 14.674 -14.736 -9.064 1.00 96.12 329 GLY A N 1
ATOM 2438 C CA . GLY A 1 329 ? 14.865 -15.227 -10.430 1.00 96.12 329 GLY A CA 1
ATOM 2439 C C . GLY A 1 329 ? 13.575 -15.338 -11.249 1.00 96.12 329 GLY A C 1
ATOM 2440 O O . GLY A 1 329 ? 13.646 -15.603 -12.447 1.00 96.12 329 GLY A O 1
ATOM 2441 N N . THR A 1 330 ? 12.400 -15.122 -10.645 1.00 98.25 330 THR A N 1
ATOM 2442 C CA . THR A 1 330 ? 11.125 -15.151 -11.376 1.00 98.25 330 THR A CA 1
ATOM 2443 C C . THR A 1 330 ? 11.015 -13.951 -12.312 1.00 98.25 330 THR A C 1
ATOM 2445 O O . THR A 1 330 ? 11.141 -12.807 -11.874 1.00 98.25 330 THR A O 1
ATOM 2448 N N . ILE A 1 331 ? 10.726 -14.216 -13.589 1.00 97.81 331 ILE A N 1
ATOM 2449 C CA . ILE A 1 331 ? 10.283 -13.201 -14.551 1.00 97.81 331 ILE A CA 1
ATOM 2450 C C . ILE A 1 331 ? 8.780 -13.007 -14.355 1.00 97.81 331 ILE A C 1
ATOM 2452 O O . ILE A 1 331 ? 8.007 -13.963 -14.442 1.00 97.81 331 ILE A O 1
ATOM 2456 N N . LEU A 1 332 ? 8.369 -11.778 -14.073 1.00 98.12 332 LEU A N 1
ATOM 2457 C CA . LEU A 1 332 ? 6.976 -11.445 -13.824 1.00 98.12 332 LEU A CA 1
ATOM 2458 C C . LEU A 1 332 ? 6.168 -11.444 -15.126 1.00 98.12 332 LEU A C 1
ATOM 2460 O O . LEU A 1 332 ? 6.643 -11.034 -16.184 1.00 98.12 332 LEU A O 1
ATOM 2464 N N . SER A 1 333 ? 4.909 -11.860 -15.028 1.00 97.12 333 SER A N 1
ATOM 2465 C CA . SER A 1 333 ? 3.938 -11.846 -16.127 1.00 97.12 333 SER A CA 1
ATOM 2466 C C . SER A 1 333 ? 2.953 -10.678 -16.031 1.00 97.12 333 SER A C 1
ATOM 2468 O O . SER A 1 333 ? 2.357 -10.432 -14.972 1.00 97.12 333 SER A O 1
ATOM 2470 N N . GLN A 1 334 ? 2.730 -10.008 -17.164 1.00 96.31 334 GLN A N 1
ATOM 2471 C CA . GLN A 1 334 ? 1.673 -9.009 -17.314 1.00 96.31 334 GLN A CA 1
ATOM 2472 C C . GLN A 1 334 ? 0.286 -9.645 -17.101 1.00 96.31 334 GLN A C 1
ATOM 2474 O O . GLN A 1 334 ? 0.055 -10.797 -17.468 1.00 96.31 334 GLN A O 1
ATOM 2479 N N . GLY A 1 335 ? -0.636 -8.911 -16.477 1.00 95.00 335 GLY A N 1
ATOM 2480 C CA . GLY A 1 335 ? -1.992 -9.348 -16.130 1.00 95.00 335 GLY A CA 1
ATOM 2481 C C . GLY A 1 335 ? -2.082 -10.185 -14.849 1.00 95.00 335 GLY A C 1
ATOM 2482 O O . GLY A 1 335 ? -3.162 -10.313 -14.279 1.00 95.00 335 GLY A O 1
ATOM 2483 N N . THR A 1 336 ? -0.963 -10.733 -14.364 1.00 96.38 336 THR A N 1
ATOM 2484 C CA . THR A 1 336 ? -0.887 -11.413 -13.059 1.00 96.38 336 THR A CA 1
ATOM 2485 C C . THR A 1 336 ? -0.183 -10.543 -12.030 1.00 96.38 336 THR A C 1
ATOM 2487 O O . THR A 1 336 ? -0.755 -10.255 -10.986 1.00 96.38 336 THR A O 1
ATOM 2490 N N . HIS A 1 337 ? 1.047 -10.119 -12.327 1.00 97.25 337 HIS A N 1
ATOM 2491 C CA . HIS A 1 337 ? 1.912 -9.424 -11.370 1.00 97.25 337 HIS A CA 1
ATOM 2492 C C . HIS A 1 337 ? 1.968 -7.916 -11.613 1.00 97.25 337 HIS A C 1
ATOM 2494 O O . HIS A 1 337 ? 2.153 -7.147 -10.676 1.00 97.25 337 HIS A O 1
ATOM 2500 N N . TYR A 1 338 ? 1.809 -7.485 -12.862 1.00 97.19 338 TYR A N 1
ATOM 2501 C CA . TYR A 1 338 ? 1.787 -6.075 -13.237 1.00 97.19 338 TYR A CA 1
ATOM 2502 C C . TYR A 1 338 ? 0.867 -5.844 -14.433 1.00 97.19 338 TYR A C 1
ATOM 2504 O O . TYR A 1 338 ? 0.523 -6.775 -15.160 1.00 97.19 338 TYR A O 1
ATOM 2512 N N . GLN A 1 339 ? 0.499 -4.593 -14.662 1.00 96.31 339 GLN A N 1
ATOM 2513 C CA . GLN A 1 339 ? -0.206 -4.134 -15.846 1.00 96.31 339 GLN A CA 1
ATOM 2514 C C . GLN A 1 339 ? 0.544 -2.938 -16.430 1.00 96.31 339 GLN A C 1
ATOM 2516 O O . GLN A 1 339 ? 0.820 -1.978 -15.715 1.00 96.31 339 GLN A O 1
ATOM 2521 N N . VAL A 1 340 ? 0.854 -2.991 -17.727 1.00 95.25 340 VAL A N 1
ATOM 2522 C CA . VAL A 1 340 ? 1.318 -1.808 -18.462 1.00 95.25 340 VAL A CA 1
ATOM 2523 C C . VAL A 1 340 ? 0.109 -0.930 -18.758 1.00 95.25 340 VAL A C 1
ATOM 2525 O O . VAL A 1 340 ? -0.927 -1.427 -19.218 1.00 95.25 340 VAL A O 1
ATOM 2528 N N . VAL A 1 341 ? 0.245 0.356 -18.469 1.00 93.00 341 VAL A N 1
ATOM 2529 C CA . VAL A 1 341 ? -0.775 1.383 -18.655 1.00 93.00 341 VAL A CA 1
ATOM 2530 C C . VAL A 1 341 ? -0.262 2.359 -19.705 1.00 93.00 341 VAL A C 1
ATOM 2532 O O . VAL A 1 341 ? 0.833 2.904 -19.571 1.00 93.00 341 VAL A O 1
ATOM 2535 N N . SER A 1 342 ? -1.045 2.561 -20.763 1.00 90.69 342 SER A N 1
ATOM 2536 C CA . SER A 1 342 ? -0.752 3.587 -21.764 1.00 90.69 342 SER A CA 1
ATOM 2537 C C . SER A 1 342 ? -0.764 4.977 -21.140 1.00 90.69 342 SER A C 1
ATOM 2539 O O . SER A 1 342 ? -1.518 5.242 -20.200 1.00 90.69 342 SER A O 1
ATOM 2541 N N . ASN A 1 343 ? 0.041 5.877 -21.696 1.00 87.62 343 ASN A N 1
ATOM 2542 C CA . ASN A 1 343 ? 0.005 7.279 -21.303 1.00 87.62 343 ASN A CA 1
ATOM 2543 C C . ASN A 1 343 ? -1.321 7.942 -21.740 1.00 87.62 343 ASN A C 1
ATOM 2545 O O . ASN A 1 343 ? -2.169 7.344 -22.411 1.00 87.62 343 ASN A O 1
ATOM 2549 N N . SER A 1 344 ? -1.506 9.216 -21.388 1.00 83.56 344 SER A N 1
ATOM 2550 C CA . SER A 1 344 ? -2.703 9.987 -21.760 1.00 83.56 344 SER A CA 1
ATOM 2551 C C . SER A 1 344 ? -2.883 10.179 -23.273 1.00 83.56 344 SER A C 1
ATOM 2553 O O . SER A 1 344 ? -3.986 10.507 -23.710 1.00 83.56 344 SER A O 1
ATOM 2555 N N . MET A 1 345 ? -1.828 9.965 -24.065 1.00 83.19 345 MET A N 1
ATOM 2556 C CA . MET A 1 345 ? -1.837 10.033 -25.529 1.00 83.19 345 MET A CA 1
ATOM 2557 C C . MET A 1 345 ? -2.169 8.681 -26.184 1.00 83.19 345 MET A C 1
ATOM 2559 O O . MET A 1 345 ? -2.408 8.632 -27.388 1.00 83.19 345 MET A O 1
ATOM 2563 N N . GLY A 1 346 ? -2.282 7.606 -25.394 1.00 84.75 346 GLY A N 1
ATOM 2564 C CA . GLY A 1 346 ? -2.573 6.258 -25.879 1.00 84.75 346 GLY A CA 1
ATOM 2565 C C . GLY A 1 346 ? -1.343 5.499 -26.377 1.00 84.75 346 GLY A C 1
ATOM 2566 O O . GLY A 1 346 ? -1.506 4.464 -27.023 1.00 84.75 346 GLY A O 1
ATOM 2567 N N . ASP A 1 347 ? -0.138 5.981 -26.075 1.00 86.56 347 ASP A N 1
ATOM 2568 C CA . ASP A 1 347 ? 1.098 5.327 -26.487 1.00 86.56 347 ASP A CA 1
ATOM 2569 C C . ASP A 1 347 ? 1.288 3.991 -25.761 1.00 86.56 347 ASP A C 1
ATOM 2571 O O . ASP A 1 347 ? 0.757 3.737 -24.671 1.00 86.56 347 ASP A O 1
ATOM 2575 N N . SER A 1 348 ? 2.066 3.115 -26.385 1.00 89.56 348 SER A N 1
ATOM 2576 C CA . SER A 1 348 ? 2.484 1.830 -25.837 1.00 89.56 348 SER A CA 1
ATOM 2577 C C . SER A 1 348 ? 4.004 1.750 -25.789 1.00 89.56 348 SER A C 1
ATOM 2579 O O . SER A 1 348 ? 4.706 2.626 -26.291 1.00 89.56 348 SER A O 1
ATOM 2581 N N . ILE A 1 349 ? 4.520 0.655 -25.232 1.00 91.69 349 ILE A N 1
ATOM 2582 C CA . ILE A 1 349 ? 5.930 0.296 -25.406 1.00 91.69 349 ILE A CA 1
ATOM 2583 C C . ILE A 1 349 ? 6.247 0.283 -26.919 1.00 91.69 349 ILE A C 1
ATOM 2585 O O . ILE A 1 349 ? 5.450 -0.287 -27.678 1.00 91.69 349 ILE A O 1
ATOM 2589 N N . PRO A 1 350 ? 7.355 0.912 -27.367 1.00 90.12 350 PRO A N 1
ATOM 2590 C CA . PRO A 1 350 ? 7.765 0.908 -28.767 1.00 90.12 350 PRO A CA 1
ATOM 2591 C C . PRO A 1 350 ? 7.858 -0.507 -29.342 1.00 90.12 350 PRO A C 1
ATOM 2593 O O . PRO A 1 350 ? 8.387 -1.422 -28.710 1.00 90.12 350 PRO A O 1
ATOM 2596 N N . ASN A 1 351 ? 7.355 -0.689 -30.564 1.00 81.94 351 ASN A N 1
ATOM 2597 C CA . ASN A 1 351 ? 7.403 -1.985 -31.239 1.00 81.94 351 ASN A CA 1
ATOM 2598 C C . ASN A 1 351 ? 8.850 -2.471 -31.370 1.00 81.94 351 ASN A C 1
ATOM 2600 O O . ASN A 1 351 ? 9.713 -1.722 -31.823 1.00 81.94 351 ASN A O 1
ATOM 2604 N N . GLY A 1 352 ? 9.085 -3.732 -31.016 1.00 78.56 352 GLY A N 1
ATOM 2605 C CA . GLY A 1 352 ? 10.411 -4.347 -31.025 1.00 78.56 352 GLY A CA 1
ATOM 2606 C C . GLY A 1 352 ? 11.078 -4.391 -29.651 1.00 78.56 352 GLY A C 1
ATOM 2607 O O . GLY A 1 352 ? 11.863 -5.301 -29.421 1.00 78.56 352 GLY A O 1
ATOM 2608 N N . LEU A 1 353 ? 10.703 -3.513 -28.712 1.00 90.19 353 LEU A N 1
ATOM 2609 C CA . LEU A 1 353 ? 11.139 -3.619 -27.318 1.00 90.19 353 LEU A CA 1
ATOM 2610 C C . LEU A 1 353 ? 10.262 -4.590 -26.529 1.00 90.19 353 LEU A C 1
ATOM 2612 O O . LEU A 1 353 ? 9.036 -4.614 -26.670 1.00 90.19 353 LEU A O 1
ATOM 2616 N N . ASN A 1 354 ? 10.892 -5.349 -25.636 1.00 92.88 354 ASN A N 1
ATOM 2617 C CA . ASN A 1 354 ? 10.215 -6.307 -24.775 1.00 92.88 354 ASN A CA 1
ATOM 2618 C C . ASN A 1 354 ? 10.480 -6.002 -23.296 1.00 92.88 354 ASN A C 1
ATOM 2620 O O . ASN A 1 354 ? 11.585 -6.211 -22.799 1.00 92.88 354 ASN A O 1
ATOM 2624 N N . LEU A 1 355 ? 9.460 -5.518 -22.580 1.00 96.56 355 LEU A N 1
ATOM 2625 C CA . LEU A 1 355 ? 9.557 -5.222 -21.149 1.00 96.56 355 LEU A CA 1
ATOM 2626 C C . LEU A 1 355 ? 9.766 -6.506 -20.339 1.00 96.56 355 LEU A C 1
ATOM 2628 O O . LEU A 1 355 ? 8.942 -7.424 -20.368 1.00 96.56 355 LEU A O 1
ATOM 2632 N N . LYS A 1 356 ? 10.818 -6.527 -19.523 1.00 97.69 356 LYS A N 1
ATOM 2633 C CA . LYS A 1 356 ? 11.066 -7.565 -18.526 1.00 97.69 356 LYS A CA 1
ATOM 2634 C C . LYS A 1 356 ? 11.150 -6.979 -17.130 1.00 97.69 356 LYS A C 1
ATOM 2636 O O . LYS A 1 356 ? 11.868 -6.020 -16.868 1.00 97.69 356 LYS A O 1
ATOM 2641 N N . ILE A 1 357 ? 10.438 -7.623 -16.209 1.00 98.38 357 ILE A N 1
ATOM 2642 C CA . ILE A 1 357 ? 10.524 -7.348 -14.776 1.00 98.38 357 ILE A CA 1
ATOM 2643 C C . ILE A 1 357 ? 10.908 -8.644 -14.078 1.00 98.38 357 ILE A C 1
ATOM 2645 O O . ILE A 1 357 ? 10.237 -9.663 -14.253 1.00 98.38 357 ILE A O 1
ATOM 2649 N N . VAL A 1 358 ? 11.992 -8.624 -13.309 1.00 98.19 358 VAL A N 1
ATOM 2650 C CA . VAL A 1 358 ? 12.555 -9.819 -12.669 1.00 98.19 358 VAL A CA 1
ATOM 2651 C C . VAL A 1 358 ? 12.754 -9.575 -11.185 1.00 98.19 358 VAL A C 1
ATOM 2653 O O . VAL A 1 358 ? 13.285 -8.539 -10.798 1.00 98.19 358 VAL A O 1
ATOM 2656 N N . VAL A 1 359 ? 12.378 -10.547 -10.356 1.00 98.31 359 VAL A N 1
ATOM 2657 C CA . VAL A 1 359 ? 12.689 -10.531 -8.921 1.00 98.31 359 VAL A CA 1
ATOM 2658 C C . VAL A 1 359 ? 14.176 -10.823 -8.732 1.00 98.31 359 VAL A C 1
ATOM 2660 O O . VAL A 1 359 ? 14.620 -11.951 -8.951 1.00 98.31 359 VAL A O 1
ATOM 2663 N N . THR A 1 360 ? 14.964 -9.827 -8.337 1.00 97.88 360 THR A N 1
ATOM 2664 C CA . THR A 1 360 ? 16.421 -9.961 -8.149 1.00 97.88 360 THR A CA 1
ATOM 2665 C C . THR A 1 360 ? 16.802 -10.300 -6.712 1.00 97.88 360 THR A C 1
ATOM 2667 O O . THR A 1 360 ? 17.817 -10.959 -6.492 1.00 97.88 360 THR A O 1
ATOM 2670 N N . ALA A 1 361 ? 15.964 -9.927 -5.745 1.00 97.00 361 ALA A N 1
ATOM 2671 C CA . ALA A 1 361 ? 16.033 -10.341 -4.347 1.00 97.00 361 ALA A CA 1
ATOM 2672 C C . ALA A 1 361 ? 14.616 -10.389 -3.753 1.00 97.00 361 ALA A C 1
ATOM 2674 O O . ALA A 1 361 ? 13.664 -9.961 -4.399 1.00 97.00 361 ALA A O 1
ATOM 2675 N N . MET A 1 362 ? 14.451 -10.907 -2.532 1.00 94.38 362 MET A N 1
ATOM 2676 C CA . MET A 1 362 ? 13.124 -10.964 -1.890 1.00 94.38 362 MET A CA 1
ATOM 2677 C C . MET A 1 362 ? 12.484 -9.578 -1.712 1.00 94.38 362 MET A C 1
ATOM 2679 O O . MET A 1 362 ? 11.270 -9.481 -1.611 1.00 94.38 362 MET A O 1
ATOM 2683 N N . ASP A 1 363 ? 13.289 -8.520 -1.697 1.00 95.75 363 ASP A N 1
ATOM 2684 C CA . ASP A 1 363 ? 12.902 -7.122 -1.523 1.00 95.75 363 ASP A CA 1
ATOM 2685 C C . ASP A 1 363 ? 13.214 -6.250 -2.751 1.00 95.75 363 ASP A C 1
ATOM 2687 O O . ASP A 1 363 ? 13.055 -5.032 -2.683 1.00 95.75 363 ASP A O 1
ATOM 2691 N N . LYS A 1 364 ? 13.656 -6.845 -3.874 1.00 97.31 364 LYS A N 1
ATOM 2692 C CA . LYS A 1 364 ? 14.079 -6.099 -5.069 1.00 97.31 364 LYS A CA 1
ATOM 2693 C C . LYS A 1 364 ? 13.578 -6.677 -6.387 1.00 97.31 364 LYS A C 1
ATOM 2695 O O . LYS A 1 364 ? 13.643 -7.887 -6.617 1.00 97.31 364 LYS A O 1
ATOM 2700 N N . LEU A 1 365 ? 13.176 -5.786 -7.292 1.00 98.19 365 LEU A N 1
ATOM 2701 C CA . LEU A 1 365 ? 12.922 -6.075 -8.704 1.00 98.19 365 LEU A CA 1
ATOM 2702 C C . LEU A 1 365 ? 13.903 -5.313 -9.590 1.00 98.19 365 LEU A C 1
ATOM 2704 O O . LEU A 1 365 ? 14.368 -4.233 -9.234 1.00 98.19 365 LEU A O 1
ATOM 2708 N N . LYS A 1 366 ? 14.140 -5.838 -10.789 1.00 97.94 366 LYS A N 1
ATOM 2709 C CA . LYS A 1 366 ? 14.784 -5.131 -11.896 1.00 97.94 366 LYS A CA 1
ATOM 2710 C C . LYS A 1 366 ? 13.809 -5.036 -13.064 1.00 97.94 366 LYS A C 1
ATOM 2712 O O . LYS A 1 366 ? 13.350 -6.072 -13.544 1.00 97.94 366 LYS A O 1
ATOM 2717 N N . ILE A 1 367 ? 13.523 -3.819 -13.512 1.00 98.25 367 ILE A N 1
ATOM 2718 C CA . ILE A 1 367 ? 12.753 -3.502 -14.719 1.00 98.25 367 ILE A CA 1
ATOM 2719 C C . ILE A 1 367 ? 13.744 -3.109 -15.814 1.00 98.25 367 ILE A C 1
ATOM 2721 O O . ILE A 1 367 ? 14.591 -2.253 -15.577 1.00 98.25 367 ILE A O 1
ATOM 2725 N N . TYR A 1 368 ? 13.660 -3.728 -16.986 1.00 97.25 368 TYR A N 1
ATOM 2726 C CA . TYR A 1 368 ? 14.510 -3.429 -18.141 1.00 97.25 368 TYR A CA 1
ATOM 2727 C C . TYR A 1 368 ? 13.823 -3.866 -19.438 1.00 97.25 368 TYR A C 1
ATOM 2729 O O . TYR A 1 368 ? 12.790 -4.540 -19.396 1.00 97.25 368 TYR A O 1
ATOM 2737 N N . PHE A 1 369 ? 14.393 -3.504 -20.584 1.00 96.75 369 PHE A N 1
ATOM 2738 C CA . PHE A 1 369 ? 13.923 -3.959 -21.889 1.00 96.75 369 PHE A CA 1
ATOM 2739 C C . PHE A 1 369 ? 14.935 -4.912 -22.522 1.00 96.75 369 PHE A C 1
ATOM 2741 O O . PHE A 1 369 ? 16.138 -4.712 -22.408 1.00 96.75 369 PHE A O 1
ATOM 2748 N N . ASP A 1 370 ? 14.428 -5.950 -23.179 1.00 93.19 370 ASP A N 1
ATOM 2749 C CA . ASP A 1 370 ? 15.184 -6.749 -24.140 1.00 93.19 370 ASP A CA 1
ATOM 2750 C C . ASP A 1 370 ? 14.799 -6.346 -25.571 1.00 93.19 370 ASP A C 1
ATOM 2752 O O . ASP A 1 370 ? 13.792 -5.662 -25.790 1.00 93.19 370 ASP A O 1
ATOM 2756 N N . ASP A 1 371 ? 15.576 -6.849 -26.533 1.00 90.12 371 ASP A N 1
ATOM 2757 C CA . ASP A 1 371 ? 15.432 -6.600 -27.968 1.00 90.12 371 ASP A CA 1
ATOM 2758 C C . ASP A 1 371 ? 15.653 -5.115 -28.342 1.00 90.12 371 ASP A C 1
ATOM 2760 O O . ASP A 1 371 ? 16.273 -4.355 -27.597 1.00 90.12 371 ASP A O 1
ATOM 2764 N N . GLN A 1 372 ? 15.264 -4.720 -29.555 1.00 85.44 372 GLN A N 1
ATOM 2765 C CA . GLN A 1 372 ? 15.522 -3.393 -30.121 1.00 85.44 372 GLN A CA 1
ATOM 2766 C C . GLN A 1 372 ? 14.233 -2.811 -30.685 1.00 85.44 372 GLN A C 1
ATOM 2768 O O . GLN A 1 372 ? 13.485 -3.504 -31.380 1.00 85.44 372 GLN A O 1
ATOM 2773 N N . ALA A 1 373 ? 13.990 -1.527 -30.432 1.00 83.81 373 ALA A N 1
ATOM 2774 C CA . ALA A 1 373 ? 12.912 -0.799 -31.081 1.00 83.81 373 ALA A CA 1
ATOM 2775 C C . ALA A 1 373 ? 13.102 -0.805 -32.607 1.00 83.81 373 ALA A C 1
ATOM 2777 O O . ALA A 1 373 ? 14.189 -0.538 -33.111 1.00 83.81 373 ALA A O 1
ATOM 2778 N N . TYR A 1 374 ? 12.029 -1.068 -33.355 1.00 76.69 374 TYR A N 1
ATOM 2779 C CA . TYR A 1 374 ? 12.056 -1.008 -34.823 1.00 76.69 374 TYR A CA 1
ATOM 2780 C C . TYR A 1 374 ? 12.194 0.420 -35.350 1.00 76.69 374 TYR A C 1
ATOM 2782 O O . TYR A 1 374 ? 12.678 0.622 -36.460 1.00 76.69 374 TYR A O 1
ATOM 2790 N N . LEU A 1 375 ? 11.713 1.390 -34.571 1.00 73.69 375 LEU A N 1
ATOM 2791 C CA . LEU A 1 375 ? 11.832 2.817 -34.830 1.00 73.69 375 LEU A CA 1
ATOM 2792 C C . LEU A 1 375 ? 12.434 3.460 -33.582 1.00 73.69 375 LEU A C 1
ATOM 2794 O O . LEU A 1 375 ? 11.826 3.404 -32.514 1.00 73.69 375 LEU A O 1
ATOM 2798 N N . ASN A 1 376 ? 13.618 4.037 -33.732 1.00 76.44 376 ASN A N 1
ATOM 2799 C CA . ASN A 1 376 ? 14.436 4.576 -32.649 1.00 76.44 376 ASN A CA 1
ATOM 2800 C C . ASN A 1 376 ? 14.892 6.010 -32.956 1.00 76.44 376 ASN A C 1
ATOM 2802 O O . ASN A 1 376 ? 16.033 6.373 -32.713 1.00 76.44 376 ASN A O 1
ATOM 2806 N N . GLN A 1 377 ? 14.013 6.815 -33.556 1.00 78.69 377 GLN A N 1
ATOM 2807 C CA . GLN A 1 377 ? 14.283 8.233 -33.799 1.00 78.69 377 GLN A CA 1
ATOM 2808 C C . GLN A 1 377 ? 13.783 9.077 -32.626 1.00 78.69 377 GLN A C 1
ATOM 2810 O O . GLN A 1 377 ? 12.899 8.642 -31.886 1.00 78.69 377 GLN A O 1
ATOM 2815 N N . LEU A 1 378 ? 14.230 10.333 -32.509 1.00 81.50 378 LEU A N 1
ATOM 2816 C CA . LEU A 1 378 ? 13.734 11.251 -31.465 1.00 81.50 378 LEU A CA 1
ATOM 2817 C C . LEU A 1 378 ? 12.204 11.415 -31.486 1.00 81.50 378 LEU A C 1
ATOM 2819 O O . LEU A 1 378 ? 11.570 11.614 -30.450 1.00 81.50 378 LEU A O 1
ATOM 2823 N N . ALA A 1 379 ? 11.591 11.313 -32.668 1.00 79.94 379 ALA A N 1
ATOM 2824 C CA . ALA A 1 379 ? 10.139 11.366 -32.840 1.00 79.94 379 ALA A CA 1
ATOM 2825 C C . ALA A 1 379 ? 9.400 10.142 -32.260 1.00 79.94 379 ALA A C 1
ATOM 2827 O O . ALA A 1 379 ? 8.174 10.163 -32.163 1.00 79.94 379 ALA A O 1
ATOM 2828 N N . ASN A 1 380 ? 10.126 9.078 -31.908 1.00 83.19 380 ASN A N 1
ATOM 2829 C CA . ASN A 1 380 ? 9.598 7.846 -31.330 1.00 83.19 380 ASN A CA 1
ATOM 2830 C C . ASN A 1 380 ? 9.772 7.771 -29.809 1.00 83.19 380 ASN A C 1
ATOM 2832 O O . ASN A 1 380 ? 9.400 6.755 -29.224 1.00 83.19 380 ASN A O 1
ATOM 2836 N N . ASN A 1 381 ? 10.302 8.821 -29.171 1.00 90.56 381 ASN A N 1
ATOM 2837 C CA . ASN A 1 381 ? 10.353 8.911 -27.715 1.00 90.56 381 ASN A CA 1
ATOM 2838 C C . ASN A 1 381 ? 8.944 8.772 -27.135 1.00 90.56 381 ASN A C 1
ATOM 2840 O O . ASN A 1 381 ? 7.987 9.350 -27.655 1.00 90.56 381 ASN A O 1
ATOM 2844 N N . VAL A 1 382 ? 8.830 8.033 -26.036 1.00 92.62 382 VAL A N 1
ATOM 2845 C CA . VAL A 1 382 ? 7.558 7.836 -25.343 1.00 92.62 382 VAL A CA 1
ATOM 2846 C C . VAL A 1 382 ? 7.711 8.308 -23.911 1.00 92.62 382 VAL A C 1
ATOM 2848 O O . VAL A 1 382 ? 8.568 7.812 -23.188 1.00 92.62 382 VAL A O 1
ATOM 2851 N N . SER A 1 383 ? 6.849 9.229 -23.492 1.00 94.56 383 SER A N 1
ATOM 2852 C CA . SER A 1 383 ? 6.825 9.727 -22.117 1.00 94.56 383 SER A CA 1
ATOM 2853 C C . SER A 1 383 ? 5.553 9.316 -21.390 1.00 94.56 383 SER A C 1
ATOM 2855 O O . SER A 1 383 ? 4.469 9.252 -21.978 1.00 94.56 383 SER A O 1
ATOM 2857 N N . GLY A 1 384 ? 5.668 9.094 -20.087 1.00 93.06 384 GLY A N 1
ATOM 2858 C CA . GLY A 1 384 ? 4.538 8.883 -19.195 1.00 93.06 384 GLY A CA 1
ATOM 2859 C C . GLY A 1 384 ? 3.875 7.512 -19.311 1.00 93.06 384 GLY A C 1
ATOM 2860 O O . GLY A 1 384 ? 2.677 7.402 -19.041 1.00 93.06 384 GLY A O 1
ATOM 2861 N N . LEU A 1 385 ? 4.607 6.474 -19.730 1.00 95.00 385 LEU A N 1
ATOM 2862 C CA . LEU A 1 385 ? 4.104 5.099 -19.671 1.00 95.00 385 LEU A CA 1
ATOM 2863 C C . LEU A 1 385 ? 3.993 4.646 -18.216 1.00 95.00 385 LEU A C 1
ATOM 2865 O O . LEU A 1 385 ? 4.815 5.006 -17.379 1.00 95.00 385 LEU A O 1
ATOM 2869 N N . GLY A 1 386 ? 2.975 3.847 -17.904 1.00 94.56 386 GLY A N 1
ATOM 2870 C CA . GLY A 1 386 ? 2.722 3.366 -16.550 1.00 94.56 386 GLY A CA 1
ATOM 2871 C C . GLY A 1 386 ? 2.996 1.875 -16.375 1.00 94.56 386 GLY A C 1
ATOM 2872 O O . GLY A 1 386 ? 2.674 1.066 -17.245 1.00 94.56 386 GLY A O 1
ATOM 2873 N N . ILE A 1 387 ? 3.499 1.491 -15.205 1.00 96.38 387 ILE A N 1
ATOM 2874 C CA . ILE A 1 387 ? 3.445 0.117 -14.689 1.00 96.38 387 ILE A CA 1
ATOM 2875 C C . ILE A 1 387 ? 2.661 0.159 -13.385 1.00 96.38 387 ILE A C 1
ATOM 2877 O O . ILE A 1 387 ? 3.086 0.810 -12.437 1.00 96.38 387 ILE A O 1
ATOM 2881 N N . THR A 1 388 ? 1.537 -0.550 -13.320 1.00 95.50 388 THR A N 1
ATOM 2882 C CA . THR A 1 388 ? 0.796 -0.777 -12.073 1.00 95.50 388 THR A CA 1
ATOM 2883 C C . THR A 1 388 ? 1.076 -2.186 -11.578 1.00 95.50 388 THR A C 1
ATOM 2885 O O . THR A 1 388 ? 0.803 -3.158 -12.284 1.00 95.50 388 THR A O 1
ATOM 2888 N N . PHE A 1 389 ? 1.592 -2.320 -10.362 1.00 95.88 389 PHE A N 1
ATOM 2889 C CA . PHE A 1 389 ? 1.802 -3.615 -9.729 1.00 95.88 389 PHE A CA 1
ATOM 2890 C C . PHE A 1 389 ? 0.502 -4.164 -9.140 1.00 95.88 389 PHE A C 1
ATOM 2892 O O . PHE A 1 389 ? -0.278 -3.452 -8.511 1.00 95.88 389 PHE A O 1
ATOM 2899 N N . LEU A 1 390 ? 0.257 -5.451 -9.374 1.00 94.19 390 LEU A N 1
ATOM 2900 C CA . LEU A 1 390 ? -0.976 -6.141 -9.007 1.00 94.19 390 LEU A CA 1
ATOM 2901 C C . LEU A 1 390 ? -0.798 -6.929 -7.699 1.00 94.19 390 LEU A C 1
ATOM 2903 O O . LEU A 1 390 ? 0.327 -7.295 -7.357 1.00 94.19 390 LEU A O 1
ATOM 2907 N N . PRO A 1 391 ? -1.893 -7.275 -6.991 1.00 91.31 391 PRO A N 1
ATOM 2908 C CA . PRO A 1 391 ? -1.815 -7.932 -5.686 1.00 91.31 391 PRO A CA 1
ATOM 2909 C C . PRO A 1 391 ? -0.977 -9.215 -5.644 1.00 91.31 391 PRO A C 1
ATOM 2911 O O . PRO A 1 391 ? -0.331 -9.483 -4.640 1.00 91.31 391 PRO A O 1
ATOM 2914 N N . ALA A 1 392 ? -0.927 -9.988 -6.735 1.00 93.25 392 ALA A N 1
ATOM 2915 C CA . ALA A 1 392 ? -0.165 -11.240 -6.786 1.00 93.25 392 ALA A CA 1
ATOM 2916 C C . ALA A 1 392 ? 1.362 -11.053 -6.685 1.00 93.25 392 ALA A C 1
ATOM 2918 O O . ALA A 1 392 ? 2.084 -12.032 -6.507 1.00 93.25 392 ALA A O 1
ATOM 2919 N N . LEU A 1 393 ? 1.869 -9.823 -6.822 1.00 95.06 393 LEU A N 1
ATOM 2920 C CA . LEU A 1 393 ? 3.281 -9.517 -6.611 1.00 95.06 393 LEU A CA 1
ATOM 2921 C C . LEU A 1 393 ? 3.667 -9.504 -5.123 1.00 95.06 393 LEU A C 1
ATOM 2923 O O . LEU A 1 393 ? 4.825 -9.756 -4.793 1.00 95.06 393 LEU A O 1
ATOM 2927 N N . PHE A 1 394 ? 2.730 -9.213 -4.226 1.00 91.12 394 PHE A N 1
ATOM 2928 C CA . PHE A 1 394 ? 3.017 -8.950 -2.818 1.00 91.12 394 PHE A CA 1
ATOM 2929 C C . PHE A 1 394 ? 2.708 -10.183 -1.969 1.00 91.12 394 PHE A C 1
ATOM 2931 O O . PHE A 1 394 ? 1.692 -10.847 -2.169 1.00 91.12 394 PHE A O 1
ATOM 2938 N N . SER A 1 395 ? 3.602 -10.526 -1.036 1.00 87.44 395 SER A N 1
ATOM 2939 C CA . SER A 1 395 ? 3.366 -11.644 -0.106 1.00 87.44 395 SER A CA 1
ATOM 2940 C C . SER A 1 395 ? 2.333 -11.304 0.972 1.00 87.44 395 SER A C 1
ATOM 2942 O O . SER A 1 395 ? 1.668 -12.204 1.491 1.00 87.44 395 SER A O 1
ATOM 2944 N N . GLY A 1 396 ? 2.200 -10.012 1.274 1.00 81.69 396 GLY A N 1
ATOM 2945 C CA . GLY A 1 396 ? 1.250 -9.438 2.215 1.00 81.69 396 GLY A CA 1
ATOM 2946 C C . GLY A 1 396 ? 0.384 -8.375 1.548 1.00 81.69 396 GLY A C 1
ATOM 2947 O O . GLY A 1 396 ? -0.275 -8.631 0.537 1.00 81.69 396 GLY A O 1
ATOM 2948 N N . ALA A 1 397 ? 0.369 -7.183 2.134 1.00 81.44 397 ALA A N 1
ATOM 2949 C CA . ALA A 1 397 ? -0.465 -6.096 1.651 1.00 81.44 397 ALA A CA 1
ATOM 2950 C C . ALA A 1 397 ? 0.078 -5.459 0.372 1.00 81.44 397 ALA A C 1
ATOM 2952 O O . ALA A 1 397 ? 1.277 -5.453 0.099 1.00 81.44 397 ALA A O 1
ATOM 2953 N N . VAL A 1 398 ? -0.833 -4.885 -0.409 1.00 84.38 398 VAL A N 1
ATOM 2954 C CA . VAL A 1 398 ? -0.465 -4.029 -1.536 1.00 84.38 398 VAL A CA 1
ATOM 2955 C C . VAL A 1 398 ? -0.157 -2.633 -0.992 1.00 84.38 398 VAL A C 1
ATOM 2957 O O . VAL A 1 398 ? -0.980 -2.112 -0.236 1.00 84.38 398 VAL A O 1
ATOM 2960 N N . PRO A 1 399 ? 0.957 -1.999 -1.396 1.00 87.00 399 PRO A N 1
ATOM 2961 C CA . PRO A 1 399 ? 1.211 -0.594 -1.104 1.00 87.00 399 PRO A CA 1
ATOM 2962 C C . PRO A 1 399 ? 0.016 0.279 -1.502 1.00 87.00 399 PRO A C 1
ATOM 2964 O O . PRO A 1 399 ? -0.408 0.287 -2.659 1.00 87.00 399 PRO A O 1
ATOM 2967 N N . ASN A 1 400 ? -0.552 1.000 -0.537 1.00 76.88 400 ASN A N 1
ATOM 2968 C CA . ASN A 1 400 ? -1.745 1.838 -0.711 1.00 76.88 400 ASN A CA 1
ATOM 2969 C C . ASN A 1 400 ? -1.443 3.344 -0.619 1.00 76.88 400 ASN A C 1
ATOM 2971 O O . ASN A 1 400 ? -2.351 4.170 -0.666 1.00 76.88 400 ASN A O 1
ATOM 2975 N N . ASP A 1 401 ? -0.164 3.696 -0.542 1.00 75.00 401 ASP A N 1
ATOM 2976 C CA . ASP A 1 401 ? 0.376 5.057 -0.562 1.00 75.00 401 ASP A CA 1
ATOM 2977 C C . ASP A 1 401 ? 0.556 5.610 -1.991 1.00 75.00 401 ASP A C 1
ATOM 2979 O O . ASP A 1 401 ? 1.144 6.671 -2.191 1.00 75.00 401 ASP A O 1
ATOM 2983 N N . GLY A 1 402 ? 0.055 4.886 -2.998 1.00 79.88 402 GLY A N 1
ATOM 2984 C CA . GLY A 1 402 ? 0.201 5.217 -4.415 1.00 79.88 402 GLY A CA 1
ATOM 2985 C C . GLY A 1 402 ? 1.531 4.774 -5.030 1.00 79.88 402 GLY A C 1
ATOM 2986 O O . GLY A 1 402 ? 1.697 4.899 -6.240 1.00 79.88 402 GLY A O 1
ATOM 2987 N N . THR A 1 403 ? 2.455 4.200 -4.250 1.00 82.62 403 THR A N 1
ATOM 2988 C CA . THR A 1 403 ? 3.762 3.752 -4.764 1.00 82.62 403 THR A CA 1
ATOM 2989 C C . THR A 1 403 ? 3.686 2.470 -5.587 1.00 82.62 403 THR A C 1
ATOM 2991 O O . THR A 1 403 ? 4.636 2.152 -6.292 1.00 82.62 403 THR A O 1
ATOM 2994 N N . ALA A 1 404 ? 2.551 1.759 -5.589 1.00 87.75 404 ALA A N 1
ATOM 2995 C CA . ALA A 1 404 ? 2.306 0.586 -6.438 1.00 87.75 404 ALA A CA 1
ATOM 2996 C C . ALA A 1 404 ? 2.251 0.900 -7.951 1.00 87.75 404 ALA A C 1
ATOM 2998 O O . ALA A 1 404 ? 1.964 0.010 -8.755 1.00 87.75 404 ALA A O 1
ATOM 2999 N N . GLN A 1 405 ? 2.514 2.147 -8.348 1.00 92.12 405 GLN A N 1
ATOM 3000 C CA . GLN A 1 405 ? 2.614 2.571 -9.734 1.00 92.12 405 GLN A CA 1
ATOM 3001 C C . GLN A 1 405 ? 3.953 3.269 -10.005 1.00 92.12 405 GLN A C 1
ATOM 3003 O O . GLN A 1 405 ? 4.357 4.164 -9.266 1.00 92.12 405 GLN A O 1
ATOM 3008 N N . LEU A 1 406 ? 4.594 2.898 -11.112 1.00 94.62 406 LEU A N 1
ATOM 3009 C CA . LEU A 1 406 ? 5.699 3.632 -11.727 1.00 94.62 406 LEU A CA 1
ATOM 3010 C C . LEU A 1 406 ? 5.184 4.345 -12.975 1.00 94.62 406 LEU A C 1
ATOM 3012 O O . LEU A 1 406 ? 4.446 3.748 -13.758 1.00 94.62 406 LEU A O 1
ATOM 3016 N N . THR A 1 407 ? 5.591 5.595 -13.172 1.00 95.31 407 THR A N 1
ATOM 3017 C CA . THR A 1 407 ? 5.502 6.283 -14.467 1.00 95.31 407 THR A CA 1
ATOM 3018 C C . THR A 1 407 ? 6.918 6.444 -14.999 1.00 95.31 407 THR A C 1
ATOM 3020 O O . THR A 1 407 ? 7.790 6.792 -14.211 1.00 95.31 407 THR A O 1
ATOM 3023 N N . TYR A 1 408 ? 7.154 6.148 -16.276 1.00 95.25 408 TYR A N 1
ATOM 3024 C CA . TYR A 1 408 ? 8.488 6.163 -16.867 1.00 95.25 408 TYR A CA 1
ATOM 3025 C C . TYR A 1 408 ? 8.488 6.639 -18.324 1.00 95.25 408 TYR A C 1
ATOM 3027 O O . TYR A 1 408 ? 7.469 6.570 -19.024 1.00 95.25 408 TYR A O 1
ATOM 3035 N N . ASP A 1 409 ? 9.666 7.061 -18.772 1.00 95.56 409 ASP A N 1
ATOM 3036 C CA . ASP A 1 409 ? 9.948 7.557 -20.113 1.00 95.56 409 ASP A CA 1
ATOM 3037 C C . ASP A 1 409 ? 10.965 6.646 -20.823 1.00 95.56 409 ASP A C 1
ATOM 3039 O O . ASP A 1 409 ? 11.855 6.073 -20.194 1.00 95.56 409 ASP A O 1
ATOM 3043 N N . ILE A 1 410 ? 10.833 6.516 -22.144 1.00 95.31 410 ILE A N 1
ATOM 3044 C CA . ILE A 1 410 ? 11.809 5.885 -23.039 1.00 95.31 410 ILE A CA 1
ATOM 3045 C C . ILE A 1 410 ? 12.268 6.945 -24.039 1.00 95.31 410 ILE A C 1
ATOM 3047 O O . ILE A 1 410 ? 11.446 7.497 -24.780 1.00 95.31 410 ILE A O 1
ATOM 3051 N N . THR A 1 411 ? 13.572 7.205 -24.090 1.00 93.00 411 THR A N 1
ATOM 3052 C CA . THR A 1 411 ? 14.157 8.198 -24.997 1.00 93.00 411 THR A CA 1
ATOM 3053 C C . THR A 1 411 ? 15.188 7.574 -25.923 1.00 93.00 411 THR A C 1
ATOM 3055 O O . THR A 1 411 ? 16.131 6.928 -25.470 1.00 93.00 411 THR A O 1
ATOM 3058 N N . PHE A 1 412 ? 15.023 7.829 -27.214 1.00 87.44 412 PHE A N 1
ATOM 3059 C CA . PHE A 1 412 ? 15.954 7.494 -28.278 1.00 87.44 412 PHE A CA 1
ATOM 3060 C C . PHE A 1 412 ? 16.826 8.692 -28.644 1.00 87.44 412 PHE A C 1
ATOM 3062 O O . PHE A 1 412 ? 16.480 9.845 -28.364 1.00 87.44 412 PHE A O 1
ATOM 3069 N N . THR A 1 413 ? 17.942 8.417 -29.304 1.00 79.06 413 THR A N 1
ATOM 3070 C CA . THR A 1 413 ? 18.835 9.417 -29.884 1.00 79.06 413 THR A CA 1
ATOM 3071 C C . THR A 1 413 ? 18.944 9.219 -31.401 1.00 79.06 413 THR A C 1
ATOM 3073 O O . THR A 1 413 ? 18.780 8.128 -31.934 1.00 79.06 413 THR A O 1
ATOM 3076 N N . ASP A 1 414 ? 19.175 10.299 -32.151 1.00 70.31 414 ASP A N 1
ATOM 3077 C CA . ASP A 1 414 ? 19.352 10.229 -33.608 1.00 70.31 414 ASP A CA 1
ATOM 3078 C C . ASP A 1 414 ? 20.852 10.297 -33.957 1.00 70.31 414 ASP A C 1
ATOM 3080 O O . ASP A 1 414 ? 21.453 11.367 -33.837 1.00 70.31 414 ASP A O 1
ATOM 3084 N N . ASN A 1 415 ? 21.441 9.204 -34.474 1.00 73.31 415 ASN A N 1
ATOM 3085 C CA . ASN A 1 415 ? 22.770 9.191 -35.120 1.00 73.31 415 ASN A CA 1
ATOM 3086 C C . ASN A 1 415 ? 22.662 8.991 -36.650 1.00 73.31 415 ASN A C 1
ATOM 3088 O O . ASN A 1 415 ? 22.929 7.896 -37.165 1.00 73.31 415 ASN A O 1
ATOM 3092 N N . PRO A 1 416 ? 22.235 10.021 -37.406 1.00 83.56 416 PRO A N 1
ATOM 3093 C CA . PRO A 1 416 ? 22.118 9.942 -38.858 1.00 83.56 416 PRO A CA 1
ATOM 3094 C C . PRO A 1 416 ? 23.486 9.924 -39.551 1.00 83.56 416 PRO A C 1
ATOM 3096 O O . PRO A 1 416 ? 24.468 10.475 -39.053 1.00 83.56 416 PRO A O 1
ATOM 3099 N N . ILE A 1 417 ? 23.519 9.372 -40.764 1.00 92.44 417 ILE A N 1
ATOM 3100 C CA . ILE A 1 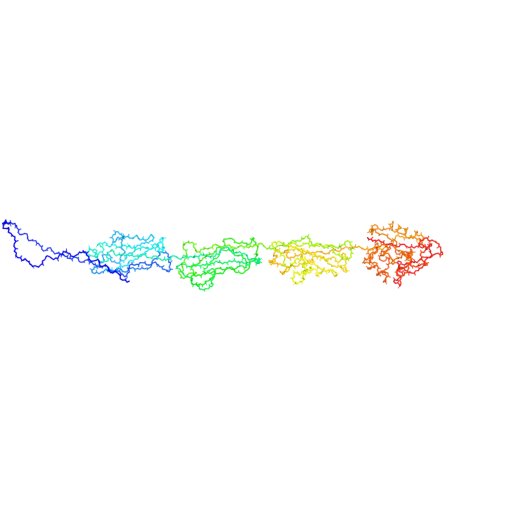417 ? 24.620 9.578 -41.710 1.00 92.44 417 ILE A CA 1
ATOM 3101 C C . ILE A 1 417 ? 24.308 10.849 -42.493 1.00 92.44 417 ILE A C 1
ATOM 3103 O O . ILE A 1 417 ? 23.238 10.949 -43.086 1.00 92.44 417 ILE A O 1
ATOM 3107 N N . PHE A 1 418 ? 25.222 11.811 -42.563 1.00 94.81 418 PHE A N 1
ATOM 3108 C CA . PHE A 1 418 ? 25.030 12.967 -43.440 1.00 94.81 418 PHE A CA 1
ATOM 3109 C C . PHE A 1 418 ? 25.762 12.780 -44.761 1.00 94.81 418 PHE A C 1
ATOM 3111 O O . PHE A 1 418 ? 26.976 12.618 -44.754 1.00 94.81 418 PHE A O 1
ATOM 3118 N N . LEU A 1 419 ? 25.045 12.874 -45.883 1.00 97.81 419 LEU A N 1
ATOM 3119 C CA . LEU A 1 419 ? 25.608 12.966 -47.231 1.00 97.81 419 LEU A CA 1
ATOM 3120 C C . LEU A 1 419 ? 25.667 14.437 -47.656 1.00 97.81 419 LEU A C 1
ATOM 3122 O O . LEU A 1 419 ? 24.651 15.138 -47.647 1.00 97.81 419 LEU A O 1
ATOM 3126 N N . TYR A 1 420 ? 26.843 14.917 -48.046 1.00 97.69 420 TYR A N 1
ATOM 3127 C CA . TYR A 1 420 ? 27.061 16.321 -48.388 1.00 97.69 420 TYR A CA 1
ATOM 3128 C C . TYR A 1 420 ? 28.074 16.493 -49.519 1.00 97.69 420 TYR A C 1
ATOM 3130 O O . TYR A 1 420 ? 28.917 15.641 -49.772 1.00 97.69 420 TYR A O 1
ATOM 3138 N N . GLU A 1 421 ? 27.996 17.624 -50.206 1.00 97.44 421 GLU A N 1
ATOM 3139 C CA . GLU A 1 421 ? 29.000 18.067 -51.165 1.00 97.44 421 GLU A CA 1
ATOM 3140 C C . GLU A 1 421 ? 30.176 18.748 -50.459 1.00 97.44 421 GLU A C 1
ATOM 3142 O O . GLU A 1 421 ? 29.986 19.764 -49.787 1.00 97.44 421 GLU A O 1
ATOM 3147 N N . ALA A 1 422 ? 31.390 18.239 -50.685 1.00 96.81 422 ALA A N 1
ATOM 3148 C CA . ALA A 1 422 ? 32.626 18.887 -50.239 1.00 96.81 422 ALA A CA 1
ATOM 3149 C C . ALA A 1 422 ? 33.141 19.940 -51.229 1.00 96.81 422 ALA A C 1
ATOM 3151 O O . ALA A 1 422 ? 33.773 20.913 -50.832 1.00 96.81 422 ALA A O 1
ATOM 3152 N N . GLY A 1 423 ? 32.865 19.780 -52.523 1.00 95.56 423 GLY A N 1
ATOM 3153 C CA . GLY A 1 423 ? 33.232 20.767 -53.533 1.00 95.56 423 GLY A CA 1
ATOM 3154 C C . GLY A 1 423 ? 33.361 20.170 -54.924 1.00 95.56 423 GLY A C 1
ATOM 3155 O O . GLY A 1 423 ? 32.840 19.092 -55.205 1.00 95.56 423 GLY A O 1
ATOM 3156 N N . ILE A 1 424 ? 34.049 20.894 -55.803 1.00 96.12 424 ILE A N 1
ATOM 3157 C CA . ILE A 1 424 ? 34.238 20.536 -57.211 1.00 96.12 424 ILE A CA 1
ATOM 3158 C C . ILE A 1 424 ? 35.728 20.299 -57.462 1.00 96.12 424 ILE A C 1
ATOM 3160 O O . ILE A 1 424 ? 36.551 21.124 -57.065 1.00 96.12 424 ILE A O 1
ATOM 3164 N N . HIS A 1 425 ? 36.055 19.195 -58.130 1.00 96.81 425 HIS A N 1
ATOM 3165 C CA . HIS A 1 425 ? 37.419 18.838 -58.511 1.00 96.81 425 HIS A CA 1
ATOM 3166 C C . HIS A 1 425 ? 37.413 18.049 -59.834 1.00 96.81 425 HIS A C 1
ATOM 3168 O O . HIS A 1 425 ? 36.361 17.599 -60.298 1.00 96.81 425 HIS A O 1
ATOM 3174 N N . ASP A 1 426 ? 38.572 17.917 -60.480 1.00 97.00 426 ASP A N 1
ATOM 3175 C CA . ASP A 1 426 ? 38.744 16.955 -61.574 1.00 97.00 426 ASP A CA 1
ATOM 3176 C C . ASP A 1 426 ? 38.937 15.529 -61.027 1.00 97.00 426 ASP A C 1
ATOM 3178 O O . ASP A 1 426 ? 38.960 15.320 -59.815 1.00 97.00 426 ASP A O 1
ATOM 3182 N N . GLY A 1 427 ? 39.074 14.546 -61.916 1.00 95.31 427 GLY A N 1
ATOM 3183 C CA . GLY A 1 427 ? 39.240 13.139 -61.558 1.00 95.31 427 GLY A CA 1
ATOM 3184 C C . GLY A 1 427 ? 40.547 12.797 -60.834 1.00 95.31 427 GLY A C 1
ATOM 3185 O O . GLY A 1 427 ? 40.684 11.666 -60.387 1.00 95.31 427 GLY A O 1
ATOM 3186 N N . SER A 1 428 ? 41.492 13.733 -60.679 1.00 96.88 428 SER A N 1
ATOM 3187 C CA . SER A 1 428 ? 42.790 13.516 -60.027 1.00 96.88 428 SER A CA 1
ATOM 3188 C C . SER A 1 428 ? 42.817 14.078 -58.604 1.00 96.88 428 SER A C 1
ATOM 3190 O O . SER A 1 428 ? 43.680 14.893 -58.270 1.00 96.88 428 SER A O 1
ATOM 3192 N N . ILE A 1 429 ? 41.883 13.658 -57.749 1.00 96.44 429 ILE A N 1
ATOM 3193 C CA . ILE A 1 429 ? 41.812 14.143 -56.360 1.00 96.44 429 ILE A CA 1
ATOM 3194 C C . ILE A 1 429 ? 42.909 13.567 -55.446 1.00 96.44 429 ILE A C 1
ATOM 3196 O O . ILE A 1 429 ? 43.072 14.059 -54.339 1.00 96.44 429 ILE A O 1
ATOM 3200 N N . GLY A 1 430 ? 43.667 12.563 -55.909 1.00 95.50 430 GLY A N 1
ATOM 3201 C CA . GLY A 1 430 ? 44.765 11.934 -55.157 1.00 95.50 430 GLY A CA 1
ATOM 3202 C C . GLY A 1 430 ? 44.407 10.578 -54.534 1.00 95.50 430 GLY A C 1
ATOM 3203 O O . GLY A 1 430 ? 45.070 10.106 -53.615 1.00 95.50 430 GLY A O 1
ATOM 3204 N N . GLY A 1 431 ? 43.364 9.918 -55.046 1.00 96.12 431 GLY A N 1
ATOM 3205 C CA . GLY A 1 431 ? 42.873 8.643 -54.519 1.00 96.12 431 GLY A CA 1
ATOM 3206 C C . GLY A 1 431 ? 42.099 8.772 -53.204 1.00 96.12 431 GLY A C 1
ATOM 3207 O O . GLY A 1 431 ? 41.709 9.867 -52.808 1.00 96.12 431 GLY A O 1
ATOM 3208 N N . ARG A 1 432 ? 41.829 7.638 -52.535 1.00 94.81 432 ARG A N 1
ATOM 3209 C CA . ARG A 1 432 ? 40.994 7.572 -51.314 1.00 94.81 432 ARG A CA 1
ATOM 3210 C C . ARG A 1 432 ? 41.486 8.491 -50.201 1.00 94.81 432 ARG A C 1
ATOM 3212 O O . ARG A 1 432 ? 40.672 9.189 -49.610 1.00 94.81 432 ARG A O 1
ATOM 3219 N N . GLU A 1 433 ? 42.783 8.466 -49.906 1.00 96.19 433 GLU A N 1
ATOM 3220 C CA . GLU A 1 433 ? 43.357 9.214 -48.781 1.00 96.19 433 GLU A CA 1
ATOM 3221 C C . GLU A 1 433 ? 43.159 10.724 -48.963 1.00 96.19 433 GLU A C 1
ATOM 3223 O O . GLU A 1 433 ? 42.577 11.378 -48.098 1.00 96.19 433 GLU A O 1
ATOM 3228 N N . ASP A 1 434 ? 43.535 11.262 -50.124 1.00 97.69 434 ASP A N 1
ATOM 3229 C CA . ASP A 1 434 ? 43.375 12.689 -50.406 1.00 97.69 434 ASP A CA 1
ATOM 3230 C C . ASP A 1 434 ? 41.903 13.083 -50.623 1.00 97.69 434 ASP A C 1
ATOM 3232 O O . ASP A 1 434 ? 41.504 14.190 -50.258 1.00 97.69 434 ASP A O 1
ATOM 3236 N N . ALA A 1 435 ? 41.061 12.179 -51.141 1.00 97.81 435 ALA A N 1
ATOM 3237 C CA . ALA A 1 435 ? 39.618 12.404 -51.228 1.00 97.81 435 ALA A CA 1
ATOM 3238 C C . ALA A 1 435 ? 38.972 12.511 -49.836 1.00 97.81 435 ALA A C 1
ATOM 3240 O O . ALA A 1 435 ? 38.148 13.398 -49.608 1.00 97.81 435 ALA A O 1
ATOM 3241 N N . ASP A 1 436 ? 39.348 11.641 -48.896 1.00 98.12 436 ASP A N 1
ATOM 3242 C CA . ASP A 1 436 ? 38.872 11.695 -47.513 1.00 98.12 436 ASP A CA 1
ATOM 3243 C C . ASP A 1 436 ? 39.347 12.992 -46.829 1.00 98.12 436 ASP A C 1
ATOM 3245 O O . ASP A 1 436 ? 38.535 13.696 -46.229 1.00 98.12 436 ASP A O 1
ATOM 3249 N N . ILE A 1 437 ? 40.616 13.385 -47.010 1.00 98.19 437 ILE A N 1
ATOM 3250 C CA . ILE A 1 437 ? 41.152 14.671 -46.520 1.00 98.19 437 ILE A CA 1
ATOM 3251 C C . ILE A 1 437 ? 40.395 15.857 -47.138 1.00 98.19 437 ILE A C 1
ATOM 3253 O O . ILE A 1 437 ? 40.103 16.850 -46.463 1.00 98.19 437 ILE A O 1
ATOM 3257 N N . PHE A 1 438 ? 40.057 15.785 -48.428 1.00 98.12 438 PHE A N 1
ATOM 3258 C CA . PHE A 1 438 ? 39.243 16.800 -49.089 1.00 98.12 438 PHE A CA 1
ATOM 3259 C C . PHE A 1 438 ? 37.851 16.897 -48.453 1.00 98.12 438 PHE A C 1
ATOM 3261 O O . PHE A 1 438 ? 37.370 18.005 -48.206 1.00 98.12 438 PHE A O 1
ATOM 3268 N N . CYS A 1 439 ? 37.228 15.766 -48.122 1.00 98.25 439 CYS A N 1
ATOM 3269 C CA . CYS A 1 439 ? 35.963 15.733 -47.397 1.00 98.25 439 CYS A CA 1
ATOM 3270 C C . CYS A 1 439 ? 36.073 16.337 -45.998 1.00 98.25 439 CYS A C 1
ATOM 3272 O O . CYS A 1 439 ? 35.244 17.175 -45.641 1.00 98.25 439 CYS A O 1
ATOM 3274 N N . GLU A 1 440 ? 37.096 15.967 -45.227 1.00 97.81 440 GLU A N 1
ATOM 3275 C CA . GLU A 1 440 ? 37.345 16.480 -43.876 1.00 97.81 440 GLU A CA 1
ATOM 3276 C C . GLU A 1 440 ? 37.477 18.006 -43.874 1.00 97.81 440 GLU A C 1
ATOM 3278 O O . GLU A 1 440 ? 36.758 18.697 -43.149 1.00 97.81 440 GLU A O 1
ATOM 3283 N N . ASN A 1 441 ? 38.311 18.547 -44.766 1.00 97.75 441 ASN A N 1
ATOM 3284 C CA . ASN A 1 441 ? 38.559 19.987 -44.868 1.00 97.75 441 ASN A CA 1
ATOM 3285 C C . ASN A 1 441 ? 37.331 20.805 -45.290 1.00 97.75 441 ASN A C 1
ATOM 3287 O O . ASN A 1 441 ? 37.280 22.008 -45.032 1.00 97.75 441 ASN A O 1
ATOM 3291 N N . ASN A 1 442 ? 36.351 20.173 -45.939 1.00 97.00 442 ASN A N 1
ATOM 3292 C CA . ASN A 1 442 ? 35.157 20.837 -46.460 1.00 97.00 442 ASN A CA 1
ATOM 3293 C C . ASN A 1 442 ? 33.861 20.378 -45.772 1.00 97.00 442 ASN A C 1
ATOM 3295 O O . ASN A 1 442 ? 32.766 20.666 -46.259 1.00 97.00 442 ASN A O 1
ATOM 3299 N N . THR A 1 443 ? 33.954 19.680 -44.636 1.00 95.62 443 THR A N 1
ATOM 3300 C CA . THR A 1 443 ? 32.770 19.255 -43.879 1.00 95.62 443 THR A CA 1
ATOM 3301 C C . THR A 1 443 ? 32.073 20.469 -43.258 1.00 95.62 443 THR A C 1
ATOM 3303 O O . THR A 1 443 ? 32.717 21.233 -42.532 1.00 95.62 443 THR A O 1
ATOM 3306 N N . PRO A 1 444 ? 30.759 20.668 -43.474 1.00 89.62 444 PRO A N 1
ATOM 3307 C CA . PRO A 1 444 ? 30.019 21.718 -42.788 1.00 89.62 444 PRO A CA 1
ATOM 3308 C C . PRO A 1 444 ? 30.095 21.527 -41.260 1.00 89.62 444 PRO A C 1
ATOM 3310 O O . PRO A 1 444 ? 29.749 20.451 -40.764 1.00 89.62 444 PRO A O 1
ATOM 3313 N N . PRO A 1 445 ? 30.478 22.555 -40.475 1.00 84.81 445 PRO A N 1
ATOM 3314 C CA . PRO A 1 445 ? 30.653 22.406 -39.027 1.00 84.81 445 PRO A CA 1
ATOM 3315 C C . PRO A 1 445 ? 29.404 21.923 -38.277 1.00 84.81 445 PRO A C 1
ATOM 3317 O O . PRO A 1 445 ? 29.519 21.327 -37.213 1.00 84.81 445 PRO A O 1
ATOM 3320 N N . SER A 1 446 ? 28.208 22.167 -38.823 1.00 79.25 446 SER A N 1
ATOM 3321 C CA . SER A 1 446 ? 26.928 21.758 -38.233 1.00 79.25 446 SER A CA 1
ATOM 3322 C C . SER A 1 446 ? 26.654 20.255 -38.309 1.00 79.25 446 SER A C 1
ATOM 3324 O O . SER A 1 446 ? 25.822 19.758 -37.554 1.00 79.25 446 SER A O 1
ATOM 3326 N N . ILE A 1 447 ? 27.319 19.538 -39.217 1.00 84.44 447 ILE A N 1
ATOM 3327 C CA . ILE A 1 447 ? 27.101 18.102 -39.435 1.00 84.44 447 ILE A CA 1
ATOM 3328 C C . ILE A 1 447 ? 28.342 17.260 -39.154 1.00 84.44 447 ILE A C 1
ATOM 3330 O O . ILE A 1 447 ? 28.241 16.044 -39.213 1.00 84.44 447 ILE A O 1
ATOM 3334 N N . ALA A 1 448 ? 29.489 17.875 -38.854 1.00 85.81 448 ALA A N 1
ATOM 3335 C CA . ALA A 1 448 ? 30.733 17.154 -38.611 1.00 85.81 448 ALA A CA 1
ATOM 3336 C C . ALA A 1 448 ? 30.563 16.087 -37.514 1.00 85.81 448 ALA A C 1
ATOM 3338 O O . ALA A 1 448 ? 30.003 16.368 -36.448 1.00 85.81 448 ALA A O 1
ATOM 3339 N N . ARG A 1 449 ? 31.027 14.868 -37.805 1.00 87.62 449 ARG A N 1
ATOM 3340 C CA . ARG A 1 449 ? 31.071 13.707 -36.904 1.00 87.62 449 ARG A CA 1
ATOM 3341 C C . ARG A 1 449 ? 32.470 13.093 -36.883 1.00 87.62 449 ARG A C 1
ATOM 3343 O O . ARG A 1 449 ? 33.365 13.553 -37.591 1.00 87.62 449 ARG A O 1
ATOM 3350 N N . ASN A 1 450 ? 32.661 12.064 -36.058 1.00 88.88 450 ASN A N 1
ATOM 3351 C CA . ASN A 1 450 ? 33.976 11.462 -35.816 1.00 88.88 450 ASN A CA 1
ATOM 3352 C C . ASN A 1 450 ? 34.584 10.770 -37.042 1.00 88.88 450 ASN A C 1
ATOM 3354 O O . ASN A 1 450 ? 35.805 10.634 -37.121 1.00 88.88 450 ASN A O 1
ATOM 3358 N N . LYS A 1 451 ? 33.754 10.319 -37.986 1.00 94.56 451 LYS A N 1
ATOM 3359 C CA . LYS A 1 451 ? 34.201 9.704 -39.236 1.00 94.56 451 LYS A CA 1
ATOM 3360 C C . LYS A 1 451 ? 33.691 10.517 -40.412 1.00 94.56 451 LYS A C 1
ATOM 3362 O O . LYS A 1 451 ? 32.513 10.873 -40.478 1.00 94.56 451 LYS A O 1
ATOM 3367 N N . ILE A 1 452 ? 34.591 10.804 -41.346 1.00 97.81 452 ILE A N 1
ATOM 3368 C CA . ILE A 1 452 ? 34.319 11.521 -42.590 1.00 97.81 452 ILE A CA 1
ATOM 3369 C C . ILE A 1 452 ? 34.985 10.738 -43.719 1.00 97.81 452 ILE A C 1
ATOM 3371 O O . ILE A 1 452 ? 36.154 10.371 -43.606 1.00 97.81 452 ILE A O 1
ATOM 3375 N N . LYS A 1 453 ? 34.233 10.431 -44.779 1.00 98.00 453 LYS A N 1
ATOM 3376 C CA . LYS A 1 453 ? 34.714 9.637 -45.917 1.00 98.00 453 LYS A CA 1
ATOM 3377 C C . LYS A 1 453 ? 34.214 10.183 -47.242 1.00 98.00 453 LYS A C 1
ATOM 3379 O O . LYS A 1 453 ? 33.055 10.579 -47.352 1.00 98.00 453 LYS A O 1
ATOM 3384 N N . ALA A 1 454 ? 35.066 10.150 -48.263 1.00 98.25 454 ALA A N 1
ATOM 3385 C CA . ALA A 1 454 ? 34.668 10.448 -49.630 1.00 98.25 454 ALA A CA 1
ATOM 3386 C C . ALA A 1 454 ? 33.725 9.378 -50.152 1.00 98.25 454 ALA A C 1
ATOM 3388 O O . ALA A 1 454 ? 34.044 8.195 -50.158 1.00 98.25 454 ALA A O 1
ATOM 3389 N N . PHE A 1 455 ? 32.558 9.786 -50.622 1.00 98.31 455 PHE A N 1
ATOM 3390 C CA . PHE A 1 455 ? 31.530 8.877 -51.096 1.00 98.31 455 PHE A CA 1
ATOM 3391 C C . PHE A 1 455 ? 31.831 8.461 -52.543 1.00 98.31 455 PHE A C 1
ATOM 3393 O O . PHE A 1 455 ? 31.164 8.903 -53.462 1.00 98.31 455 PHE A O 1
ATOM 3400 N N . ILE A 1 456 ? 32.887 7.670 -52.755 1.00 97.88 456 ILE A N 1
ATOM 3401 C CA . ILE A 1 456 ? 33.400 7.259 -54.075 1.00 97.88 456 ILE A CA 1
ATOM 3402 C C . ILE A 1 456 ? 33.799 5.781 -54.070 1.00 97.88 456 ILE A C 1
ATOM 3404 O O . ILE A 1 456 ? 34.188 5.262 -53.024 1.00 97.88 456 ILE A O 1
ATOM 3408 N N . SER A 1 457 ? 33.753 5.127 -55.230 1.00 98.31 457 SER A N 1
ATOM 3409 C CA . SER A 1 457 ? 34.311 3.786 -55.451 1.00 98.31 457 SER A CA 1
ATOM 3410 C C . SER A 1 457 ? 35.629 3.877 -56.201 1.00 98.31 457 SER A C 1
ATOM 3412 O O . SER A 1 457 ? 35.663 4.389 -57.318 1.00 98.31 457 SER A O 1
ATOM 3414 N N . ILE A 1 458 ? 36.709 3.371 -55.609 1.00 95.06 458 ILE A N 1
ATOM 3415 C CA . ILE A 1 458 ? 38.057 3.497 -56.182 1.00 95.06 458 ILE A CA 1
ATOM 3416 C C . ILE A 1 458 ? 38.606 2.176 -56.736 1.00 95.06 458 ILE A C 1
ATOM 3418 O O . ILE A 1 458 ? 39.378 2.190 -57.694 1.00 95.06 458 ILE A O 1
ATOM 3422 N N . ALA A 1 459 ? 38.203 1.042 -56.156 1.00 94.31 459 ALA A N 1
ATOM 3423 C CA . ALA A 1 459 ? 38.678 -0.305 -56.476 1.00 94.31 459 ALA A CA 1
ATOM 3424 C C . ALA A 1 459 ?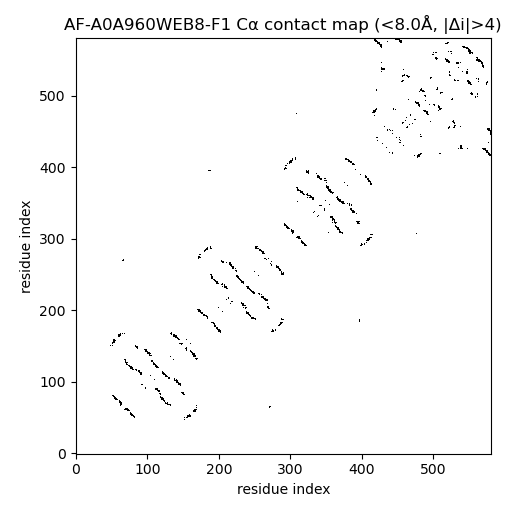 37.641 -1.359 -56.045 1.00 94.31 459 ALA A C 1
ATOM 3426 O O . ALA A 1 459 ? 36.647 -1.020 -55.407 1.00 94.31 459 ALA A O 1
ATOM 3427 N N . ILE A 1 460 ? 37.865 -2.637 -56.379 1.00 92.94 460 ILE A N 1
ATOM 3428 C CA . ILE A 1 460 ? 36.938 -3.738 -56.031 1.00 92.94 460 ILE A CA 1
ATOM 3429 C C . ILE A 1 460 ? 36.831 -3.904 -54.516 1.00 92.94 460 ILE A C 1
ATOM 3431 O O . ILE A 1 460 ? 35.791 -4.298 -54.013 1.00 92.94 460 ILE A O 1
ATOM 3435 N N . GLU A 1 461 ? 37.913 -3.614 -53.802 1.00 92.31 461 GLU A N 1
ATOM 3436 C CA . GLU A 1 461 ? 38.007 -3.750 -52.355 1.00 92.31 461 GLU A CA 1
ATOM 3437 C C . GLU A 1 461 ? 37.605 -2.473 -51.598 1.00 92.31 461 GLU A C 1
ATOM 3439 O O . GLU A 1 461 ? 37.580 -2.489 -50.371 1.00 92.31 461 GLU A O 1
ATOM 3444 N N . ASP A 1 462 ? 37.335 -1.370 -52.302 1.00 94.38 462 ASP A N 1
ATOM 3445 C CA . ASP A 1 462 ? 36.958 -0.074 -51.724 1.00 94.38 462 ASP A CA 1
ATOM 3446 C C . ASP A 1 462 ? 35.953 0.623 -52.650 1.00 94.38 462 ASP A C 1
ATOM 3448 O O . ASP A 1 462 ? 36.256 1.609 -53.339 1.00 94.38 462 ASP A O 1
ATOM 3452 N N . ALA A 1 463 ? 34.755 0.037 -52.701 1.00 97.31 463 ALA A N 1
ATOM 3453 C CA . ALA A 1 463 ? 33.588 0.597 -53.358 1.00 97.31 463 ALA A CA 1
ATOM 3454 C C . ALA A 1 463 ? 32.616 1.225 -52.344 1.00 97.31 463 ALA A C 1
ATOM 3456 O O . ALA A 1 463 ? 32.662 0.955 -51.141 1.00 97.31 463 ALA A O 1
ATOM 3457 N N . ILE A 1 464 ? 31.676 2.034 -52.836 1.00 98.19 464 ILE A N 1
ATOM 3458 C CA . ILE A 1 464 ? 30.584 2.594 -52.033 1.00 98.19 464 ILE A CA 1
ATOM 3459 C C . ILE A 1 464 ? 29.794 1.458 -51.361 1.00 98.19 464 ILE A C 1
ATOM 3461 O O . ILE A 1 464 ? 29.485 1.537 -50.176 1.00 98.19 464 ILE A O 1
ATOM 3465 N N . ALA A 1 465 ? 29.525 0.357 -52.063 1.00 97.12 465 ALA A N 1
ATOM 3466 C CA . ALA A 1 465 ? 28.839 -0.801 -51.487 1.00 97.12 465 ALA A CA 1
ATOM 3467 C C . ALA A 1 465 ? 29.556 -1.398 -50.256 1.00 97.12 465 ALA A C 1
ATOM 3469 O O . ALA A 1 465 ? 28.891 -1.917 -49.358 1.00 97.12 465 ALA A O 1
ATOM 3470 N N . ASP A 1 466 ? 30.884 -1.271 -50.178 1.00 96.88 466 ASP A N 1
ATOM 3471 C CA . ASP A 1 466 ? 31.715 -1.874 -49.131 1.00 96.88 466 ASP A CA 1
ATOM 3472 C C . ASP A 1 466 ? 31.935 -0.959 -47.920 1.00 96.88 466 ASP A C 1
ATOM 3474 O O . ASP A 1 466 ? 32.442 -1.409 -46.889 1.00 96.88 466 ASP A O 1
ATOM 3478 N N . MET A 1 467 ? 31.531 0.316 -47.987 1.00 96.38 467 MET A N 1
ATOM 3479 C CA . MET A 1 467 ? 31.802 1.280 -46.915 1.00 96.38 467 MET A CA 1
ATOM 3480 C C . MET A 1 467 ? 31.262 0.888 -45.531 1.00 96.38 467 MET A C 1
ATOM 3482 O O . MET A 1 467 ? 31.960 1.155 -44.550 1.00 96.38 467 MET A O 1
ATOM 3486 N N . PRO A 1 468 ? 30.094 0.230 -45.383 1.00 95.12 468 PRO A N 1
ATOM 3487 C CA . PRO A 1 468 ? 29.667 -0.286 -44.084 1.00 95.12 468 PRO A CA 1
ATOM 3488 C C . PRO A 1 468 ? 30.665 -1.265 -43.462 1.00 95.12 468 PRO A C 1
ATOM 3490 O O . PRO A 1 468 ? 30.990 -1.151 -42.282 1.00 95.12 468 PRO A O 1
ATOM 3493 N N . ALA A 1 469 ? 31.194 -2.199 -44.256 1.00 93.56 469 ALA A N 1
ATOM 3494 C CA . ALA A 1 469 ? 32.124 -3.216 -43.776 1.00 93.56 469 ALA A CA 1
ATOM 3495 C C . ALA A 1 469 ? 33.552 -2.675 -43.606 1.00 93.56 469 ALA A C 1
ATOM 3497 O O . ALA A 1 469 ? 34.244 -3.058 -42.663 1.00 93.56 469 ALA A O 1
ATOM 3498 N N . LEU A 1 470 ? 33.990 -1.791 -44.507 1.00 94.25 470 LEU A N 1
ATOM 3499 C CA . LEU A 1 470 ? 35.362 -1.286 -44.555 1.00 94.25 470 LEU A CA 1
ATOM 3500 C C . LEU A 1 470 ? 35.581 -0.059 -43.662 1.00 94.25 470 LEU A C 1
ATOM 3502 O O . LEU A 1 470 ? 36.597 0.038 -42.977 1.00 94.25 470 LEU A O 1
ATOM 3506 N N . HIS A 1 471 ? 34.621 0.867 -43.657 1.00 93.00 471 HIS A N 1
ATOM 3507 C CA . HIS A 1 471 ? 34.726 2.172 -42.993 1.00 93.00 471 HIS A CA 1
ATOM 3508 C C . HIS A 1 471 ? 33.790 2.307 -41.781 1.00 93.00 471 HIS A C 1
ATOM 3510 O O . HIS A 1 471 ? 33.815 3.328 -41.094 1.00 93.00 471 HIS A O 1
ATOM 3516 N N . GLY A 1 472 ? 32.990 1.278 -41.484 1.00 90.38 472 GLY A N 1
ATOM 3517 C CA . GLY A 1 472 ? 32.109 1.234 -40.315 1.00 90.38 472 GLY A CA 1
ATOM 3518 C C . GLY A 1 472 ? 30.854 2.094 -40.446 1.00 90.38 472 GLY A C 1
ATOM 3519 O O . GLY A 1 472 ? 30.334 2.547 -39.427 1.00 90.38 472 GLY A O 1
ATOM 3520 N N . VAL A 1 473 ? 30.394 2.358 -41.673 1.00 91.25 473 VAL A N 1
ATOM 3521 C CA . VAL A 1 473 ? 29.152 3.106 -41.916 1.00 91.25 473 VAL A CA 1
ATOM 3522 C C . VAL A 1 473 ? 27.950 2.323 -41.360 1.00 91.25 473 VAL A C 1
ATOM 3524 O O . VAL A 1 473 ? 27.793 1.146 -41.701 1.00 91.25 473 VAL A O 1
ATOM 3527 N N . PRO A 1 474 ? 27.078 2.934 -40.536 1.00 87.25 474 PRO A N 1
ATOM 3528 C CA . PRO A 1 474 ? 25.894 2.258 -40.014 1.00 87.25 474 PRO A CA 1
ATOM 3529 C C . PRO A 1 474 ? 24.952 1.777 -41.126 1.00 87.25 474 PRO A C 1
ATOM 3531 O O . PRO A 1 474 ? 24.607 2.525 -42.038 1.00 87.25 474 PRO A O 1
ATOM 3534 N N . LEU A 1 475 ? 24.483 0.529 -41.042 1.00 85.69 475 LEU A N 1
ATOM 3535 C CA . LEU A 1 475 ? 23.548 -0.016 -42.035 1.00 85.69 475 LEU A CA 1
ATOM 3536 C C . LEU A 1 475 ? 22.119 0.509 -41.857 1.00 85.69 475 LEU A C 1
ATOM 3538 O O . LEU A 1 475 ? 21.382 0.593 -42.836 1.00 85.69 475 LEU A O 1
ATOM 3542 N N . THR A 1 476 ? 21.729 0.838 -40.625 1.00 81.56 476 THR A N 1
ATOM 3543 C CA . THR A 1 476 ? 20.342 1.136 -40.235 1.00 81.56 476 THR A CA 1
ATOM 3544 C C . THR A 1 476 ? 20.069 2.619 -40.003 1.00 81.56 476 THR A C 1
ATOM 3546 O O . THR A 1 476 ? 18.908 2.994 -39.878 1.00 81.56 476 THR A O 1
ATOM 3549 N N . SER A 1 477 ? 21.102 3.464 -39.949 1.00 83.88 477 SER A N 1
ATOM 3550 C CA . SER A 1 477 ? 20.913 4.905 -39.771 1.00 83.88 477 SER A CA 1
ATOM 3551 C C . SER A 1 477 ? 20.298 5.540 -41.022 1.00 83.88 477 SER A C 1
ATOM 3553 O O . SER A 1 477 ? 20.703 5.199 -42.141 1.00 83.88 477 SER A O 1
ATOM 3555 N N . PRO A 1 478 ? 19.388 6.517 -40.863 1.00 86.50 478 PRO A N 1
ATOM 3556 C CA . PRO A 1 478 ? 18.915 7.311 -41.985 1.00 86.50 478 PRO A CA 1
ATOM 3557 C C . PRO A 1 478 ? 20.054 8.145 -42.569 1.00 86.50 478 PRO A C 1
ATOM 3559 O O . PRO A 1 478 ? 20.898 8.679 -41.843 1.00 86.50 478 PRO A O 1
ATOM 3562 N N . ILE A 1 479 ? 20.048 8.287 -43.893 1.00 93.00 479 ILE A N 1
ATOM 3563 C CA . ILE A 1 479 ? 20.959 9.168 -44.614 1.00 93.00 479 ILE A CA 1
ATOM 3564 C C . ILE A 1 479 ? 20.246 10.502 -44.801 1.00 93.00 479 ILE A C 1
ATOM 3566 O O . ILE A 1 479 ? 19.182 10.552 -45.416 1.00 93.00 479 ILE A O 1
ATOM 3570 N N . LEU A 1 480 ? 20.823 11.584 -44.289 1.00 91.56 480 LEU A N 1
ATOM 3571 C CA . LEU A 1 480 ? 20.288 12.939 -44.366 1.00 91.56 480 LEU A CA 1
ATOM 3572 C C . LEU A 1 480 ? 21.168 13.823 -45.252 1.00 91.56 480 LEU A C 1
ATOM 3574 O O . LEU A 1 480 ? 22.386 13.670 -45.297 1.00 91.56 480 LEU A O 1
ATOM 3578 N N . GLY A 1 481 ? 20.573 14.792 -45.942 1.00 92.81 481 GLY A N 1
ATOM 3579 C CA . GLY A 1 481 ? 21.331 15.774 -46.708 1.00 92.81 481 GLY A CA 1
ATOM 3580 C C . GLY A 1 481 ? 21.993 16.795 -45.789 1.00 92.81 481 GLY A C 1
ATOM 3581 O O . GLY A 1 481 ? 21.325 17.438 -44.978 1.00 92.81 481 GLY A O 1
ATOM 3582 N N . GLY A 1 482 ? 23.304 16.975 -45.927 1.00 88.75 482 GLY A N 1
ATOM 3583 C CA . GLY A 1 482 ? 24.118 17.758 -44.995 1.00 88.75 482 GLY A CA 1
ATOM 3584 C C . GLY A 1 482 ? 23.776 19.247 -44.871 1.00 88.75 482 GLY A C 1
ATOM 3585 O O . GLY A 1 482 ? 24.154 19.873 -43.884 1.00 88.75 482 GLY A O 1
ATOM 3586 N N . PHE A 1 483 ? 23.046 19.828 -45.827 1.00 85.19 483 PHE A N 1
ATOM 3587 C CA . PHE A 1 483 ? 22.656 21.244 -45.806 1.00 85.19 483 PHE A CA 1
ATOM 3588 C C . PHE A 1 483 ? 21.186 21.486 -45.452 1.00 85.19 483 PHE A C 1
ATOM 3590 O O . PHE A 1 483 ? 20.815 22.628 -45.188 1.00 85.19 483 PHE A O 1
ATOM 3597 N N . SER A 1 484 ? 20.341 20.450 -45.450 1.00 83.06 484 SER A N 1
ATOM 3598 C CA . SER A 1 484 ? 18.902 20.600 -45.177 1.00 83.06 484 SER A CA 1
ATOM 3599 C C . SER A 1 484 ? 18.372 19.707 -44.055 1.00 83.06 484 SER A C 1
ATOM 3601 O O . SER A 1 484 ? 17.316 20.005 -43.501 1.00 83.06 484 SER A O 1
ATOM 3603 N N . GLY A 1 485 ? 19.065 18.608 -43.742 1.00 78.56 485 GLY A N 1
ATOM 3604 C CA . GLY A 1 485 ? 18.567 17.555 -42.858 1.00 78.56 485 GLY A CA 1
ATOM 3605 C C . GLY A 1 485 ? 17.443 16.703 -43.462 1.00 78.56 485 GLY A C 1
ATOM 3606 O O . GLY A 1 485 ? 16.870 15.884 -42.753 1.00 78.56 485 GLY A O 1
ATOM 3607 N N . GLN A 1 486 ? 17.097 16.872 -44.745 1.00 84.62 486 GLN A N 1
ATOM 3608 C CA . GLN A 1 486 ? 16.091 16.033 -45.401 1.00 84.62 486 GLN A CA 1
ATOM 3609 C C . GLN A 1 486 ? 16.599 14.609 -45.614 1.00 84.62 486 GLN A C 1
ATOM 3611 O O . GLN A 1 486 ? 17.769 14.399 -45.928 1.00 84.62 486 GLN A O 1
ATOM 3616 N N . VAL A 1 487 ? 15.693 13.639 -45.498 1.00 86.50 487 VAL A N 1
ATOM 3617 C CA . VAL A 1 487 ? 16.004 12.219 -45.687 1.00 86.50 487 VAL A CA 1
ATOM 3618 C C . VAL A 1 487 ? 16.345 11.945 -47.149 1.00 86.50 487 VAL A C 1
ATOM 3620 O O . VAL A 1 487 ? 15.504 12.084 -48.034 1.00 86.50 487 VAL A O 1
ATOM 3623 N N . VAL A 1 488 ? 17.585 11.533 -47.387 1.00 92.81 488 VAL A N 1
ATOM 3624 C CA . VAL A 1 488 ? 18.095 11.064 -48.676 1.00 92.81 488 VAL A CA 1
ATOM 3625 C C . VAL A 1 488 ? 17.667 9.625 -48.927 1.00 92.81 488 VAL A C 1
ATOM 3627 O O . VAL A 1 488 ? 17.175 9.317 -50.012 1.00 92.81 488 VAL A O 1
ATOM 3630 N N . ALA A 1 489 ? 17.822 8.774 -47.913 1.00 90.69 489 ALA A N 1
ATOM 3631 C CA . ALA A 1 489 ? 17.391 7.383 -47.893 1.00 90.69 489 ALA A CA 1
ATOM 3632 C C . ALA A 1 489 ? 17.200 6.920 -46.439 1.00 90.69 489 ALA A C 1
ATOM 3634 O O . ALA A 1 489 ? 17.823 7.461 -45.525 1.00 90.69 489 ALA A O 1
ATOM 3635 N N . ASN A 1 490 ? 16.332 5.930 -46.223 1.00 83.00 490 ASN A N 1
ATOM 3636 C CA . ASN A 1 490 ? 15.994 5.464 -44.873 1.00 83.00 490 ASN A CA 1
ATOM 3637 C C . ASN A 1 490 ? 17.094 4.598 -44.250 1.00 83.00 490 ASN A C 1
ATOM 3639 O O . ASN A 1 490 ? 17.267 4.626 -43.039 1.00 83.00 490 ASN A O 1
ATOM 3643 N N . THR A 1 491 ? 17.827 3.846 -45.071 1.00 88.25 491 THR A N 1
ATOM 3644 C CA . THR A 1 491 ? 18.944 2.991 -44.655 1.00 88.25 491 THR A CA 1
ATOM 3645 C C . THR A 1 491 ? 19.988 2.907 -45.772 1.00 88.25 491 THR A C 1
ATOM 3647 O O . THR A 1 491 ? 19.701 3.238 -46.930 1.00 88.25 491 THR A O 1
ATOM 3650 N N . TRP A 1 492 ? 21.202 2.446 -45.456 1.00 92.50 492 TRP A N 1
ATOM 3651 C CA . TRP A 1 492 ? 22.256 2.274 -46.463 1.00 92.50 492 TRP A CA 1
ATOM 3652 C C . TRP A 1 492 ? 21.871 1.267 -47.564 1.00 92.50 492 TRP A C 1
ATOM 3654 O O . TRP A 1 492 ? 22.027 1.594 -48.744 1.00 92.50 492 TRP A O 1
ATOM 3664 N N . PRO A 1 493 ? 21.301 0.082 -47.241 1.00 91.75 493 PRO A N 1
ATOM 3665 C CA . PRO A 1 493 ? 20.801 -0.836 -48.263 1.00 91.75 493 PRO A CA 1
ATOM 3666 C C . PRO A 1 493 ? 19.678 -0.243 -49.121 1.00 91.75 493 PRO A C 1
ATOM 3668 O O . PRO A 1 493 ? 19.653 -0.483 -50.330 1.00 91.75 493 PRO A O 1
ATOM 3671 N N . ASP A 1 494 ? 18.770 0.552 -48.541 1.00 89.25 494 ASP A N 1
ATOM 3672 C CA . ASP A 1 494 ? 17.699 1.201 -49.309 1.00 89.25 494 ASP A CA 1
ATOM 3673 C C . ASP A 1 494 ? 18.273 2.182 -50.336 1.00 89.25 494 ASP A C 1
ATOM 3675 O O . ASP A 1 494 ? 17.825 2.195 -51.483 1.00 89.25 494 ASP A O 1
ATOM 3679 N N . MET A 1 495 ? 19.303 2.949 -49.960 1.00 92.50 495 MET A N 1
ATOM 3680 C CA . MET A 1 495 ? 19.956 3.920 -50.844 1.00 92.50 495 MET A CA 1
ATOM 3681 C C . MET A 1 495 ? 20.521 3.264 -52.112 1.00 92.50 495 MET A C 1
ATOM 3683 O O . MET A 1 495 ? 20.360 3.801 -53.207 1.00 92.50 495 MET A O 1
ATOM 3687 N N . LEU A 1 496 ? 21.164 2.098 -51.976 1.00 93.56 496 LEU A N 1
ATOM 3688 C CA . LEU A 1 496 ? 21.812 1.397 -53.093 1.00 93.56 496 LEU A CA 1
ATOM 3689 C C . LEU A 1 496 ? 20.864 0.485 -53.885 1.00 93.56 496 LEU A C 1
ATOM 3691 O O . LEU A 1 496 ? 21.131 0.184 -55.043 1.00 93.56 496 LEU A O 1
ATOM 3695 N N . SER A 1 497 ? 19.755 0.041 -53.288 1.00 88.50 497 SER A N 1
ATOM 3696 C CA . SER A 1 497 ? 18.799 -0.856 -53.957 1.00 88.50 497 SER A CA 1
ATOM 3697 C C . SER A 1 497 ? 17.591 -0.135 -54.557 1.00 88.50 497 SER A C 1
ATOM 3699 O O . SER A 1 497 ? 17.108 -0.526 -55.620 1.00 88.50 497 SER A O 1
ATOM 3701 N N . THR A 1 498 ? 17.095 0.911 -53.892 1.00 85.62 498 THR A N 1
ATOM 3702 C CA . THR A 1 498 ? 15.891 1.661 -54.292 1.00 85.62 498 THR A CA 1
ATOM 3703 C C . THR A 1 498 ? 16.195 3.072 -54.799 1.00 85.62 498 THR A C 1
ATOM 3705 O O . THR A 1 498 ? 15.328 3.695 -55.415 1.00 85.62 498 THR A O 1
ATOM 3708 N N . GLY A 1 499 ? 17.426 3.551 -54.600 1.00 88.75 499 GLY A N 1
ATOM 3709 C CA . GLY A 1 499 ? 17.854 4.902 -54.943 1.00 88.75 499 GLY A CA 1
ATOM 3710 C C . GLY A 1 499 ? 17.540 5.923 -53.846 1.00 88.75 499 GLY A C 1
ATOM 3711 O O . GLY A 1 499 ? 17.190 5.581 -52.717 1.00 88.75 499 GLY A O 1
ATOM 3712 N N . VAL A 1 500 ? 17.679 7.205 -54.183 1.00 91.88 500 VAL A N 1
ATOM 3713 C CA . VAL A 1 500 ? 17.404 8.323 -53.262 1.00 91.88 500 VAL A CA 1
ATOM 3714 C C . VAL A 1 500 ? 15.978 8.859 -53.426 1.00 91.88 500 VAL A C 1
ATOM 3716 O O . VAL A 1 500 ? 15.397 8.815 -54.511 1.00 91.88 500 VAL A O 1
ATOM 3719 N N . LEU A 1 501 ? 15.410 9.413 -52.351 1.00 88.06 501 LEU A N 1
ATOM 3720 C CA . LEU A 1 501 ? 13.988 9.792 -52.285 1.00 88.06 501 LEU A CA 1
ATOM 3721 C C . LEU A 1 501 ? 13.600 11.003 -53.157 1.00 88.06 501 LEU A C 1
ATOM 3723 O O . LEU A 1 501 ? 12.425 11.210 -53.466 1.00 88.06 501 LEU A O 1
ATOM 3727 N N . SER A 1 502 ? 14.563 11.842 -53.542 1.00 91.25 502 SER A N 1
ATOM 3728 C CA . SER A 1 502 ? 14.367 12.990 -54.434 1.00 91.25 502 SER A CA 1
ATOM 3729 C C . SER A 1 502 ? 15.705 13.450 -55.011 1.00 91.25 502 SER A C 1
ATOM 3731 O O . SER A 1 502 ? 16.747 12.897 -54.684 1.00 91.25 502 SER A O 1
ATOM 3733 N N . LYS A 1 503 ? 15.703 14.497 -55.846 1.00 92.00 503 LYS A N 1
ATOM 3734 C CA . LYS A 1 503 ? 16.932 15.124 -56.366 1.00 92.00 503 LYS A CA 1
ATOM 3735 C C . LYS A 1 503 ? 17.877 15.452 -55.211 1.00 92.00 503 LYS A C 1
ATOM 3737 O O . LYS A 1 503 ? 17.446 16.107 -54.267 1.00 92.00 503 LYS A O 1
ATOM 3742 N N . LEU A 1 504 ? 19.161 15.106 -55.322 1.00 94.31 504 LEU A N 1
ATOM 3743 C CA . LEU A 1 504 ? 20.171 15.441 -54.305 1.00 94.31 504 LEU A CA 1
ATOM 3744 C C . LEU A 1 504 ? 20.188 16.948 -53.985 1.00 94.31 504 LEU A C 1
ATOM 3746 O O . LEU A 1 504 ? 20.416 17.348 -52.846 1.00 94.31 504 LEU A O 1
ATOM 3750 N N . SER A 1 505 ? 19.868 17.786 -54.976 1.00 92.12 505 SER A N 1
ATOM 3751 C CA . SER A 1 505 ? 19.680 19.228 -54.788 1.00 92.12 505 SER A CA 1
ATOM 3752 C C . SER A 1 505 ? 18.446 19.629 -53.979 1.00 92.12 505 SER A C 1
ATOM 3754 O O . SER A 1 505 ? 18.522 20.590 -53.220 1.00 92.12 505 SER A O 1
ATOM 3756 N N . ASN A 1 506 ? 17.336 18.895 -54.074 1.00 91.81 506 ASN A N 1
ATOM 3757 C CA . ASN A 1 506 ? 16.164 19.119 -53.223 1.00 91.81 506 ASN A CA 1
ATOM 3758 C C . ASN A 1 506 ? 16.409 18.618 -51.802 1.00 91.81 506 ASN A C 1
ATOM 3760 O O . ASN A 1 506 ? 16.009 19.275 -50.849 1.00 91.81 506 ASN A O 1
ATOM 3764 N N . LEU A 1 507 ? 17.107 17.488 -51.685 1.00 91.88 507 LEU A N 1
ATOM 3765 C CA . LEU A 1 507 ? 17.453 16.853 -50.418 1.00 91.88 507 LEU A CA 1
ATOM 3766 C C . LEU A 1 507 ? 18.542 17.610 -49.651 1.00 91.88 507 LEU A C 1
ATOM 3768 O O . LEU A 1 507 ? 18.900 17.222 -48.547 1.00 91.88 507 LEU A O 1
ATOM 3772 N N . GLY A 1 508 ? 19.097 18.690 -50.208 1.00 91.94 508 GLY A N 1
ATOM 3773 C CA . GLY A 1 508 ? 20.146 19.478 -49.562 1.00 91.94 508 GLY A CA 1
ATOM 3774 C C . GLY A 1 508 ? 21.446 18.706 -49.354 1.00 91.94 508 GLY A C 1
ATOM 3775 O O . GLY A 1 508 ? 22.132 18.926 -48.362 1.00 91.94 508 GLY A O 1
ATOM 3776 N N . VAL A 1 509 ? 21.784 17.797 -50.268 1.00 96.44 509 VAL A N 1
ATOM 3777 C CA . VAL A 1 509 ? 23.126 17.199 -50.346 1.00 96.44 509 VAL A CA 1
ATOM 3778 C C . VAL A 1 509 ? 24.109 18.192 -50.972 1.00 96.44 509 VAL A C 1
ATOM 3780 O O . VAL A 1 509 ? 25.264 18.262 -50.570 1.00 96.44 509 VAL A O 1
ATOM 3783 N N . VAL A 1 510 ? 23.638 19.015 -51.913 1.00 94.12 510 VAL A N 1
ATOM 3784 C CA . VAL A 1 510 ? 24.398 20.107 -52.544 1.00 94.12 510 VAL A CA 1
ATOM 3785 C C . VAL A 1 510 ? 23.828 21.467 -52.140 1.00 94.12 510 VAL A C 1
ATOM 3787 O O . VAL A 1 510 ? 22.625 21.593 -51.911 1.00 94.12 510 VAL A O 1
ATOM 3790 N N . GLN A 1 511 ? 24.665 22.507 -52.110 1.00 85.62 511 GLN A N 1
ATOM 3791 C CA . GLN A 1 511 ? 24.228 23.870 -51.749 1.00 85.62 511 GLN A CA 1
ATOM 3792 C C . GLN A 1 511 ? 23.525 24.611 -52.897 1.00 85.62 511 GLN A C 1
ATOM 3794 O O . GLN A 1 511 ? 22.733 25.522 -52.663 1.00 85.62 511 GLN A O 1
ATOM 3799 N N . SER A 1 512 ? 23.829 24.248 -54.147 1.00 83.25 512 SER A N 1
ATOM 3800 C CA . SER A 1 512 ? 23.282 24.900 -55.338 1.00 83.25 512 SER A CA 1
ATOM 3801 C C . SER A 1 512 ? 22.964 23.882 -56.427 1.00 83.25 512 SER A C 1
ATOM 3803 O O . SER A 1 512 ? 23.823 23.099 -56.835 1.00 83.25 512 SER A O 1
ATOM 3805 N N . ALA A 1 513 ? 21.744 23.949 -56.962 1.00 83.56 513 ALA A N 1
ATOM 3806 C CA . ALA A 1 513 ? 21.327 23.226 -58.159 1.00 83.56 513 ALA A CA 1
ATOM 3807 C C . ALA A 1 513 ? 21.822 23.954 -59.421 1.00 83.56 513 ALA A C 1
ATOM 3809 O O . ALA A 1 513 ? 21.027 24.424 -60.231 1.00 83.56 513 ALA A O 1
ATOM 3810 N N . THR A 1 514 ? 23.134 24.119 -59.566 1.00 86.38 514 THR A N 1
ATOM 3811 C CA . THR A 1 514 ? 23.757 24.721 -60.756 1.00 86.38 514 THR A CA 1
ATOM 3812 C C . THR A 1 514 ? 24.809 23.787 -61.338 1.00 86.38 514 THR A C 1
ATOM 3814 O O . THR A 1 514 ? 25.294 22.890 -60.655 1.00 86.38 514 THR A O 1
ATOM 3817 N N . SER A 1 515 ? 25.199 23.999 -62.595 1.00 86.81 515 SER A N 1
ATOM 3818 C CA . SER A 1 515 ? 26.310 23.261 -63.213 1.00 86.81 515 SER A CA 1
ATOM 3819 C C . SER A 1 515 ? 27.611 23.406 -62.393 1.00 86.81 515 SER A C 1
ATOM 3821 O O . SER A 1 515 ? 27.875 24.518 -61.927 1.00 86.81 515 SER A O 1
ATOM 3823 N N . PRO A 1 516 ? 28.443 22.351 -62.252 1.00 92.69 516 PRO A N 1
ATOM 3824 C CA . PRO A 1 516 ? 28.273 21.006 -62.808 1.00 92.69 516 PRO A CA 1
ATOM 3825 C C . PRO A 1 516 ? 27.180 20.232 -62.071 1.00 92.69 516 PRO A C 1
ATOM 3827 O O . PRO A 1 516 ? 27.068 20.316 -60.851 1.00 92.69 516 PRO A O 1
ATOM 3830 N N . TRP A 1 517 ? 26.371 19.476 -62.813 1.00 92.88 517 TRP A N 1
ATOM 3831 C CA . TRP A 1 517 ? 25.335 18.639 -62.197 1.00 92.88 517 TRP A CA 1
ATOM 3832 C C . TRP A 1 517 ? 25.745 17.181 -62.027 1.00 92.88 517 TRP A C 1
ATOM 3834 O O . TRP A 1 517 ? 24.987 16.378 -61.495 1.00 92.88 517 TRP A O 1
ATOM 3844 N N . GLN A 1 518 ? 26.945 16.844 -62.484 1.00 94.88 518 GLN A N 1
ATOM 3845 C CA . GLN A 1 518 ? 27.574 15.561 -62.250 1.00 94.88 518 GLN A CA 1
ATOM 3846 C C . GLN A 1 518 ? 28.368 15.584 -60.944 1.00 94.88 518 GLN A C 1
ATOM 3848 O O . GLN A 1 518 ? 28.957 16.611 -60.589 1.00 94.88 518 GLN A O 1
ATOM 3853 N N . TRP A 1 519 ? 28.429 14.438 -60.277 1.00 97.06 519 TRP A N 1
ATOM 3854 C CA . TRP A 1 519 ? 29.364 14.171 -59.192 1.00 97.06 519 TRP A CA 1
ATOM 3855 C C . TRP A 1 519 ? 30.091 12.849 -59.445 1.00 97.06 519 TRP A C 1
ATOM 3857 O O . TRP A 1 519 ? 29.501 11.926 -59.999 1.00 97.06 519 TRP A O 1
ATOM 3867 N N . TYR A 1 520 ? 31.370 12.768 -59.091 1.00 98.25 520 TYR A N 1
ATOM 3868 C CA . TYR A 1 520 ? 32.186 11.574 -59.301 1.00 98.25 520 TYR A CA 1
ATOM 3869 C C . TYR A 1 520 ? 31.815 10.469 -58.318 1.00 98.25 520 TYR A C 1
ATOM 3871 O O . TYR A 1 520 ? 32.028 10.631 -57.123 1.00 98.25 520 TYR A O 1
ATOM 3879 N N . SER A 1 521 ? 31.307 9.345 -58.827 1.00 97.44 521 SER A N 1
ATOM 3880 C CA . SER A 1 521 ? 30.956 8.171 -58.022 1.00 97.44 521 SER A CA 1
ATOM 3881 C C . SER A 1 521 ? 31.931 7.015 -58.209 1.00 97.44 521 SER A C 1
ATOM 3883 O O . SER A 1 521 ? 32.123 6.232 -57.283 1.00 97.44 521 SER A O 1
ATOM 3885 N N . GLY A 1 522 ? 32.511 6.864 -59.406 1.00 97.81 522 GLY A N 1
ATOM 3886 C CA . GLY A 1 522 ? 33.309 5.688 -59.777 1.00 97.81 522 GLY A CA 1
ATOM 3887 C C . GLY A 1 522 ? 32.531 4.367 -59.701 1.00 97.81 522 GLY A C 1
ATOM 3888 O O . GLY A 1 522 ? 33.138 3.304 -59.602 1.00 97.81 522 GLY A O 1
ATOM 3889 N N . SER A 1 523 ? 31.195 4.426 -59.674 1.00 97.69 523 SER A N 1
ATOM 3890 C CA . SER A 1 523 ? 30.340 3.311 -59.254 1.00 97.69 523 SER A CA 1
ATOM 3891 C C . SER A 1 523 ? 29.313 2.912 -60.309 1.00 97.69 523 SER A C 1
ATOM 3893 O O . SER A 1 523 ? 28.834 3.748 -61.073 1.00 97.69 523 SER A O 1
ATOM 3895 N N . ASN A 1 524 ? 28.917 1.641 -60.275 1.00 96.69 524 ASN A N 1
ATOM 3896 C CA . ASN A 1 524 ? 27.677 1.137 -60.850 1.00 96.69 524 ASN A CA 1
ATOM 3897 C C . ASN A 1 524 ? 26.474 1.506 -59.959 1.00 96.69 524 ASN A C 1
ATOM 3899 O O . ASN A 1 524 ? 26.620 2.029 -58.853 1.00 96.69 524 ASN A O 1
ATOM 3903 N N . VAL A 1 525 ? 25.265 1.192 -60.436 1.00 94.25 525 VAL A N 1
ATOM 3904 C CA . VAL A 1 525 ? 23.994 1.520 -59.759 1.00 94.25 525 VAL A CA 1
ATOM 3905 C C . VAL A 1 525 ? 23.851 0.922 -58.355 1.00 94.25 525 VAL A C 1
ATOM 3907 O O . VAL A 1 525 ? 23.183 1.514 -57.518 1.00 94.25 525 VAL A O 1
ATOM 3910 N N . ASP A 1 526 ? 24.481 -0.222 -58.090 1.00 94.88 526 ASP A N 1
ATOM 3911 C CA . ASP A 1 526 ? 24.454 -0.926 -56.802 1.00 94.88 526 ASP A CA 1
ATOM 3912 C C . ASP A 1 526 ? 25.569 -0.472 -55.841 1.00 94.88 526 ASP A C 1
ATOM 3914 O O . ASP A 1 526 ? 25.757 -1.062 -54.779 1.00 94.88 526 ASP A O 1
ATOM 3918 N N . GLY A 1 527 ? 26.322 0.571 -56.210 1.00 96.56 527 GLY A N 1
ATOM 3919 C CA . GLY A 1 527 ? 27.459 1.071 -55.443 1.00 96.56 527 GLY A CA 1
ATOM 3920 C C . GLY A 1 527 ? 28.730 0.234 -55.604 1.00 96.56 527 GLY A C 1
ATOM 3921 O O . GLY A 1 527 ? 29.726 0.564 -54.966 1.00 96.56 527 GLY A O 1
ATOM 3922 N N . THR A 1 528 ? 28.734 -0.822 -56.429 1.00 97.69 528 THR A N 1
ATOM 3923 C CA . THR A 1 528 ? 29.975 -1.538 -56.777 1.00 97.69 528 THR A CA 1
ATOM 3924 C C . THR A 1 528 ? 30.847 -0.695 -57.708 1.00 97.69 528 THR A C 1
ATOM 3926 O O . THR A 1 528 ? 30.347 0.184 -58.406 1.00 97.69 528 THR A O 1
ATOM 3929 N N . VAL A 1 529 ? 32.156 -0.948 -57.751 1.00 97.88 529 VAL A N 1
ATOM 3930 C CA . VAL A 1 529 ? 33.082 -0.169 -58.591 1.00 97.88 529 VAL A CA 1
ATOM 3931 C C . VAL A 1 529 ? 32.837 -0.371 -60.095 1.00 97.88 529 VAL A C 1
ATOM 3933 O O . VAL A 1 529 ? 32.691 -1.494 -60.583 1.00 97.88 529 VAL A O 1
ATOM 3936 N N . ASP A 1 530 ? 32.866 0.719 -60.860 1.00 97.50 530 ASP A N 1
ATOM 3937 C CA . ASP A 1 530 ? 32.988 0.676 -62.318 1.00 97.50 530 ASP A CA 1
ATOM 3938 C C . ASP A 1 530 ? 34.472 0.732 -62.704 1.00 97.50 530 ASP A C 1
ATOM 3940 O O . ASP A 1 530 ? 35.055 1.800 -62.878 1.00 97.50 530 ASP A O 1
ATOM 3944 N N . LEU A 1 531 ? 35.094 -0.445 -62.822 1.00 93.50 531 LEU A N 1
ATOM 3945 C CA . LEU A 1 531 ? 36.540 -0.618 -63.023 1.00 93.50 531 LEU A CA 1
ATOM 3946 C C . LEU A 1 531 ? 37.137 0.143 -64.211 1.00 93.50 531 LEU A C 1
ATOM 3948 O O . LEU A 1 531 ? 38.335 0.411 -64.216 1.00 93.50 531 LEU A O 1
ATOM 3952 N N . ASN A 1 532 ? 36.334 0.452 -65.229 1.00 94.69 532 ASN A N 1
ATOM 3953 C CA . ASN A 1 532 ? 36.821 1.174 -66.402 1.00 94.69 532 ASN A CA 1
ATOM 3954 C C . ASN A 1 532 ? 36.731 2.693 -66.227 1.00 94.69 532 ASN A C 1
ATOM 3956 O O . ASN A 1 532 ? 37.233 3.429 -67.071 1.00 94.69 532 ASN A O 1
ATOM 3960 N N . ASN A 1 533 ? 36.066 3.160 -65.169 1.00 97.12 533 ASN A N 1
ATOM 3961 C CA . ASN A 1 533 ? 35.657 4.543 -65.011 1.00 97.12 533 ASN A CA 1
ATOM 3962 C C . ASN A 1 533 ? 35.884 5.052 -63.576 1.00 97.12 533 ASN A C 1
ATOM 3964 O O . ASN A 1 533 ? 34.981 5.604 -62.946 1.00 97.12 533 ASN A O 1
ATOM 3968 N N . THR A 1 534 ? 37.097 4.899 -63.050 1.00 97.00 534 THR A N 1
ATOM 3969 C CA . THR A 1 534 ? 37.491 5.449 -61.740 1.00 97.00 534 THR A CA 1
ATOM 3970 C C . THR A 1 534 ? 38.537 6.553 -61.839 1.00 97.00 534 THR A C 1
ATOM 3972 O O . THR A 1 534 ? 39.081 6.938 -60.816 1.00 97.00 534 THR A O 1
ATOM 3975 N N . CYS A 1 535 ? 38.865 7.067 -63.029 1.00 97.50 535 CYS A N 1
ATOM 3976 C CA . CYS A 1 535 ? 39.994 7.991 -63.209 1.00 97.50 535 CYS A CA 1
ATOM 3977 C C . CYS A 1 535 ? 41.325 7.447 -62.669 1.00 97.50 535 CYS A C 1
ATOM 3979 O O . CYS A 1 535 ? 42.067 8.159 -61.992 1.00 97.50 535 CYS A O 1
ATOM 3981 N N . ASP A 1 536 ? 41.598 6.169 -62.959 1.00 95.88 536 ASP A N 1
ATOM 3982 C CA . ASP A 1 536 ? 42.750 5.418 -62.438 1.00 95.88 536 ASP A CA 1
ATOM 3983 C C . ASP A 1 536 ? 42.812 5.478 -60.900 1.00 95.88 536 ASP A C 1
ATOM 3985 O O . ASP A 1 536 ? 43.778 5.950 -60.300 1.00 95.88 536 ASP A O 1
ATOM 3989 N N . GLY A 1 537 ? 41.702 5.113 -60.247 1.00 95.75 537 GLY A N 1
ATOM 3990 C CA . GLY A 1 537 ? 41.564 5.216 -58.789 1.00 95.75 537 GLY A CA 1
ATOM 3991 C C . GLY A 1 537 ? 41.577 6.660 -58.278 1.00 95.75 537 GLY A C 1
ATOM 3992 O O . GLY A 1 537 ? 42.077 6.926 -57.191 1.00 95.75 537 GLY A O 1
ATOM 3993 N N . PHE A 1 538 ? 41.046 7.587 -59.070 1.00 97.44 538 PHE A N 1
ATOM 3994 C CA . PHE A 1 538 ? 41.012 9.032 -58.868 1.00 97.44 538 PHE A CA 1
ATOM 3995 C C . PHE A 1 538 ? 42.389 9.690 -58.721 1.00 97.44 538 PHE A C 1
ATOM 3997 O O . PHE A 1 538 ? 42.591 10.604 -57.912 1.00 97.44 538 PHE A O 1
ATOM 4004 N N . THR A 1 539 ? 43.347 9.220 -59.522 1.00 97.25 539 THR A N 1
ATOM 4005 C CA . THR A 1 539 ? 44.721 9.744 -59.579 1.00 97.25 539 THR A CA 1
ATOM 4006 C C . THR A 1 539 ? 45.095 10.327 -60.944 1.00 97.25 539 THR A C 1
ATOM 4008 O O . THR A 1 539 ? 46.178 10.895 -61.093 1.00 97.25 539 THR A O 1
ATOM 4011 N N . SER A 1 540 ? 44.204 10.234 -61.937 1.00 96.62 540 SER A N 1
ATOM 4012 C CA . SER A 1 540 ? 44.437 10.745 -63.287 1.00 96.62 540 SER A CA 1
ATOM 4013 C C . SER A 1 540 ? 43.512 11.902 -63.647 1.00 96.62 540 SER A C 1
ATOM 4015 O O . SER A 1 540 ? 42.316 11.882 -63.375 1.00 96.62 540 SER A O 1
ATOM 4017 N N . ASN A 1 541 ? 44.070 12.905 -64.330 1.00 96.12 541 ASN A N 1
ATOM 4018 C CA . ASN A 1 541 ? 43.338 13.978 -65.004 1.00 96.12 541 ASN A CA 1
ATOM 4019 C C . ASN A 1 541 ? 43.542 13.942 -66.527 1.00 96.12 541 ASN A C 1
ATOM 4021 O O . ASN A 1 541 ? 43.395 14.963 -67.202 1.00 96.12 541 ASN A O 1
ATOM 4025 N N . GLN A 1 542 ? 43.930 12.797 -67.095 1.00 97.19 542 GLN A N 1
ATOM 4026 C CA . GLN A 1 542 ? 44.101 12.680 -68.541 1.00 97.19 542 GLN A CA 1
ATOM 4027 C C . GLN A 1 542 ? 42.742 12.676 -69.248 1.00 97.19 542 GLN A C 1
ATOM 4029 O O . GLN A 1 542 ? 41.765 12.107 -68.773 1.00 97.19 542 GLN A O 1
ATOM 4034 N N . ILE A 1 543 ? 42.676 13.293 -70.430 1.00 95.44 543 ILE A N 1
ATOM 4035 C CA . ILE A 1 543 ? 41.435 13.359 -71.223 1.00 95.44 543 ILE A CA 1
ATOM 4036 C C . ILE A 1 543 ? 40.974 11.982 -71.738 1.00 95.44 543 ILE A C 1
ATOM 4038 O O . ILE A 1 543 ? 39.803 11.811 -72.076 1.00 95.44 543 ILE A O 1
ATOM 4042 N N . THR A 1 544 ? 41.904 11.027 -71.835 1.00 95.44 544 THR A N 1
ATOM 4043 C CA . THR A 1 544 ? 41.664 9.649 -72.290 1.00 95.44 544 THR A CA 1
ATOM 4044 C C . THR A 1 544 ? 41.111 8.742 -71.207 1.00 95.44 544 THR A C 1
ATOM 4046 O O . THR A 1 544 ? 40.547 7.705 -71.542 1.00 95.44 544 THR A O 1
ATOM 4049 N N . ASP A 1 545 ? 41.280 9.131 -69.948 1.00 97.25 545 ASP A N 1
ATOM 4050 C CA . ASP A 1 545 ? 40.795 8.367 -68.813 1.00 97.25 545 ASP A CA 1
ATOM 4051 C C . ASP A 1 545 ? 39.398 8.870 -68.471 1.00 97.25 545 ASP A C 1
ATOM 4053 O O . ASP A 1 545 ? 39.080 10.053 -68.659 1.00 97.25 545 ASP A O 1
ATOM 4057 N N . THR A 1 546 ? 38.550 7.967 -67.997 1.00 97.75 546 THR A N 1
ATOM 4058 C CA . THR A 1 546 ? 37.151 8.266 -67.708 1.00 97.75 546 THR A CA 1
ATOM 4059 C C . THR A 1 546 ? 36.797 7.977 -66.256 1.00 97.75 546 THR A C 1
ATOM 4061 O O . THR A 1 546 ? 37.403 7.133 -65.595 1.00 97.75 546 THR A O 1
ATOM 4064 N N . GLY A 1 547 ? 35.825 8.727 -65.744 1.00 97.44 547 GLY A N 1
ATOM 4065 C CA . GLY A 1 547 ? 35.269 8.591 -64.404 1.00 97.44 547 GLY A CA 1
ATOM 4066 C C . GLY A 1 547 ? 33.751 8.509 -64.468 1.00 97.44 547 GLY A C 1
ATOM 4067 O O . GLY A 1 547 ? 33.120 9.329 -65.140 1.00 97.44 547 GLY A O 1
ATOM 4068 N N . SER A 1 548 ? 33.170 7.527 -63.786 1.00 97.88 548 SER A N 1
ATOM 4069 C CA . SER A 1 548 ? 31.726 7.345 -63.696 1.00 97.88 548 SER A CA 1
ATOM 4070 C C . SER A 1 548 ? 31.150 8.354 -62.722 1.00 97.88 548 SER A C 1
ATOM 4072 O O . SER A 1 548 ? 31.729 8.649 -61.670 1.00 97.88 548 SER A O 1
ATOM 4074 N N . VAL A 1 549 ? 30.026 8.936 -63.124 1.00 97.25 549 VAL A N 1
ATOM 4075 C CA . VAL A 1 549 ? 29.394 10.046 -62.429 1.00 97.25 549 VAL A CA 1
ATOM 4076 C C . VAL A 1 549 ? 27.913 9.793 -62.206 1.00 97.25 549 VAL A C 1
ATOM 4078 O O . VAL A 1 549 ? 27.223 9.241 -63.063 1.00 97.25 549 VAL A O 1
ATOM 4081 N N . GLY A 1 550 ? 27.418 10.267 -61.069 1.00 95.81 550 GLY A N 1
ATOM 4082 C CA . GLY A 1 550 ? 25.996 10.410 -60.794 1.00 95.81 550 GLY A CA 1
ATOM 4083 C C . GLY A 1 550 ? 25.503 11.836 -61.052 1.00 95.81 550 GLY A C 1
ATOM 4084 O O . GLY A 1 550 ? 26.288 12.759 -61.284 1.00 95.81 550 GLY A O 1
ATOM 4085 N N . ARG A 1 551 ? 24.186 12.042 -60.993 1.00 93.31 551 ARG A N 1
ATOM 4086 C CA . ARG A 1 551 ? 23.513 13.336 -61.192 1.00 93.31 551 ARG A CA 1
ATOM 4087 C C . ARG A 1 551 ? 22.920 13.882 -59.897 1.00 93.31 551 ARG A C 1
ATOM 4089 O O . ARG A 1 551 ? 22.226 13.184 -59.165 1.00 93.31 551 ARG A O 1
ATOM 4096 N N . ILE A 1 552 ? 23.103 15.177 -59.653 1.00 93.62 552 ILE A N 1
ATOM 4097 C CA . ILE A 1 552 ? 22.486 15.874 -58.505 1.00 93.62 552 ILE A CA 1
ATOM 4098 C C . ILE A 1 552 ? 21.040 16.307 -58.783 1.00 93.62 552 ILE A C 1
ATOM 4100 O O . ILE A 1 552 ? 20.254 16.581 -57.871 1.00 93.62 552 ILE A O 1
ATOM 4104 N N . ASP A 1 553 ? 20.697 16.412 -60.061 1.00 87.75 553 ASP A N 1
ATOM 4105 C CA . ASP A 1 553 ? 19.398 16.766 -60.599 1.00 87.75 553 ASP A CA 1
ATOM 4106 C C . ASP A 1 553 ? 18.764 15.520 -61.214 1.00 87.75 553 ASP A C 1
ATOM 4108 O O . ASP A 1 553 ? 18.603 15.448 -62.427 1.00 87.75 553 ASP A O 1
ATOM 4112 N N . LEU A 1 554 ? 18.425 14.539 -60.365 1.00 71.75 554 LEU A N 1
ATOM 4113 C CA . LEU A 1 554 ? 17.753 13.295 -60.767 1.00 71.75 554 LEU A CA 1
ATOM 4114 C C . LEU A 1 554 ? 16.821 13.516 -61.966 1.00 71.75 554 LEU A C 1
ATOM 4116 O O . LEU A 1 554 ? 15.894 14.342 -61.911 1.00 71.75 554 LEU A O 1
ATOM 4120 N N . ASN A 1 555 ? 17.120 12.802 -63.049 1.00 65.44 555 ASN A N 1
ATOM 4121 C CA . ASN A 1 555 ? 16.324 12.798 -64.262 1.00 65.44 555 ASN A CA 1
ATOM 4122 C C . ASN A 1 555 ? 15.352 11.592 -64.222 1.00 65.44 555 ASN A C 1
ATOM 4124 O O . ASN A 1 555 ? 15.141 10.986 -63.177 1.00 65.44 555 ASN A O 1
ATOM 4128 N N . THR A 1 556 ? 14.689 11.293 -65.336 1.00 70.25 556 THR A N 1
ATOM 4129 C CA . THR A 1 556 ? 13.684 10.233 -65.516 1.00 70.25 556 THR A CA 1
ATOM 4130 C C . THR A 1 556 ? 13.986 8.846 -64.918 1.00 70.25 556 THR A C 1
ATOM 4132 O O . THR A 1 556 ? 13.031 8.091 -64.735 1.00 70.25 556 THR A O 1
ATOM 4135 N N . ASN A 1 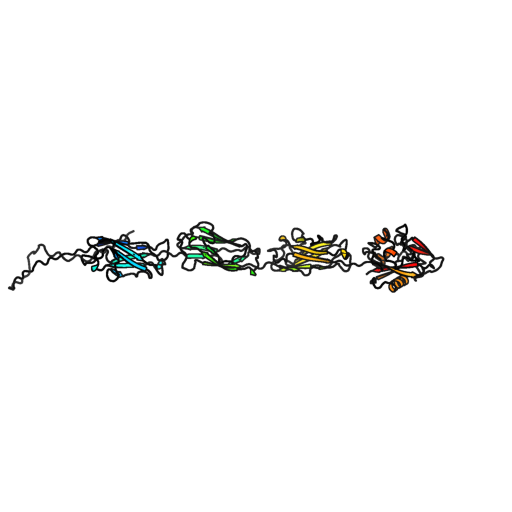557 ? 15.242 8.494 -64.612 1.00 82.44 557 ASN A N 1
ATOM 4136 C CA . ASN A 1 557 ? 15.622 7.217 -64.001 1.00 82.44 557 ASN A CA 1
ATOM 4137 C C . ASN A 1 557 ? 16.146 7.404 -62.556 1.00 82.44 557 ASN A C 1
ATOM 4139 O O . ASN A 1 557 ? 17.103 8.153 -62.349 1.00 82.44 557 ASN A O 1
ATOM 4143 N N . PRO A 1 558 ? 15.568 6.716 -61.548 1.00 79.69 558 PRO A N 1
ATOM 4144 C CA . PRO A 1 558 ? 15.974 6.849 -60.147 1.00 79.69 558 PRO A CA 1
ATOM 4145 C C . PRO A 1 558 ? 17.417 6.423 -59.862 1.00 79.69 558 PRO A C 1
ATOM 4147 O O . PRO A 1 558 ? 17.930 6.821 -58.826 1.00 79.69 558 PRO A O 1
ATOM 4150 N N . ASN A 1 559 ? 18.074 5.670 -60.752 1.00 84.88 559 ASN A N 1
ATOM 4151 C CA . ASN A 1 559 ? 19.451 5.188 -60.567 1.00 84.88 559 ASN A CA 1
ATOM 4152 C C . ASN A 1 559 ? 20.530 6.172 -61.053 1.00 84.88 559 ASN A C 1
ATOM 4154 O O . ASN A 1 559 ? 21.700 6.042 -60.687 1.00 84.88 559 ASN A O 1
ATOM 4158 N N . ASP A 1 560 ? 20.148 7.195 -61.818 1.00 92.06 560 ASP A N 1
ATOM 4159 C CA . ASP A 1 560 ? 21.092 8.163 -62.392 1.00 92.06 560 ASP A CA 1
ATOM 4160 C C . ASP A 1 560 ? 21.731 9.047 -61.311 1.00 92.06 560 ASP A C 1
ATOM 4162 O O . ASP A 1 560 ? 22.717 9.739 -61.555 1.00 92.06 560 ASP A O 1
ATOM 4166 N N . TRP A 1 561 ? 21.208 9.023 -60.080 1.00 94.00 561 TRP A N 1
ATOM 4167 C CA . TRP A 1 561 ? 21.830 9.724 -58.963 1.00 94.00 561 TRP A CA 1
ATOM 4168 C C . TRP A 1 561 ? 23.243 9.226 -58.663 1.00 94.00 561 TRP A C 1
ATOM 4170 O O . TRP A 1 561 ? 24.011 10.026 -58.156 1.00 94.00 561 TRP A O 1
ATOM 4180 N N . ILE A 1 562 ? 23.597 7.970 -58.966 1.00 95.62 562 ILE A N 1
ATOM 4181 C CA . ILE A 1 562 ? 24.919 7.383 -58.672 1.00 95.62 562 ILE A CA 1
ATOM 4182 C C . ILE A 1 562 ? 25.666 6.920 -59.928 1.00 95.62 562 ILE A C 1
ATOM 4184 O O . ILE A 1 562 ? 26.891 7.007 -59.950 1.00 95.62 562 ILE A O 1
ATOM 4188 N N . ALA A 1 563 ? 24.966 6.490 -60.984 1.00 94.19 563 ALA A N 1
ATOM 4189 C CA . ALA A 1 563 ? 25.584 5.963 -62.205 1.00 94.19 563 ALA A CA 1
ATOM 4190 C C . ALA A 1 563 ? 24.805 6.385 -63.467 1.00 94.19 563 ALA A C 1
ATOM 4192 O O . ALA A 1 563 ? 24.016 5.616 -64.012 1.00 94.19 563 ALA A O 1
ATOM 4193 N N . ASP A 1 564 ? 25.015 7.626 -63.911 1.00 93.75 564 ASP A N 1
ATOM 4194 C CA . ASP A 1 564 ? 24.362 8.234 -65.085 1.00 93.75 564 ASP A CA 1
ATOM 4195 C C . ASP A 1 564 ? 25.222 8.127 -66.350 1.00 93.75 564 ASP A C 1
ATOM 4197 O O . ASP A 1 564 ? 24.770 7.671 -67.401 1.00 93.75 564 ASP A O 1
ATOM 4201 N N . ALA A 1 565 ? 26.478 8.566 -66.259 1.00 93.06 565 ALA A N 1
ATOM 4202 C CA . ALA A 1 565 ? 27.363 8.708 -67.409 1.00 93.06 565 ALA A CA 1
ATOM 4203 C C . ALA A 1 565 ? 28.837 8.559 -67.013 1.00 93.06 565 ALA A C 1
ATOM 4205 O O . ALA A 1 565 ? 29.173 8.382 -65.843 1.00 93.06 565 ALA A O 1
ATOM 4206 N N . SER A 1 566 ? 29.725 8.692 -67.999 1.00 95.31 566 SER A N 1
ATOM 4207 C CA . SER A 1 566 ? 31.173 8.778 -67.796 1.00 95.31 566 SER A CA 1
ATOM 4208 C C . SER A 1 566 ? 31.691 10.118 -68.327 1.00 95.31 566 SER A C 1
ATOM 4210 O O . SER A 1 566 ? 31.280 10.569 -69.400 1.00 95.31 566 SER A O 1
ATOM 4212 N N . LEU A 1 567 ? 32.591 10.765 -67.587 1.00 96.12 567 LEU A N 1
ATOM 4213 C CA . LEU A 1 567 ? 33.269 12.003 -67.985 1.00 96.12 567 LEU A CA 1
ATOM 4214 C C . LEU A 1 567 ? 34.760 11.750 -68.185 1.00 96.12 567 LEU A C 1
ATOM 4216 O O . LEU A 1 567 ? 35.337 10.923 -67.488 1.00 96.12 567 LEU A O 1
ATOM 4220 N N . SER A 1 568 ? 35.398 12.500 -69.087 1.00 97.50 568 SER A N 1
ATOM 4221 C CA . SER A 1 568 ? 36.863 12.568 -69.129 1.00 97.50 568 SER A CA 1
ATOM 4222 C C . SER A 1 568 ? 37.390 13.118 -67.807 1.00 97.50 568 SER A C 1
ATOM 4224 O O . SER A 1 568 ? 36.869 14.120 -67.316 1.00 97.50 568 SER A O 1
ATOM 4226 N N . CYS A 1 569 ? 38.451 12.527 -67.269 1.00 97.44 569 CYS A N 1
ATOM 4227 C CA . CYS A 1 569 ? 38.939 12.832 -65.924 1.00 97.44 569 CYS A CA 1
ATOM 4228 C C . CYS A 1 569 ? 39.544 14.229 -65.754 1.00 97.44 569 CYS A C 1
ATOM 4230 O O . CYS A 1 569 ? 39.742 14.674 -64.633 1.00 97.44 569 CYS A O 1
ATOM 4232 N N . ASN A 1 570 ? 39.784 14.974 -66.835 1.00 97.19 570 ASN A N 1
ATOM 4233 C CA . ASN A 1 570 ? 40.090 16.408 -66.760 1.00 97.19 570 ASN A CA 1
ATOM 4234 C C . ASN A 1 570 ? 38.852 17.298 -66.515 1.00 97.19 570 ASN A C 1
ATOM 4236 O O . ASN A 1 570 ? 38.979 18.520 -66.406 1.00 97.19 570 ASN A O 1
ATOM 4240 N N . THR A 1 571 ? 37.649 16.721 -66.492 1.00 97.69 571 THR A N 1
ATOM 4241 C CA . THR A 1 571 ? 36.392 17.455 -66.324 1.00 97.69 571 THR A CA 1
ATOM 4242 C C . THR A 1 571 ? 36.119 17.700 -64.848 1.00 97.69 571 THR A C 1
ATOM 4244 O O . THR A 1 571 ? 36.224 16.797 -64.024 1.00 97.69 571 THR A O 1
ATOM 4247 N N . GLN A 1 572 ? 35.719 18.926 -64.520 1.00 97.12 572 GLN A N 1
ATOM 4248 C CA . GLN A 1 572 ? 35.321 19.311 -63.169 1.00 97.12 572 GLN A CA 1
ATOM 4249 C C . GLN A 1 572 ? 33.928 18.753 -62.845 1.00 97.12 572 GLN A C 1
ATOM 4251 O O . GLN A 1 572 ? 32.958 19.065 -63.544 1.00 97.12 572 GLN A O 1
ATOM 4256 N N . ALA A 1 573 ? 33.816 17.975 -61.773 1.00 96.88 573 ALA A N 1
ATOM 4257 C CA . ALA A 1 573 ? 32.548 17.488 -61.239 1.00 96.88 573 ALA A CA 1
ATOM 4258 C C . ALA A 1 573 ? 32.551 17.566 -59.707 1.00 96.88 573 ALA A C 1
ATOM 4260 O O . ALA A 1 573 ? 33.577 17.837 -59.082 1.00 96.88 573 ALA A O 1
ATOM 4261 N N . ARG A 1 574 ? 31.379 17.401 -59.093 1.00 97.44 574 ARG A N 1
ATOM 4262 C CA . ARG A 1 574 ? 31.249 17.474 -57.633 1.00 97.44 574 ARG A CA 1
ATOM 4263 C C . ARG A 1 574 ? 31.813 16.222 -56.963 1.00 97.44 574 ARG A C 1
ATOM 4265 O O . ARG A 1 574 ? 31.758 15.137 -57.533 1.00 97.44 574 ARG A O 1
ATOM 4272 N N . TYR A 1 575 ? 32.281 16.374 -55.734 1.00 97.81 575 TYR A N 1
ATOM 4273 C CA . TYR A 1 575 ? 32.626 15.276 -54.839 1.00 97.81 575 TYR A CA 1
ATOM 4274 C C . TYR A 1 575 ? 31.658 15.266 -53.664 1.00 97.81 575 TYR A C 1
ATOM 4276 O O . TYR A 1 575 ? 31.469 16.283 -52.986 1.00 97.81 575 TYR A O 1
ATOM 4284 N N . LEU A 1 576 ? 31.026 14.113 -53.461 1.00 98.44 576 LEU A N 1
ATOM 4285 C CA . LEU A 1 576 ? 30.167 13.868 -52.314 1.00 98.44 576 LEU A CA 1
ATOM 4286 C C . LEU A 1 576 ? 30.953 13.149 -51.224 1.00 98.44 576 LEU A C 1
ATOM 4288 O O . LEU A 1 576 ? 31.902 12.414 -51.491 1.00 98.44 576 LEU A O 1
ATOM 4292 N N . CYS A 1 577 ? 30.531 13.367 -49.991 1.00 98.62 577 CYS A N 1
ATOM 4293 C CA . CYS A 1 577 ? 31.162 12.866 -48.788 1.00 98.62 577 CYS A CA 1
ATOM 4294 C C . CYS A 1 577 ? 30.086 12.453 -47.792 1.00 98.62 577 CYS A C 1
ATOM 4296 O O . CYS A 1 577 ? 28.984 13.008 -47.792 1.00 98.62 577 CYS A O 1
ATOM 4298 N N . ILE A 1 578 ? 30.421 11.504 -46.927 1.00 98.19 578 ILE A N 1
ATOM 4299 C CA . ILE A 1 578 ? 29.585 11.097 -45.805 1.00 98.19 578 ILE A CA 1
ATOM 4300 C C . ILE A 1 578 ? 30.267 11.419 -44.482 1.00 98.19 578 ILE A C 1
ATOM 4302 O O . ILE A 1 578 ? 31.490 11.332 -44.373 1.00 98.19 578 ILE A O 1
ATOM 4306 N N . THR A 1 579 ? 29.477 11.755 -43.466 1.00 95.25 579 THR A N 1
ATOM 4307 C CA . THR A 1 579 ? 29.954 11.855 -42.084 1.00 95.25 579 THR A CA 1
ATOM 4308 C C . THR A 1 579 ? 28.985 11.189 -41.109 1.00 95.25 579 THR A C 1
ATOM 4310 O O . THR A 1 579 ? 27.769 11.261 -41.295 1.00 95.25 579 THR A O 1
ATOM 4313 N N . PHE A 1 580 ? 29.535 10.462 -40.137 1.00 92.00 580 PHE A N 1
ATOM 4314 C CA . PHE A 1 580 ? 28.829 9.588 -39.193 1.00 92.00 580 PHE A CA 1
ATOM 4315 C C . PHE A 1 580 ? 29.720 9.297 -37.970 1.00 92.00 580 PHE A C 1
ATOM 4317 O O . PHE A 1 580 ? 30.907 9.637 -37.976 1.00 92.00 580 PHE A O 1
ATOM 4324 N N . ASP A 1 581 ? 29.156 8.695 -36.921 1.00 82.88 581 ASP A N 1
ATOM 4325 C CA . ASP A 1 581 ? 29.872 8.394 -35.668 1.00 82.88 581 ASP A CA 1
ATOM 4326 C C . ASP A 1 581 ? 30.552 7.011 -35.618 1.00 82.88 581 ASP A C 1
ATOM 4328 O O . ASP A 1 581 ? 30.103 6.034 -36.262 1.00 82.88 581 ASP A O 1
#

Sequence (581 aa):
MNNIRTYTNILWVIILALQIGCSYENNPWQGASYTGPKKTDTKDDFTLVVPGTLSYNLQTFLENSATNNGSFTDTVLMTLEDDIFTKSNQTLIEGLDYEVSGSPIPAGLSLEIVTTSETQAVIALVGQATSHQASDSVNGVRILFTKDLFDKGVAPSEGNGEIFSIGFEATLTIVYSGTTNFIEKPANNGQVQGALHLALLADTFANQGVLVENTDYVISAGTVPSGLHITLVTASINTAALAITGQASPNNAADSVNGLEITFLPAAFTGNAIPTDGSQSKQLDITLINNPSLSYSGDLFEENAANVGGIDDFVEVSITLDPFAPATGTILSQGTHYQVVSNSMGDSIPNGLNLKIVVTAMDKLKIYFDDQAYLNQLANNVSGLGITFLPALFSGAVPNDGTAQLTYDITFTDNPIFLYEAGIHDGSIGGREDADIFCENNTPPSIARNKIKAFISIAIEDAIADMPALHGVPLTSPILGGFSGQVVANTWPDMLSTGVLSKLSNLGVVQSATSPWQWYSGSNVDGTVDLNNTCDGFTSNQITDTGSVGRIDLNTNPNDWIADASLSCNTQARYLCITFD

Nearest PDB structures (foldseek):
  1dy0-assembly1_A  TM=7.601E-01  e=2.764E-07  Mus musculus
  1bnl-assembly1_A  TM=7.651E-01  e=9.167E-07  Homo sapiens
  1koe-assembly1_A  TM=7.557E-01  e=8.681E-07  Mus musculus
  1dy2-assembly1_A  TM=7.755E-01  e=1.343E-06  Mus musculus
  7n61-assembly1_0J  TM=4.799E-01  e=9.409E-01  Chlamydomonas reinhardtii

Solvent-accessible surface area (backbone atoms only — not comparable to full-atom values): 30845 Å² total; per-residue (Å²): 136,89,81,91,78,86,86,85,82,91,88,88,87,82,90,89,86,85,81,86,77,89,75,88,83,90,80,97,77,88,88,81,92,81,92,73,84,85,76,82,76,74,85,77,77,80,77,81,81,71,57,23,38,42,47,62,81,54,54,65,41,52,41,34,69,71,56,73,61,36,32,50,77,53,68,29,50,36,40,45,42,84,51,39,40,67,57,50,68,34,75,60,46,79,83,68,37,28,42,82,43,80,39,76,78,57,59,55,46,44,84,45,39,32,24,74,37,49,39,34,29,41,37,36,56,45,63,38,26,79,69,42,43,43,88,65,38,43,68,41,34,21,49,35,59,35,29,78,41,25,68,84,59,42,48,35,82,41,56,54,50,45,62,31,30,43,41,34,52,63,65,44,39,52,47,78,46,78,48,51,59,30,37,45,39,89,57,54,62,32,32,52,46,64,44,30,36,39,36,48,39,76,52,36,47,54,64,85,40,73,62,46,78,83,57,25,28,44,65,52,84,93,45,70,46,48,58,46,43,83,46,43,33,40,80,48,61,39,30,33,37,39,41,63,44,63,32,26,60,73,41,33,40,88,58,37,33,75,67,32,34,41,36,59,37,34,65,36,27,63,45,52,48,71,36,83,83,62,45,38,47,50,65,31,31,39,44,37,50,72,61,31,47,52,47,66,76,60,46,74,37,47,45,33,96,81,64,65,31,29,39,77,45,71,31,45,37,39,46,38,100,48,45,44,48,60,56,64,73,39,69,64,47,75,81,56,29,29,40,82,39,58,20,99,87,66,49,70,83,56,61,54,46,42,86,43,40,32,26,75,38,55,43,31,34,39,37,36,47,44,66,34,23,77,64,41,40,60,90,58,45,45,70,53,34,32,41,38,58,33,67,67,35,35,63,45,38,65,37,79,85,63,44,41,46,49,62,32,32,41,43,39,53,75,73,53,32,30,36,26,51,42,47,74,46,44,26,44,56,56,22,71,68,40,33,20,50,49,23,56,78,38,50,55,81,93,56,66,47,88,37,58,37,42,53,40,10,51,38,90,91,44,13,49,61,42,34,44,82,76,72,57,45,65,60,72,34,35,30,20,9,55,75,63,66,33,68,33,24,67,21,49,65,45,34,38,75,72,26,55,78,59,32,36,40,79,26,14,25,37,96,62,90,48,86,63,48,40,27,50,20,10,16,38,61,60,24,42,44,31,88,82,18,21,6,78,35,20,57,30,50,45,71,88,37,26,24,16,18,9,29,37,66,50,60,102,48,66,50,25,47,40,39,61,52,71,42,40,5,57,47,67,23,30,36,41,22,36,24,30,115

Foldseek 3Di:
DDDDDDDDDDDPPDPPPDDDDDDDDDDDDDDDDDDDDDPPDDPPPPPDLDAKAKDKPDQEWEADLLALFQATDDKIKIFIPPWWFPDAQAKDDEPAFKHKDFDDDAPQWDWIWGHHGRTIIMIHIDGGHPDQAQVPKDWTTWIAGQLNRIPSSGHHPYPGRRIHIYGGAHFKAKDKDWDQEWEDDQLLFQDTDIKIKIFIDRWFFPDAFWDDEPQFKHKDPPQDAPQKDWIWHAPDRGMIMIDIDGGGVVQAQVSKGWFIKMFGALNRTPSSYAGPVPNRMDGGIYGGHHDKFKDKPDFEFEDDPVQQQATPDKIKIFIPPFFWPDDAFDWDDDPQFKHKDAAPVRDDDAPQWDWTWGRHDRGIIIIHIDGGHPDQDQVPKGFFIKIATDPNGTPHDDDPVPRSMGTHIYGGYAFAKEKAWLWKDFLACPFFVSQQVSQVVRQDPVQAAPGKGWQAAQDQCRWNLCCCVPVVDFQQHFYAQRQPRATQARGSQCCLPVNGPAQLVVRNRYPDPDPPQKEFHCADSNRGHPVQANCNNSRHQAQPGKTFIAGSHDDPDRSSRRGVDIGRRVDMHIIMMIHTD

pLDDT: mean 87.79, std 16.57, range [25.25, 98.62]